Protein AF-0000000078998535 (afdb_homodimer)

Radius of gyration: 27.08 Å; Cα contacts (8 Å, |Δi|>4): 1374; chains: 2; bounding box: 62×83×64 Å

pLDDT: mean 93.27, std 13.2, range [17.64, 98.94]

Foldseek 3Di:
DFFFAEEEEDLLQDPDDPVVSLVLLLVLVVLLVVLQHQEYEYEADPDDNNRSHHNDQLVSVLVSLVVDQGHAYEYPANLQLLDQLLVVLQSQQVSCVSNVNRYAHEYELDDDQVRRVVSPDGSVCSVVSRVVSVVQNLCQQCQHDHPPDNDHHPPHHVLNQQRYEYEDQDLVSLLVCQLSLYAYEYDQDDDDDPPCLQDAPLNSCVSSPVNSVVNHDPPRDYAYEDEHAEQADPFQVVFLVLLLVLLQVVVVVCVVVPDDFDDRDSVSSCSNSVHAYYHLVRSLVSVVPRVVLLVHRYYYYYNPSSDDDSVSSSVRSNRCSPRRSVVSRHDRDPPPPPPVVVSPPPPPD/DFFFAEEEEDLLQDPDDLVVSLVLLLVLVVLLVVLQHQEYEYEADDPDNNRSHHNDQLVSVLVSLVVDQGHAYEYPANLQLLDQLLVVLQSQQVSCVSNVNRYAHEYELDDDQVRRVVSPDGSVCSVVSRVVSVVQNLCQQCQHDHPPDNDHHPPHHVLNLQRYEYEDQDLVSLLVCQLSLYAYEYDQDDDDDPPCLQDAPLNSCVSSPVNSVVNHDPPRDYAYEDEHAEQADPFQVVFLVLLLVLLQVVVVVCVVVPDDFDDRDSVSSCSNSVHAYYHLVRSLVSVVVRVVLLVHRYYYYYNPSSDDDSVSSSVRSNRCSPRRSVVSRHDRDPPPPPPVVVSPPPPPD

Secondary structure (DSSP, 8-state):
-PPBEEEEEE----SS-HHHHHHHHHHHHHHHHHTT-SEEEE----S-GGGT--S-HHHHHHHHHTT-SSSEEEEEEEEGGGS-HHHHHHHHHHHHHHHTS-EEEEEE----GGGSGGGT--GGGHHHHHHHHHHHHHHHHTTPPSTTSS---SS--GGGGGGEEEE-SSHHHHHHHHHTT-EEEE-S--PPPTT-TT--HHHHHHHHHHHHHHHSPTTPPP-EEEEEEEEE-S-HHHHHHHHHHHHHHHHHHHHHTT---S-SSHHHHHHHTTEEEESHHHHHHHHTT-HHHHH-SEEEEE-TTT---HHHHHHHHHHIIIIIGGGGTB-PPPTT--GGGG-------/-PPBEEEEEE----SS-HHHHHHHHHHHHHHHHHTT-SEEEE----S-GGGT--S-HHHHHHHHHTT-SSSEEEEEEEEGGGS-HHHHHHHHHHHHHHHTS-EEEEEE----GGGSGGGT--GGGHHHHHHHHHHHHHHHHTTPPSTTSS---SS--GGGGGGEEEE-SSHHHHHHHHHTT-EEEE-S--PPPTT-TT--HHHHHHHHHHHHHHHSPTTPPP-EEEEEEEEE-SSHHHHHHHHHHHHHHHHHHHHHTT---S-SSHHHHHHHTTEEEESHHHHHHHHTT-HHHHH-SEEEEE-TTT---HHHHHHHHHHIIIIIGGGGTB-PPPTT--GGGG-------

Organism: Cronobacter sakazakii (strain ATCC BAA-894) (NCBI:txid290339)

Sequence (698 aa):
MTQKRLGFFTRLLDRVSAAERYRLATEQILHAEHSGFDTAWVAQHHFHEAEGGLPSPLLFLAHVAAQTRRIRLGTGIITLPMESPLRVAEDAAVLDLLSGGRVELGLGSGGTPSSFPPFGLQSEERGEAYGRHLALLRAALNDEPLAGTDNHLYPAARGLRLRLWQATFSVDGGARAGRAGDGLMLSRTQPRPAGEPDMPLDALQNPIIDAYLDALPAGVAPRIMASRTAFVTDNSDDARRFAQTGLAAQAAQFRAQGHRLTGETLEDYIAAFDVHLGTPRETLATLSRDTALARATDLSFQVHSIDPPHPFILRSISLLAQQVAPALGWKQAAPGADVSTLNPIKETLMTQKRLGFFTRLLDRVSAAERYRLATEQILHAEHSGFDTAWVAQHHFHEAEGGLPSPLLFLAHVAAQTRRIRLGTGIITLPMESPLRVAEDAAVLDLLSGGRVELGLGSGGTPSSFPPFGLQSEERGEAYGRHLALLRAALNDEPLAGTDNHLYPAARGLRLRLWQATFSVDGGARAGRAGDGLMLSRTQPRPAGEPDMPLDALQNPIIDAYLDALPAGVAPRIMASRTAFVTDNSDDARRFAQTGLAAQAAQFRAQGHRLTGETLEDYIAAFDVHLGTPRETLATLSRDTALARATDLSFQVHSIDPPHPFILRSISLLAQQVAPALGWKQAAPGADVSTLNPIKETL

Nearest PDB structures (foldseek):
  8k74-assembly1_A  TM=9.837E-01  e=1.820E-45  Klebsiella sp. PCX
  8k74-assembly1_B  TM=9.834E-01  e=2.532E-45  Klebsiella sp. PCX
  6ket-assembly1_A  TM=8.035E-01  e=1.220E-18  Cylindrospermum alatosporum CCALA 988
  7bip-assembly1_B  TM=8.017E-01  e=6.361E-18  Streptomyces bottropensis
  6ket-assembly1_B  TM=7.915E-01  e=9.881E-18  Cylindrospermum alatosporum CCALA 988

Structure (mmCIF, N/CA/C/O backbone):
data_AF-0000000078998535-model_v1
#
loop_
_entity.id
_entity.type
_entity.pdbx_description
1 polymer 'Luciferase-like domain-containing protein'
#
loop_
_atom_site.group_PDB
_atom_site.id
_atom_site.type_symbol
_atom_site.label_atom_id
_atom_site.label_alt_id
_atom_site.label_comp_id
_atom_site.label_asym_id
_atom_site.label_entity_id
_atom_site.label_seq_id
_atom_site.pdbx_PDB_ins_code
_atom_site.Cartn_x
_atom_site.Cartn_y
_atom_site.Cartn_z
_atom_site.occupancy
_atom_site.B_iso_or_equiv
_atom_site.auth_seq_id
_atom_site.auth_comp_id
_atom_site.auth_asym_id
_atom_site.auth_atom_id
_atom_site.pdbx_PDB_model_num
ATOM 1 N N . MET A 1 1 ? -23.016 21.891 20.984 1 48.91 1 MET A N 1
ATOM 2 C CA . MET A 1 1 ? -21.953 21.906 19.969 1 48.91 1 MET A CA 1
ATOM 3 C C . MET A 1 1 ? -21.406 20.5 19.75 1 48.91 1 MET A C 1
ATOM 5 O O . MET A 1 1 ? -21.297 19.719 20.703 1 48.91 1 MET A O 1
ATOM 9 N N . THR A 1 2 ? -21.469 19.953 18.5 1 64.5 2 THR A N 1
ATOM 10 C CA . THR A 1 2 ? -21.094 18.578 18.219 1 64.5 2 THR A CA 1
ATOM 11 C C . THR A 1 2 ? -19.688 18.281 18.734 1 64.5 2 THR A C 1
ATOM 13 O O . THR A 1 2 ? -18.828 19.188 18.75 1 64.5 2 THR A O 1
ATOM 16 N N . GLN A 1 3 ? -19.453 17.297 19.484 1 89.62 3 GLN A N 1
ATOM 17 C CA . GLN A 1 3 ? -18.172 16.828 20.016 1 89.62 3 GLN A CA 1
ATOM 18 C C . GLN A 1 3 ? -17.109 16.766 18.922 1 89.62 3 GLN A C 1
ATOM 20 O O . GLN A 1 3 ? -17.375 16.25 17.828 1 89.62 3 GLN A O 1
ATOM 25 N N . LYS A 1 4 ? -16.031 17.469 19.219 1 97 4 LYS A N 1
ATOM 26 C CA . LYS A 1 4 ? -14.969 17.516 18.234 1 97 4 LYS A CA 1
ATOM 27 C C . LYS A 1 4 ? -14.164 16.219 18.234 1 97 4 LYS A C 1
ATOM 29 O O . LYS A 1 4 ? -14.156 15.484 19.219 1 97 4 LYS A O 1
ATOM 34 N N . ARG A 1 5 ? -13.562 15.977 17.141 1 98.06 5 ARG A N 1
ATOM 35 C CA . ARG A 1 5 ? -12.609 14.875 17 1 98.06 5 ARG A CA 1
ATOM 36 C C . ARG A 1 5 ? -11.172 15.383 17.109 1 98.06 5 ARG A C 1
ATOM 38 O O . ARG A 1 5 ? -10.891 16.531 16.781 1 98.06 5 ARG A O 1
ATOM 45 N N . LEU A 1 6 ? -10.281 14.531 17.578 1 98.69 6 LEU A N 1
ATOM 46 C CA . LEU A 1 6 ? -8.867 14.852 17.75 1 98.69 6 LEU A CA 1
ATOM 47 C C . LEU A 1 6 ? -8 14.008 16.812 1 98.69 6 LEU A C 1
ATOM 49 O O . LEU A 1 6 ? -8.133 12.781 16.766 1 98.69 6 LEU A O 1
ATOM 53 N N . GLY A 1 7 ? -7.188 14.703 16.062 1 98.81 7 GLY A N 1
ATOM 54 C CA . GLY A 1 7 ? -6.324 14.023 15.117 1 98.81 7 GLY A CA 1
ATOM 55 C C . GLY A 1 7 ? -4.848 14.305 15.344 1 98.81 7 GLY A C 1
ATOM 56 O O . GLY A 1 7 ? -4.473 15.406 15.742 1 98.81 7 GLY A O 1
ATOM 57 N N . PHE A 1 8 ? -4.035 13.32 15.094 1 98.81 8 PHE A N 1
ATOM 58 C CA . PHE A 1 8 ? -2.582 13.422 15.047 1 98.81 8 PHE A CA 1
ATOM 59 C C . PHE A 1 8 ? -2.092 13.484 13.602 1 98.81 8 PHE A C 1
ATOM 61 O O . PHE A 1 8 ? -2.555 12.719 12.758 1 98.81 8 PHE A O 1
ATOM 68 N N . PHE A 1 9 ? -1.214 14.406 13.32 1 98.62 9 PHE A N 1
ATOM 69 C CA . PHE A 1 9 ? -0.666 14.547 11.977 1 98.62 9 PHE A CA 1
ATOM 70 C C . PHE A 1 9 ? 0.854 14.453 12 1 98.62 9 PHE A C 1
ATOM 72 O O . PHE A 1 9 ? 1.508 15.062 12.852 1 98.62 9 PHE A O 1
ATOM 79 N N . THR A 1 10 ? 1.413 13.664 11.008 1 97.69 10 THR A N 1
ATOM 80 C CA . THR A 1 10 ? 2.869 13.625 10.914 1 97.69 10 THR A CA 1
ATOM 81 C C . THR A 1 10 ? 3.316 13.727 9.461 1 97.69 10 THR A C 1
ATOM 83 O O . THR A 1 10 ? 2.691 13.141 8.57 1 97.69 10 THR A O 1
ATOM 86 N N . ARG A 1 11 ? 4.441 14.406 9.211 1 94.88 11 ARG A N 1
ATOM 87 C CA . ARG A 1 11 ? 5.117 14.508 7.918 1 94.88 11 ARG A CA 1
ATOM 88 C C . ARG A 1 11 ? 6.359 13.625 7.879 1 94.88 11 ARG A C 1
ATOM 90 O O . ARG A 1 11 ? 7.086 13.609 6.883 1 94.88 11 ARG A O 1
ATOM 97 N N . LEU A 1 12 ? 6.617 12.977 8.953 1 95.25 12 LEU A N 1
ATOM 98 C CA . LEU A 1 12 ? 7.742 12.055 9.047 1 95.25 12 LEU A CA 1
ATOM 99 C C . LEU A 1 12 ? 9.062 12.773 8.805 1 95.25 12 LEU A C 1
ATOM 101 O O . LEU A 1 12 ? 9.875 12.336 7.992 1 95.25 12 LEU A O 1
ATOM 105 N N . LEU A 1 13 ? 9.414 13.773 9.625 1 93.19 13 LEU A N 1
ATOM 106 C CA . LEU A 1 13 ? 10.531 14.656 9.32 1 93.19 13 LEU A CA 1
ATOM 107 C C . LEU A 1 13 ? 11.711 14.383 10.25 1 93.19 13 LEU A C 1
ATOM 109 O O . LEU A 1 13 ? 12.68 15.141 10.273 1 93.19 13 LEU A O 1
ATOM 113 N N . ASP A 1 14 ? 11.656 13.344 11.078 1 92.62 14 ASP A N 1
ATOM 114 C CA . ASP A 1 14 ? 12.789 13.008 11.938 1 92.62 14 ASP A CA 1
ATOM 115 C C . ASP A 1 14 ? 14.086 12.922 11.141 1 92.62 14 ASP A C 1
ATOM 117 O O . ASP A 1 14 ? 14.086 12.445 10 1 92.62 14 ASP A O 1
ATOM 121 N N . ARG A 1 15 ? 15.148 13.406 11.719 1 91.5 15 ARG A N 1
ATOM 122 C CA . ARG A 1 15 ? 16.453 13.391 11.047 1 91.5 15 ARG A CA 1
ATOM 123 C C . ARG A 1 15 ? 17.141 12.047 11.242 1 91.5 15 ARG A C 1
ATOM 125 O O . ARG A 1 15 ? 18.172 11.969 11.914 1 91.5 15 ARG A O 1
ATOM 132 N N . VAL A 1 16 ? 16.672 11.055 10.695 1 94.94 16 VAL A N 1
ATOM 133 C CA . VAL A 1 16 ? 17.141 9.672 10.742 1 94.94 16 VAL A CA 1
ATOM 134 C C . VAL A 1 16 ? 16.938 9.023 9.375 1 94.94 16 VAL A C 1
ATOM 136 O O . VAL A 1 16 ? 16.562 9.688 8.406 1 94.94 16 VAL A O 1
ATOM 139 N N . SER A 1 17 ? 17.344 7.773 9.195 1 95.19 17 SER A N 1
ATOM 140 C CA . SER A 1 17 ? 17.156 7.051 7.941 1 95.19 17 SER A CA 1
ATOM 141 C C . SER A 1 17 ? 15.672 6.898 7.605 1 95.19 17 SER A C 1
ATOM 143 O O . SER A 1 17 ? 14.812 7.016 8.484 1 95.19 17 SER A O 1
ATOM 145 N N . ALA A 1 18 ? 15.359 6.68 6.375 1 96.12 18 ALA A N 1
ATOM 146 C CA . ALA A 1 18 ? 13.977 6.496 5.945 1 96.12 18 ALA A CA 1
ATOM 147 C C . ALA A 1 18 ? 13.305 5.371 6.73 1 96.12 18 ALA A C 1
ATOM 149 O O . ALA A 1 18 ? 12.164 5.52 7.176 1 96.12 18 ALA A O 1
ATOM 150 N N . ALA A 1 19 ? 13.984 4.281 6.879 1 96.12 19 ALA A N 1
ATOM 151 C CA . ALA A 1 19 ? 13.445 3.154 7.633 1 96.12 19 ALA A CA 1
ATOM 152 C C . ALA A 1 19 ? 13.094 3.564 9.062 1 96.12 19 ALA A C 1
ATOM 154 O O . ALA A 1 19 ? 12.031 3.213 9.57 1 96.12 19 ALA A O 1
ATOM 155 N N . GLU A 1 20 ? 14.008 4.254 9.68 1 97 20 GLU A N 1
ATOM 156 C CA . GLU A 1 20 ? 13.789 4.703 11.055 1 97 20 GLU A CA 1
ATOM 157 C C . GLU A 1 20 ? 12.641 5.711 11.125 1 97 20 GLU A C 1
ATOM 159 O O . GLU A 1 20 ? 11.883 5.727 12.094 1 97 20 GLU A O 1
ATOM 164 N N . ARG A 1 21 ? 12.492 6.57 10.125 1 97.19 21 ARG A N 1
ATOM 165 C CA . ARG A 1 21 ? 11.375 7.508 10.062 1 97.19 21 ARG A CA 1
ATOM 166 C C . ARG A 1 21 ? 10.039 6.766 10.086 1 97.19 21 ARG A C 1
ATOM 168 O O . ARG A 1 21 ? 9.109 7.172 10.789 1 97.19 21 ARG A O 1
ATOM 175 N N . TYR A 1 22 ? 9.969 5.719 9.258 1 98.06 22 TYR A N 1
ATOM 176 C CA . TYR A 1 22 ? 8.727 4.953 9.195 1 98.06 22 TYR A CA 1
ATOM 177 C C . TYR A 1 22 ? 8.43 4.289 10.539 1 98.06 22 TYR A C 1
ATOM 179 O O . TYR A 1 22 ? 7.277 4.242 10.969 1 98.06 22 TYR A O 1
ATOM 187 N N . ARG A 1 23 ? 9.469 3.779 11.188 1 98 23 ARG A N 1
ATOM 188 C CA . ARG A 1 23 ? 9.297 3.174 12.508 1 98 23 ARG A CA 1
ATOM 189 C C . ARG A 1 23 ? 8.797 4.199 13.523 1 98 23 ARG A C 1
ATOM 191 O O . ARG A 1 23 ? 7.844 3.934 14.258 1 98 23 ARG A O 1
ATOM 198 N N . LEU A 1 24 ? 9.43 5.367 13.562 1 98.19 24 LEU A N 1
ATOM 199 C CA . LEU A 1 24 ? 9.055 6.41 14.516 1 98.19 24 LEU A CA 1
ATOM 200 C C . LEU A 1 24 ? 7.633 6.898 14.258 1 98.19 24 LEU A C 1
ATOM 202 O O . LEU A 1 24 ? 6.855 7.082 15.195 1 98.19 24 LEU A O 1
ATOM 206 N N . ALA A 1 25 ? 7.285 7.098 12.992 1 98.44 25 ALA A N 1
ATOM 207 C CA . ALA A 1 25 ? 5.93 7.527 12.648 1 98.44 25 ALA A CA 1
ATOM 208 C C . ALA A 1 25 ? 4.898 6.496 13.094 1 98.44 25 ALA A C 1
ATOM 210 O O . ALA A 1 25 ? 3.838 6.855 13.609 1 98.44 25 ALA A O 1
ATOM 211 N N . THR A 1 26 ? 5.215 5.23 12.867 1 98.75 26 THR A N 1
ATOM 212 C CA . THR A 1 26 ? 4.332 4.16 13.305 1 98.75 26 THR A CA 1
ATOM 213 C C . THR A 1 26 ? 4.137 4.211 14.82 1 98.75 26 THR A C 1
ATOM 215 O O . THR A 1 26 ? 3.006 4.133 15.305 1 98.75 26 THR A O 1
ATOM 218 N N . GLU A 1 27 ? 5.203 4.367 15.547 1 98.75 27 GLU A N 1
ATOM 219 C CA . GLU A 1 27 ? 5.145 4.449 17 1 98.75 27 GLU A CA 1
ATOM 220 C C . GLU A 1 27 ? 4.305 5.641 17.453 1 98.75 27 GLU A C 1
ATOM 222 O O . GLU A 1 27 ? 3.547 5.543 18.422 1 98.75 27 GLU A O 1
ATOM 227 N N . GLN A 1 28 ? 4.441 6.746 16.781 1 98.81 28 GLN A N 1
ATOM 228 C CA . GLN A 1 28 ? 3.65 7.93 17.109 1 98.81 28 GLN A CA 1
ATOM 229 C C . GLN A 1 28 ? 2.16 7.664 16.906 1 98.81 28 GLN A C 1
ATOM 231 O O . GLN A 1 28 ? 1.345 8.047 17.75 1 98.81 28 GLN A O 1
ATOM 236 N N . ILE A 1 29 ? 1.794 7 15.859 1 98.94 29 ILE A N 1
ATOM 237 C CA . ILE A 1 29 ? 0.39 6.723 15.586 1 98.94 29 ILE A CA 1
ATOM 238 C C . ILE A 1 29 ? -0.154 5.734 16.609 1 98.94 29 ILE A C 1
ATOM 240 O O . ILE A 1 29 ? -1.27 5.902 17.109 1 98.94 29 ILE A O 1
ATOM 244 N N . LEU A 1 30 ? 0.647 4.699 16.922 1 98.88 30 LEU A N 1
ATOM 245 C CA . LEU A 1 30 ? 0.241 3.76 17.969 1 98.88 30 LEU A CA 1
ATOM 246 C C . LEU A 1 30 ? 0.033 4.477 19.297 1 98.88 30 LEU A C 1
ATOM 248 O O . LEU A 1 30 ? -0.944 4.215 20 1 98.88 30 LEU A O 1
ATOM 252 N N . HIS A 1 31 ? 0.96 5.383 19.625 1 98.81 31 HIS A N 1
ATOM 253 C CA . HIS A 1 31 ? 0.867 6.164 20.844 1 98.81 31 HIS A CA 1
ATOM 254 C C . HIS A 1 31 ? -0.362 7.066 20.844 1 98.81 31 HIS A C 1
ATOM 256 O O . HIS A 1 31 ? -1.033 7.223 21.859 1 98.81 31 HIS A O 1
ATOM 262 N N . ALA A 1 32 ? -0.662 7.645 19.688 1 98.88 32 ALA A N 1
ATOM 263 C CA . ALA A 1 32 ? -1.862 8.461 19.547 1 98.88 32 ALA A CA 1
ATOM 264 C C . ALA A 1 32 ? -3.123 7.637 19.781 1 98.88 32 ALA A C 1
ATOM 266 O O . ALA A 1 32 ? -4.035 8.078 20.484 1 98.88 32 ALA A O 1
ATOM 267 N N . GLU A 1 33 ? -3.146 6.445 19.203 1 98.62 33 GLU A N 1
ATOM 268 C CA . GLU A 1 33 ? -4.293 5.582 19.453 1 98.62 33 GLU A CA 1
ATOM 269 C C . GLU A 1 33 ? -4.449 5.293 20.953 1 98.62 33 GLU A C 1
ATOM 271 O O . GLU A 1 33 ? -5.555 5.379 21.5 1 98.62 33 GLU A O 1
ATOM 276 N N . HIS A 1 34 ? -3.35 4.973 21.578 1 98.06 34 HIS A N 1
ATOM 277 C CA . HIS A 1 34 ? -3.371 4.668 23 1 98.06 34 HIS A CA 1
ATOM 278 C C . HIS A 1 34 ? -3.834 5.867 23.812 1 98.06 34 HIS A C 1
ATOM 280 O O . HIS A 1 34 ? -4.496 5.707 24.844 1 98.06 34 HIS A O 1
ATOM 286 N N . SER A 1 35 ? -3.531 7.062 23.328 1 98.31 35 SER A N 1
ATOM 287 C CA . SER A 1 35 ? -3.879 8.297 24.016 1 98.31 35 SER A CA 1
ATOM 288 C C . SER A 1 35 ? -5.32 8.703 23.734 1 98.31 35 SER A C 1
ATOM 290 O O . SER A 1 35 ? -5.801 9.711 24.25 1 98.31 35 SER A O 1
ATOM 292 N N . GLY A 1 36 ? -5.992 7.984 22.812 1 97.88 36 GLY A N 1
ATOM 293 C CA . GLY A 1 36 ? -7.418 8.188 22.609 1 97.88 36 GLY A CA 1
ATOM 294 C C . GLY A 1 36 ? -7.734 9.016 21.391 1 97.88 36 GLY A C 1
ATOM 295 O O . GLY A 1 36 ? -8.898 9.344 21.125 1 97.88 36 GLY A O 1
ATOM 296 N N . PHE A 1 37 ? -6.727 9.336 20.609 1 98.75 37 PHE A N 1
ATOM 297 C CA . PHE A 1 37 ? -6.961 10.117 19.391 1 98.75 37 PHE A CA 1
ATOM 298 C C . PHE A 1 37 ? -7.953 9.406 18.484 1 98.75 37 PHE A C 1
ATOM 300 O O . PHE A 1 37 ? -7.973 8.18 18.406 1 98.75 37 PHE A O 1
ATOM 307 N N . ASP A 1 38 ? -8.742 10.172 17.719 1 98.56 38 ASP A N 1
ATOM 308 C CA . ASP A 1 38 ? -9.758 9.641 16.812 1 98.56 38 ASP A CA 1
ATOM 309 C C . ASP A 1 38 ? -9.164 9.32 15.445 1 98.56 38 ASP A C 1
ATOM 311 O O . ASP A 1 38 ? -9.594 8.383 14.781 1 98.56 38 ASP A O 1
ATOM 315 N N . THR A 1 39 ? -8.188 10.125 15.023 1 98.75 39 THR A N 1
ATOM 316 C CA . THR A 1 39 ? -7.652 9.992 13.672 1 98.75 39 THR A CA 1
ATOM 317 C C . THR A 1 39 ? -6.141 10.203 13.664 1 98.75 39 THR A C 1
ATOM 319 O O . THR A 1 39 ? -5.598 10.859 14.555 1 98.75 39 THR A O 1
ATOM 322 N N . ALA A 1 40 ? -5.457 9.617 12.758 1 98.88 40 ALA A N 1
ATOM 323 C CA . ALA A 1 40 ? -4.062 9.859 12.406 1 98.88 40 ALA A CA 1
ATOM 324 C C . ALA A 1 40 ? -3.912 10.148 10.922 1 98.88 40 ALA A C 1
ATOM 326 O O . ALA A 1 40 ? -4.512 9.469 10.086 1 98.88 40 ALA A O 1
ATOM 327 N N . TRP A 1 41 ? -3.16 11.172 10.609 1 98.88 41 TRP A N 1
ATOM 328 C CA . TRP A 1 41 ? -3.008 11.648 9.234 1 98.88 41 TRP A CA 1
ATOM 329 C C . TRP A 1 41 ? -1.538 11.672 8.828 1 98.88 41 TRP A C 1
ATOM 331 O O . TRP A 1 41 ? -0.673 12.055 9.625 1 98.88 41 TRP A O 1
ATOM 341 N N . VAL A 1 42 ? -1.258 11.242 7.551 1 98.56 42 VAL A N 1
ATOM 342 C CA . VAL A 1 42 ? 0.107 11.297 7.035 1 98.56 42 VAL A CA 1
ATOM 343 C C . VAL A 1 42 ? 0.135 12.07 5.723 1 98.56 42 VAL A C 1
ATOM 345 O O . VAL A 1 42 ? -0.814 12.016 4.938 1 98.56 42 VAL A O 1
ATOM 348 N N . ALA A 1 43 ? 1.194 12.742 5.496 1 97.06 43 ALA A N 1
ATOM 349 C CA . ALA A 1 43 ? 1.392 13.523 4.273 1 97.06 43 ALA A CA 1
ATOM 350 C C . ALA A 1 43 ? 2.105 12.695 3.209 1 97.06 43 ALA A C 1
ATOM 352 O O . ALA A 1 43 ? 2.787 11.719 3.527 1 97.06 43 ALA A O 1
ATOM 353 N N . GLN A 1 44 ? 1.929 13.07 2.014 1 97.75 44 GLN A N 1
ATOM 354 C CA . GLN A 1 44 ? 2.639 12.492 0.879 1 97.75 44 GLN A CA 1
ATOM 355 C C . GLN A 1 44 ? 3.676 13.461 0.322 1 97.75 44 GLN A C 1
ATOM 357 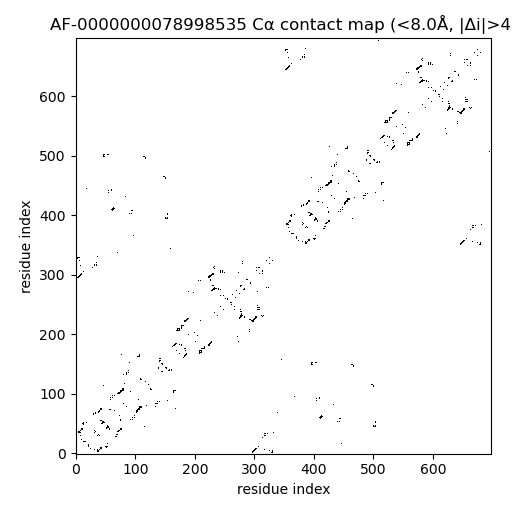O O . GLN A 1 44 ? 3.357 14.609 0.024 1 97.75 44 GLN A O 1
ATOM 362 N N . HIS A 1 45 ? 4.871 13.031 0.201 1 96.62 45 HIS A N 1
ATOM 363 C CA . HIS A 1 45 ? 5.93 13.781 -0.468 1 96.62 45 HIS A CA 1
ATOM 364 C C . HIS A 1 45 ? 6.805 12.859 -1.312 1 96.62 45 HIS A C 1
ATOM 366 O O . HIS A 1 45 ? 7.297 11.844 -0.821 1 96.62 45 HIS A O 1
ATOM 372 N N . HIS A 1 46 ? 6.945 13.242 -2.553 1 96.69 46 HIS A N 1
ATOM 373 C CA . HIS A 1 46 ? 7.781 12.5 -3.49 1 96.69 46 HIS A CA 1
ATOM 374 C C . HIS A 1 46 ? 9.203 13.047 -3.52 1 96.69 46 HIS A C 1
ATOM 376 O O . HIS A 1 46 ? 9.406 14.266 -3.436 1 96.69 46 HIS A O 1
ATOM 382 N N . PHE A 1 47 ? 10.242 12.195 -3.588 1 95.62 47 PHE A N 1
ATOM 383 C CA . PHE A 1 47 ? 11.609 12.414 -4.031 1 95.62 47 PHE A CA 1
ATOM 384 C C . PHE A 1 47 ? 12.438 13.07 -2.93 1 95.62 47 PHE A C 1
ATOM 386 O O . PHE A 1 47 ? 13.57 12.664 -2.67 1 95.62 47 PHE A O 1
ATOM 393 N N . HIS A 1 48 ? 11.773 13.992 -2.129 1 90.31 48 HIS A N 1
ATOM 394 C CA . HIS A 1 48 ? 12.578 14.891 -1.309 1 90.31 48 HIS A CA 1
ATOM 395 C C . HIS A 1 48 ? 12.586 14.445 0.15 1 90.31 48 HIS A C 1
ATOM 397 O O . HIS A 1 48 ? 11.609 14.656 0.874 1 90.31 48 HIS A O 1
ATOM 403 N N . GLU A 1 49 ? 13.695 14.062 0.56 1 90.75 49 GLU A N 1
ATOM 404 C CA . GLU A 1 49 ? 13.906 13.586 1.923 1 90.75 49 GLU A CA 1
ATOM 405 C C . GLU A 1 49 ? 13.547 14.656 2.947 1 90.75 49 GLU A C 1
ATOM 407 O O . GLU A 1 49 ? 12.906 14.367 3.957 1 90.75 49 GLU A O 1
ATOM 412 N N . ALA A 1 50 ? 13.852 15.875 2.684 1 87.81 50 ALA A N 1
ATOM 413 C CA . ALA A 1 50 ? 13.695 16.969 3.641 1 87.81 50 ALA A CA 1
ATOM 414 C C . ALA A 1 50 ? 12.234 17.375 3.766 1 87.81 50 ALA A C 1
ATOM 416 O O . ALA A 1 50 ? 11.859 18.094 4.703 1 87.81 50 ALA A O 1
ATOM 417 N N . GLU A 1 51 ? 11.398 16.875 2.932 1 84.88 51 GLU A N 1
ATOM 418 C CA . GLU A 1 51 ? 9.977 17.188 3.002 1 84.88 51 GLU A CA 1
ATOM 419 C C . GLU A 1 51 ? 9.195 16.047 3.641 1 84.88 51 GLU A C 1
ATOM 421 O O . GLU A 1 51 ? 7.973 16.125 3.781 1 84.88 51 GLU A O 1
ATOM 426 N N . GLY A 1 52 ? 9.82 15.07 4.234 1 76.44 52 GLY A N 1
ATOM 427 C CA . GLY A 1 52 ? 9.164 13.961 4.914 1 76.44 52 GLY A CA 1
ATOM 428 C C . GLY A 1 52 ? 9.461 12.617 4.281 1 76.44 52 GLY A C 1
ATOM 429 O O . GLY A 1 52 ? 9.75 11.648 4.98 1 76.44 52 GLY A O 1
ATOM 430 N N . GLY A 1 53 ? 9.352 12.586 2.932 1 83.12 53 GLY A N 1
ATOM 431 C CA . GLY A 1 53 ? 9.883 11.438 2.207 1 83.12 53 GLY A CA 1
ATOM 432 C C . GLY A 1 53 ? 8.961 10.234 2.246 1 83.12 53 GLY A C 1
ATOM 433 O O . GLY A 1 53 ? 9.422 9.094 2.318 1 83.12 53 GLY A O 1
ATOM 434 N N . LEU A 1 54 ? 7.703 10.375 2.412 1 96.69 54 LEU A N 1
ATOM 435 C CA . LEU A 1 54 ? 6.762 9.273 2.246 1 96.69 54 LEU A CA 1
ATOM 436 C C . LEU A 1 54 ? 5.961 9.43 0.958 1 96.69 54 LEU A C 1
ATOM 438 O O . LEU A 1 54 ? 4.949 10.141 0.934 1 96.69 54 LEU A O 1
ATOM 442 N N . PRO A 1 55 ? 6.414 8.734 -0.07 1 97.88 55 PRO A N 1
ATOM 443 C CA . PRO A 1 55 ? 5.695 8.867 -1.338 1 97.88 55 PRO A CA 1
ATOM 444 C C . PRO A 1 55 ? 4.434 8.008 -1.393 1 97.88 55 PRO A C 1
ATOM 446 O O . PRO A 1 55 ? 3.564 8.234 -2.24 1 97.88 55 PRO A O 1
ATOM 449 N N . SER A 1 56 ? 4.301 7.004 -0.47 1 98.56 56 SER A N 1
ATOM 450 C CA . SER A 1 56 ? 3.238 6.012 -0.547 1 98.56 56 SER A CA 1
ATOM 451 C C . SER A 1 56 ? 2.438 5.957 0.749 1 98.56 56 SER A C 1
ATOM 453 O O . SER A 1 56 ? 2.43 4.934 1.438 1 98.56 56 SER A O 1
ATOM 455 N N . PRO A 1 57 ? 1.653 6.938 0.982 1 98.75 57 PRO A N 1
ATOM 456 C CA . PRO A 1 57 ? 0.968 7.031 2.273 1 98.75 57 PRO A CA 1
ATOM 457 C C . PRO A 1 57 ? -0.036 5.902 2.492 1 98.75 57 PRO A C 1
ATOM 459 O O . PRO A 1 57 ? -0.152 5.383 3.604 1 98.75 57 PRO A O 1
ATOM 462 N N . LEU A 1 58 ? -0.812 5.484 1.438 1 98.94 58 LEU A N 1
ATOM 463 C CA . LEU A 1 58 ? -1.802 4.43 1.619 1 98.94 58 LEU A CA 1
ATOM 464 C C . LEU A 1 58 ? -1.127 3.102 1.944 1 98.94 58 LEU A C 1
ATOM 466 O O . LEU A 1 58 ? -1.619 2.338 2.777 1 98.94 58 LEU A O 1
ATOM 470 N N . LEU A 1 59 ? -0.031 2.842 1.283 1 98.94 59 LEU A N 1
ATOM 471 C CA . LEU A 1 59 ? 0.727 1.629 1.567 1 98.94 59 LEU A CA 1
ATOM 472 C C . LEU A 1 59 ? 1.263 1.644 2.996 1 98.94 59 LEU A C 1
ATOM 474 O O . LEU A 1 59 ? 1.146 0.651 3.717 1 98.94 59 LEU A O 1
ATOM 478 N N . PHE A 1 60 ? 1.859 2.785 3.457 1 98.88 60 PHE A N 1
ATOM 479 C CA . PHE A 1 60 ? 2.34 2.941 4.824 1 98.88 60 PHE A CA 1
ATOM 480 C C . PHE A 1 60 ? 1.211 2.721 5.824 1 98.88 60 PHE A C 1
ATOM 482 O O . PHE A 1 60 ? 1.385 2.014 6.82 1 98.88 60 PHE A O 1
ATOM 489 N N . LEU A 1 61 ? 0.052 3.295 5.508 1 98.94 61 LEU A N 1
ATOM 490 C CA . LEU A 1 61 ? -1.088 3.191 6.41 1 98.94 61 LEU A CA 1
ATOM 491 C C . LEU A 1 61 ? -1.613 1.761 6.461 1 98.94 61 LEU A C 1
ATOM 493 O O . LEU A 1 61 ? -2.195 1.343 7.465 1 98.94 61 LEU A O 1
ATOM 497 N N . ALA A 1 62 ? -1.434 0.977 5.359 1 98.94 62 ALA A N 1
ATOM 498 C CA . ALA A 1 62 ? -1.799 -0.437 5.41 1 98.94 62 ALA A CA 1
ATOM 499 C C . ALA A 1 62 ? -0.956 -1.184 6.441 1 98.94 62 ALA A C 1
ATOM 501 O O . ALA A 1 62 ? -1.469 -2.035 7.172 1 98.94 62 ALA A O 1
ATOM 502 N N . HIS A 1 63 ? 0.334 -0.867 6.496 1 98.88 63 HIS A N 1
ATOM 503 C CA . HIS A 1 63 ? 1.231 -1.429 7.5 1 98.88 63 HIS A CA 1
ATOM 504 C C . HIS A 1 63 ? 0.787 -1.053 8.906 1 98.88 63 HIS A C 1
ATOM 506 O O . HIS A 1 63 ? 0.741 -1.905 9.797 1 98.88 63 HIS A O 1
ATOM 512 N N . VAL A 1 64 ? 0.399 0.186 9.086 1 98.88 64 VAL A N 1
ATOM 513 C CA . VAL A 1 64 ? -0.024 0.711 10.383 1 98.88 64 VAL A CA 1
ATOM 514 C C . VAL A 1 64 ? -1.37 0.104 10.773 1 98.88 64 VAL A C 1
ATOM 516 O O . VAL A 1 64 ? -1.612 -0.184 11.945 1 98.88 64 VAL A O 1
ATOM 519 N N . ALA A 1 65 ? -2.248 -0.069 9.781 1 98.88 65 ALA A N 1
ATOM 520 C CA . ALA A 1 65 ? -3.582 -0.617 10.016 1 98.88 65 ALA A CA 1
ATOM 521 C C . ALA A 1 65 ? -3.5 -1.988 10.68 1 98.88 65 ALA A C 1
ATOM 523 O O . ALA A 1 65 ? -4.336 -2.33 11.523 1 98.88 65 ALA A O 1
ATOM 524 N N . ALA A 1 66 ? -2.48 -2.758 10.344 1 98.69 66 ALA A N 1
ATOM 525 C CA . ALA A 1 66 ? -2.299 -4.098 10.898 1 98.69 66 ALA A CA 1
ATOM 526 C C . ALA A 1 66 ? -1.93 -4.031 12.375 1 98.69 66 ALA A C 1
ATOM 528 O O . ALA A 1 66 ? -2.01 -5.035 13.086 1 98.69 66 ALA A O 1
ATOM 529 N N . GLN A 1 67 ? -1.552 -2.83 12.852 1 98.56 67 GLN A N 1
ATOM 530 C CA . GLN A 1 67 ? -1.042 -2.686 14.211 1 98.56 67 GLN A CA 1
ATOM 531 C C . GLN A 1 67 ? -1.979 -1.831 15.062 1 98.56 67 GLN A C 1
ATOM 533 O O . GLN A 1 67 ? -1.695 -1.567 16.234 1 98.56 67 GLN A O 1
ATOM 538 N N . THR A 1 68 ? -3.037 -1.308 14.477 1 98.56 68 THR A N 1
ATOM 539 C CA . THR A 1 68 ? -4.008 -0.476 15.18 1 98.56 68 THR A CA 1
ATOM 540 C C . THR A 1 68 ? -5.406 -1.076 15.078 1 98.56 68 THR A C 1
ATOM 542 O O . THR A 1 68 ? -5.641 -1.986 14.281 1 98.56 68 THR A O 1
ATOM 545 N N . ARG A 1 69 ? -6.352 -0.584 15.859 1 97.25 69 ARG A N 1
ATOM 546 C CA . ARG A 1 69 ? -7.664 -1.218 15.922 1 97.25 69 ARG A CA 1
ATOM 547 C C . ARG A 1 69 ? -8.773 -0.179 15.836 1 97.25 69 ARG A C 1
ATOM 549 O O . ARG A 1 69 ? -9.875 -0.476 15.359 1 97.25 69 ARG A O 1
ATOM 556 N N . ARG A 1 70 ? -8.516 1.045 16.297 1 97.25 70 ARG A N 1
ATOM 557 C CA . ARG A 1 70 ? -9.625 1.975 16.5 1 97.25 70 ARG A CA 1
ATOM 558 C C . ARG A 1 70 ? -9.391 3.277 15.742 1 97.25 70 ARG A C 1
ATOM 560 O O . ARG A 1 70 ? -10.312 3.83 15.141 1 97.25 70 ARG A O 1
ATOM 567 N N . ILE A 1 71 ? -8.164 3.773 15.828 1 98.69 71 ILE A N 1
ATOM 568 C CA . ILE A 1 71 ? -7.848 5.09 15.281 1 98.69 71 ILE A CA 1
ATOM 569 C C . ILE A 1 71 ? -8.094 5.09 13.773 1 98.69 71 ILE A C 1
ATOM 571 O O . ILE A 1 71 ? -7.754 4.125 13.078 1 98.69 71 ILE A O 1
ATOM 575 N N . ARG A 1 72 ? -8.82 6.035 13.266 1 98.75 72 ARG A N 1
ATOM 576 C CA . ARG A 1 72 ? -9.023 6.164 11.828 1 98.75 72 ARG A CA 1
ATOM 577 C C . ARG A 1 72 ? -7.75 6.66 11.141 1 98.75 72 ARG A C 1
ATOM 579 O O . ARG A 1 72 ? -6.965 7.398 11.742 1 98.75 72 ARG A O 1
ATOM 586 N N . LEU A 1 73 ? -7.504 6.188 9.938 1 98.88 73 LEU A N 1
ATOM 587 C CA . LEU A 1 73 ? -6.254 6.395 9.219 1 98.88 73 LEU A CA 1
ATOM 588 C C . LEU A 1 73 ? -6.484 7.23 7.965 1 98.88 73 LEU A C 1
ATOM 590 O O . LEU A 1 73 ? -7.227 6.828 7.066 1 98.88 73 LEU A O 1
ATOM 594 N N . GLY A 1 74 ? -5.828 8.391 7.926 1 98.81 74 GLY A N 1
ATOM 595 C CA . GLY A 1 74 ? -6.152 9.312 6.852 1 98.81 74 GLY A CA 1
ATOM 596 C C . GLY A 1 74 ? -4.926 9.828 6.117 1 98.81 74 GLY A C 1
ATOM 597 O O . GLY A 1 74 ? -3.805 9.711 6.609 1 98.81 74 GLY A O 1
ATOM 598 N N . THR A 1 75 ? -5.16 10.289 4.906 1 98.88 75 THR A N 1
ATOM 599 C CA . THR A 1 75 ? -4.145 10.984 4.121 1 98.88 75 THR A CA 1
ATOM 600 C C . THR A 1 75 ? -4.359 12.492 4.168 1 98.88 75 THR A C 1
ATOM 602 O O . THR A 1 75 ? -5.477 12.969 3.963 1 98.88 75 THR A O 1
ATOM 605 N N . GLY A 1 76 ? -3.412 13.273 4.523 1 98.12 76 GLY A N 1
ATOM 606 C CA . GLY A 1 76 ? -3.439 14.727 4.531 1 98.12 76 GLY A CA 1
ATOM 607 C C . GLY A 1 76 ? -2.299 15.352 3.746 1 98.12 76 GLY A C 1
ATOM 608 O O . GLY A 1 76 ? -1.445 16.031 4.316 1 98.12 76 GLY A O 1
ATOM 609 N N . ILE A 1 77 ? -2.236 15 2.502 1 97.94 77 ILE A N 1
ATOM 610 C CA . ILE A 1 77 ? -3.193 14.57 1.489 1 97.94 77 ILE A CA 1
ATOM 611 C C . ILE A 1 77 ? -2.502 13.656 0.482 1 97.94 77 ILE A C 1
ATOM 613 O O . ILE A 1 77 ? -1.273 13.547 0.473 1 97.94 77 ILE A O 1
ATOM 617 N N . ILE A 1 78 ? -3.256 12.93 -0.296 1 98.56 78 ILE A N 1
ATOM 618 C CA . ILE A 1 78 ? -2.795 12.414 -1.581 1 98.56 78 ILE A CA 1
ATOM 619 C C . ILE A 1 78 ? -2.73 13.555 -2.598 1 98.56 78 ILE A C 1
ATOM 621 O O . ILE A 1 78 ? -3.709 14.273 -2.795 1 98.56 78 ILE A O 1
ATOM 625 N N . THR A 1 79 ? -1.557 13.75 -3.186 1 98 79 THR A N 1
ATOM 626 C CA . THR A 1 79 ? -1.442 14.703 -4.285 1 98 79 THR A CA 1
ATOM 627 C C . THR A 1 79 ? -2.018 14.117 -5.57 1 98 79 THR A C 1
ATOM 629 O O . THR A 1 79 ? -1.275 13.617 -6.414 1 98 79 THR A O 1
ATOM 632 N N . LEU A 1 80 ? -3.26 14.32 -5.773 1 98.56 80 LEU A N 1
ATOM 633 C CA . LEU A 1 80 ? -4.062 13.547 -6.715 1 98.56 80 LEU A CA 1
ATOM 634 C C . LEU A 1 80 ? -3.588 13.766 -8.148 1 98.56 80 LEU A C 1
ATOM 636 O O . LEU A 1 80 ? -3.584 12.828 -8.953 1 98.56 80 LEU A O 1
ATOM 640 N N . PRO A 1 81 ? -3.098 14.969 -8.531 1 98.19 81 PRO A N 1
ATOM 641 C CA . PRO A 1 81 ? -2.648 15.18 -9.914 1 98.19 81 PRO A CA 1
ATOM 642 C C . PRO A 1 81 ? -1.489 14.266 -10.305 1 98.19 81 PRO A C 1
ATOM 644 O O . PRO A 1 81 ? -1.322 13.945 -11.484 1 98.19 81 PRO A O 1
ATOM 647 N N . MET A 1 82 ? -0.732 13.797 -9.352 1 97.44 82 MET A N 1
ATOM 648 C CA . MET A 1 82 ? 0.449 12.984 -9.625 1 97.44 82 MET A CA 1
ATOM 649 C C . MET A 1 82 ? 0.112 11.5 -9.562 1 97.44 82 MET A C 1
ATOM 651 O O . MET A 1 82 ? 0.998 10.648 -9.68 1 97.44 82 MET A O 1
ATOM 655 N N . GLU A 1 83 ? -1.181 11.219 -9.391 1 97.94 83 GLU A N 1
ATOM 656 C CA . GLU A 1 83 ? -1.625 9.844 -9.203 1 97.94 83 GLU A CA 1
ATOM 657 C C . GLU A 1 83 ? -2.588 9.422 -10.305 1 97.94 83 GLU A C 1
ATOM 659 O O . GLU A 1 83 ? -3.15 10.266 -11.008 1 97.94 83 GLU A O 1
ATOM 664 N N . SER A 1 84 ? -2.66 8.062 -10.539 1 97.25 84 SER A N 1
ATOM 665 C CA . SER A 1 84 ? -3.818 7.496 -11.219 1 97.25 84 SER A CA 1
ATOM 666 C C . SER A 1 84 ? -5.035 7.449 -10.305 1 97.25 84 SER A C 1
ATOM 668 O O . SER A 1 84 ? -5.035 6.742 -9.297 1 97.25 84 SER A O 1
ATOM 670 N N . PRO A 1 85 ? -6.082 8.25 -10.68 1 97.88 85 PRO A N 1
ATOM 671 C CA . PRO A 1 85 ? -7.254 8.25 -9.797 1 97.88 85 PRO A CA 1
ATOM 672 C C . PRO A 1 85 ? -7.84 6.855 -9.586 1 97.88 85 PRO A C 1
ATOM 674 O O . PRO A 1 85 ? -8.305 6.535 -8.492 1 97.88 85 PRO A O 1
ATOM 677 N N . LEU A 1 86 ? -7.801 6.062 -10.625 1 97.88 86 LEU A N 1
ATOM 678 C CA . LEU A 1 86 ? -8.312 4.699 -10.516 1 97.88 86 LEU A CA 1
ATOM 679 C C . LEU A 1 86 ? -7.465 3.881 -9.547 1 97.88 86 LEU A C 1
ATOM 681 O O . LEU A 1 86 ? -7.996 3.141 -8.719 1 97.88 86 LEU A O 1
ATOM 685 N N . ARG A 1 87 ? -6.176 4.004 -9.594 1 98.38 87 ARG A N 1
ATOM 686 C CA . ARG A 1 87 ? -5.289 3.268 -8.695 1 98.38 87 ARG A CA 1
ATOM 687 C C . ARG A 1 87 ? -5.434 3.764 -7.262 1 98.38 87 ARG A C 1
ATOM 689 O O . ARG A 1 87 ? -5.363 2.975 -6.316 1 98.38 87 ARG A O 1
ATOM 696 N N . VAL A 1 88 ? -5.637 5.066 -7.125 1 98.69 88 VAL A N 1
ATOM 697 C CA . VAL A 1 88 ? -5.914 5.594 -5.793 1 98.69 88 VAL A CA 1
ATOM 698 C C . VAL A 1 88 ? -7.184 4.949 -5.238 1 98.69 88 VAL A C 1
ATOM 700 O O . VAL A 1 88 ? -7.211 4.523 -4.078 1 98.69 88 VAL A O 1
ATOM 703 N N . ALA A 1 89 ? -8.203 4.859 -6.066 1 98.56 89 ALA A N 1
ATOM 704 C CA . ALA A 1 89 ? -9.461 4.238 -5.645 1 98.56 89 ALA A CA 1
ATOM 705 C C . ALA A 1 89 ? -9.242 2.781 -5.246 1 98.56 89 ALA A C 1
ATOM 707 O O . ALA A 1 89 ? -9.75 2.328 -4.219 1 98.56 89 ALA A O 1
ATOM 708 N N . GLU A 1 90 ? -8.484 2.057 -6.023 1 98.44 90 GLU A N 1
ATOM 709 C CA . GLU A 1 90 ? -8.211 0.649 -5.746 1 98.44 90 GLU A CA 1
ATOM 710 C C . GLU A 1 90 ? -7.434 0.483 -4.441 1 98.44 90 GLU A C 1
ATOM 712 O O . GLU A 1 90 ? -7.801 -0.338 -3.598 1 98.44 90 GLU A O 1
ATOM 717 N N . ASP A 1 91 ? -6.387 1.27 -4.285 1 98.75 91 ASP A N 1
ATOM 718 C CA . ASP A 1 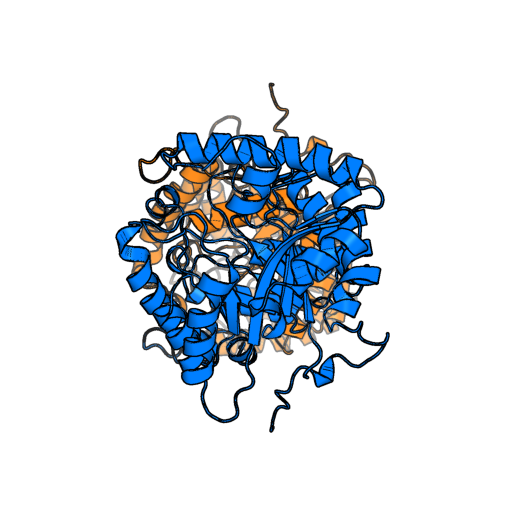91 ? -5.586 1.202 -3.068 1 98.75 91 ASP A CA 1
ATOM 719 C C . ASP A 1 91 ? -6.422 1.549 -1.84 1 98.75 91 ASP A C 1
ATOM 721 O O . ASP A 1 91 ? -6.348 0.864 -0.818 1 98.75 91 ASP A O 1
ATOM 725 N N . ALA A 1 92 ? -7.188 2.576 -1.98 1 98.81 92 ALA A N 1
ATOM 726 C CA . ALA A 1 92 ? -8.016 3.012 -0.857 1 98.81 92 ALA A CA 1
ATOM 727 C C . ALA A 1 92 ? -9.055 1.958 -0.503 1 98.81 92 ALA A C 1
ATOM 729 O O . ALA A 1 92 ? -9.328 1.717 0.675 1 98.81 92 ALA A O 1
ATOM 730 N N . ALA A 1 93 ? -9.672 1.363 -1.497 1 98.38 93 ALA A N 1
ATOM 731 C CA . ALA A 1 93 ? -10.68 0.332 -1.269 1 98.38 93 ALA A CA 1
ATOM 732 C C . ALA A 1 93 ? -10.086 -0.86 -0.524 1 98.38 93 ALA A C 1
ATOM 734 O O . ALA A 1 93 ? -10.672 -1.344 0.45 1 98.38 93 ALA A O 1
ATOM 735 N N . VAL A 1 94 ? -8.93 -1.324 -0.981 1 98.62 94 VAL A N 1
ATOM 736 C CA . VAL A 1 94 ? -8.273 -2.455 -0.34 1 98.62 94 VAL A CA 1
ATOM 737 C C . VAL A 1 94 ? -7.887 -2.086 1.092 1 98.62 94 VAL A C 1
ATOM 739 O O . VAL A 1 94 ? -8.148 -2.848 2.025 1 98.62 94 VAL A O 1
ATOM 742 N N . LEU A 1 95 ? -7.312 -0.917 1.287 1 98.81 95 LEU A N 1
ATOM 743 C CA . LEU A 1 95 ? -6.922 -0.479 2.623 1 98.81 95 LEU A CA 1
ATOM 744 C C . LEU A 1 95 ? -8.141 -0.38 3.541 1 98.81 95 LEU A C 1
ATOM 746 O O . LEU A 1 95 ? -8.055 -0.725 4.723 1 98.81 95 LEU A O 1
ATOM 750 N N . ASP A 1 96 ? -9.203 0.139 3 1 98.56 96 ASP A N 1
ATOM 751 C CA . ASP A 1 96 ? -10.406 0.299 3.812 1 98.56 96 ASP A CA 1
ATOM 752 C C . ASP A 1 96 ? -10.898 -1.049 4.336 1 98.56 96 ASP A C 1
ATOM 754 O O . ASP A 1 96 ? -11.281 -1.164 5.504 1 98.56 96 ASP A O 1
ATOM 758 N N . LEU A 1 97 ? -10.891 -2.045 3.553 1 97.88 97 LEU A N 1
ATOM 759 C CA . LEU A 1 97 ? -11.281 -3.381 3.992 1 97.88 97 LEU A CA 1
ATOM 760 C C . LEU A 1 97 ? -10.297 -3.92 5.023 1 97.88 97 LEU A C 1
ATOM 762 O O . LEU A 1 97 ? -10.703 -4.453 6.059 1 97.88 97 LEU A O 1
ATOM 766 N N . LEU A 1 98 ? -8.977 -3.746 4.754 1 98.25 98 LEU A N 1
ATOM 767 C CA . LEU A 1 98 ? -7.949 -4.266 5.648 1 98.25 98 LEU A CA 1
ATOM 768 C C . LEU A 1 98 ? -8.023 -3.59 7.012 1 98.25 98 LEU A C 1
ATOM 770 O O . LEU A 1 98 ? -7.684 -4.199 8.031 1 98.25 98 LEU A O 1
ATOM 774 N N . SER A 1 99 ? -8.484 -2.332 7.059 1 98.12 99 SER A N 1
ATOM 775 C CA . SER A 1 99 ? -8.5 -1.552 8.297 1 98.12 99 SER A CA 1
ATOM 776 C C . SER A 1 99 ? -9.852 -1.665 9 1 98.12 99 SER A C 1
ATOM 778 O O . SER A 1 99 ? -10.023 -1.143 10.102 1 98.12 99 SER A O 1
ATOM 780 N N . GLY A 1 100 ? -10.82 -2.346 8.383 1 96.88 100 GLY A N 1
ATOM 781 C CA . GLY A 1 100 ? -12.148 -2.449 8.961 1 96.88 100 GLY A CA 1
ATOM 782 C C . GLY A 1 100 ? -12.969 -1.182 8.805 1 96.88 100 GLY A C 1
ATOM 783 O O . GLY A 1 100 ? -13.727 -0.814 9.703 1 96.88 100 GLY A O 1
ATOM 784 N N . GLY A 1 101 ? -12.688 -0.452 7.719 1 97.31 101 GLY A N 1
ATOM 785 C CA . GLY A 1 101 ? -13.508 0.711 7.406 1 97.31 101 GLY A CA 1
ATOM 786 C C . GLY A 1 101 ? -12.992 1.986 8.047 1 97.31 101 GLY A C 1
ATOM 787 O O . GLY A 1 101 ? -13.766 2.924 8.273 1 97.31 101 GLY A O 1
ATOM 788 N N . ARG A 1 102 ? -11.711 2.129 8.297 1 98.06 102 ARG A N 1
ATOM 789 C CA . ARG A 1 102 ? -11.203 3.227 9.117 1 98.06 102 ARG A CA 1
ATOM 790 C C . ARG A 1 102 ? -10.523 4.285 8.25 1 98.06 102 ARG A C 1
ATOM 792 O O . ARG A 1 102 ? -9.93 5.23 8.773 1 98.06 102 ARG A O 1
ATOM 799 N N . VAL A 1 103 ? -10.648 4.215 6.93 1 98.69 103 VAL A N 1
ATOM 800 C CA . VAL A 1 103 ? -9.852 5.07 6.051 1 98.69 103 VAL A CA 1
ATOM 801 C C . VAL A 1 103 ? -10.562 6.406 5.848 1 98.69 103 VAL A C 1
ATOM 803 O O . VAL A 1 103 ? -11.781 6.441 5.648 1 98.69 103 VAL A O 1
ATOM 806 N N . GLU A 1 104 ? -9.883 7.52 5.996 1 98.75 104 GLU A N 1
ATOM 807 C CA . GLU A 1 104 ? -10.25 8.875 5.582 1 98.75 104 GLU A CA 1
ATOM 808 C C . GLU A 1 104 ? -9.367 9.352 4.43 1 98.75 104 GLU A C 1
ATOM 810 O O . GLU A 1 104 ? -8.141 9.359 4.547 1 98.75 104 GLU A O 1
ATOM 815 N N . LEU A 1 105 ? -9.977 9.766 3.369 1 98.69 105 LEU A N 1
ATOM 816 C CA . LEU A 1 105 ? -9.195 10.078 2.18 1 98.69 105 LEU A CA 1
ATOM 817 C C . LEU A 1 105 ? -9.109 11.578 1.959 1 98.69 105 LEU A C 1
ATOM 819 O O . LEU A 1 105 ? -10.039 12.188 1.426 1 98.69 105 LEU A O 1
ATOM 823 N N . GLY A 1 106 ? -8.023 12.172 2.385 1 98.88 106 GLY A N 1
ATOM 824 C CA . GLY A 1 106 ? -7.75 13.57 2.094 1 98.88 106 GLY A CA 1
ATOM 825 C C . GLY A 1 106 ? -7 13.766 0.789 1 98.88 106 GLY A C 1
ATOM 826 O O . GLY A 1 106 ? -5.988 13.109 0.542 1 98.88 106 GLY A O 1
ATOM 827 N N . LEU A 1 107 ? -7.461 14.688 -0.029 1 98.81 107 LEU A N 1
ATOM 828 C CA . LEU A 1 107 ? -6.953 14.93 -1.375 1 98.81 107 LEU A CA 1
ATOM 829 C C . LEU A 1 107 ? -6.59 16.391 -1.562 1 98.81 107 LEU A C 1
ATOM 831 O O . LEU A 1 107 ? -7.18 17.266 -0.925 1 98.81 107 LEU A O 1
ATOM 835 N N . GLY A 1 108 ? -5.672 16.625 -2.41 1 98.31 108 GLY A N 1
ATOM 836 C CA . GLY A 1 108 ? -5.301 17.984 -2.76 1 98.31 108 GLY A CA 1
ATOM 837 C C . GLY A 1 108 ? -4.457 18.062 -4.016 1 98.31 108 GLY A C 1
ATOM 838 O O . GLY A 1 108 ? -4.07 17.047 -4.582 1 98.31 108 GLY A O 1
ATOM 839 N N . SER A 1 109 ? -4.16 19.25 -4.473 1 96.81 109 SER A N 1
ATOM 840 C CA . SER A 1 109 ? -3.463 19.484 -5.738 1 96.81 109 SER A CA 1
ATOM 841 C C . SER A 1 109 ? -1.95 19.422 -5.555 1 96.81 109 SER A C 1
ATOM 843 O O . SER A 1 109 ? -1.214 19.188 -6.516 1 96.81 109 SER A O 1
ATOM 845 N N . GLY A 1 110 ? -1.532 19.578 -4.332 1 92.38 110 GLY A N 1
ATOM 846 C CA . GLY A 1 110 ? -0.1 19.594 -4.082 1 92.38 110 GLY A CA 1
ATOM 847 C C . GLY A 1 110 ? 0.521 20.969 -4.242 1 92.38 110 GLY A C 1
ATOM 848 O O . GLY A 1 110 ? -0.16 21.922 -4.629 1 92.38 110 GLY A O 1
ATOM 849 N N . GLY A 1 111 ? 1.927 21.109 -3.877 1 86.75 111 GLY A N 1
ATOM 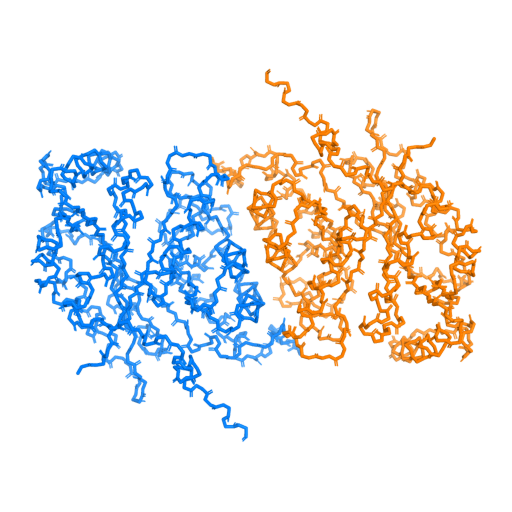850 C CA . GLY A 1 111 ? 2.471 22.453 -3.85 1 86.75 111 GLY A CA 1
ATOM 851 C C . GLY A 1 111 ? 3.949 22.5 -4.184 1 86.75 111 GLY A C 1
ATOM 852 O O . GLY A 1 111 ? 4.547 23.578 -4.207 1 86.75 111 GLY A O 1
ATOM 853 N N . THR A 1 112 ? 4.605 21.375 -4.41 1 90.19 112 THR A N 1
ATOM 854 C CA . THR A 1 112 ? 6.023 21.375 -4.746 1 90.19 112 THR A CA 1
ATOM 855 C C . THR A 1 112 ? 6.223 21.266 -6.254 1 90.19 112 THR A C 1
ATOM 857 O O . THR A 1 112 ? 6.16 20.172 -6.82 1 90.19 112 THR A O 1
ATOM 860 N N . PRO A 1 113 ? 6.566 22.344 -6.914 1 92.75 113 PRO A N 1
ATOM 861 C CA . PRO A 1 113 ? 6.59 22.375 -8.375 1 92.75 113 PRO A CA 1
ATOM 862 C C . PRO A 1 113 ? 7.543 21.344 -8.977 1 92.75 113 PRO A C 1
ATOM 864 O O . PRO A 1 113 ? 7.215 20.703 -9.977 1 92.75 113 PRO A O 1
ATOM 867 N N . SER A 1 114 ? 8.672 21.109 -8.359 1 93.31 114 SER A N 1
ATOM 868 C CA . SER A 1 114 ? 9.703 20.25 -8.93 1 93.31 114 SER A CA 1
ATOM 869 C C . SER A 1 114 ? 9.281 18.781 -8.898 1 93.31 114 SER A C 1
ATOM 871 O O . SER A 1 114 ? 9.906 17.938 -9.539 1 93.31 114 SER A O 1
ATOM 873 N N . SER A 1 115 ? 8.188 18.469 -8.219 1 95.31 115 SER A N 1
ATOM 874 C CA . SER A 1 115 ? 7.777 17.078 -8.062 1 95.31 115 SER A CA 1
ATOM 875 C C . SER A 1 115 ? 6.871 16.641 -9.211 1 95.31 115 SER A C 1
ATOM 877 O O . SER A 1 115 ? 6.629 15.438 -9.398 1 95.31 115 SER A O 1
ATOM 879 N N . PHE A 1 116 ? 6.406 17.562 -10.039 1 96.94 116 PHE A N 1
ATOM 880 C CA . PHE A 1 116 ? 5.344 17.25 -10.992 1 96.94 116 PHE A CA 1
ATOM 881 C C . PHE A 1 116 ? 5.922 16.672 -12.281 1 96.94 116 PHE A C 1
ATOM 883 O O . PHE A 1 116 ? 5.395 15.703 -12.828 1 96.94 116 PHE A O 1
ATOM 890 N N . PRO A 1 117 ? 7.113 17.125 -12.734 1 96.62 117 PRO A N 1
ATOM 891 C CA . PRO A 1 117 ? 7.586 16.734 -14.062 1 96.62 117 PRO A CA 1
ATOM 892 C C . PRO A 1 117 ? 7.805 15.227 -14.188 1 96.62 117 PRO A C 1
ATOM 894 O O . PRO A 1 117 ? 7.441 14.625 -15.203 1 96.62 117 PRO A O 1
ATOM 897 N N . PRO A 1 118 ? 8.312 14.523 -13.156 1 96.69 118 PRO A N 1
ATOM 898 C CA . PRO A 1 118 ? 8.5 13.078 -13.312 1 96.69 118 PRO A CA 1
ATOM 899 C C . PRO A 1 118 ? 7.188 12.336 -13.555 1 96.69 118 PRO A C 1
ATOM 901 O O . PRO A 1 118 ? 7.195 11.188 -14 1 96.69 118 PRO A O 1
ATOM 904 N N . PHE A 1 119 ? 6.113 12.953 -13.25 1 96.44 119 PHE A N 1
ATOM 905 C CA . PHE A 1 119 ? 4.805 12.344 -13.453 1 96.44 119 PHE A CA 1
ATOM 906 C C . PHE A 1 119 ? 4.145 12.883 -14.719 1 96.44 119 PHE A C 1
ATOM 908 O O . PHE A 1 119 ? 2.949 12.672 -14.938 1 96.44 119 PHE A O 1
ATOM 915 N N . GLY A 1 120 ? 4.875 13.617 -15.492 1 94.81 120 GLY A N 1
ATOM 916 C CA . GLY A 1 120 ? 4.414 14.086 -16.781 1 94.81 120 GLY A CA 1
ATOM 917 C C . GLY A 1 120 ? 3.512 15.305 -16.703 1 94.81 120 GLY A C 1
ATOM 918 O O . GLY A 1 120 ? 2.666 15.523 -17.562 1 94.81 120 GLY A O 1
ATOM 919 N N . LEU A 1 121 ? 3.611 16.016 -15.641 1 95.88 121 LEU A N 1
ATOM 920 C CA . LEU A 1 121 ? 2.744 17.156 -15.383 1 95.88 121 LEU A CA 1
ATOM 921 C C . LEU A 1 121 ? 3.561 18.375 -14.977 1 95.88 121 LEU A C 1
ATOM 923 O O . LEU A 1 121 ? 4.566 18.25 -14.273 1 95.88 121 LEU A O 1
ATOM 927 N N . GLN A 1 122 ? 3.111 19.531 -15.445 1 95.81 122 GLN A N 1
ATOM 928 C CA . GLN A 1 122 ? 3.682 20.781 -14.953 1 95.81 122 GLN A CA 1
ATOM 929 C C . GLN A 1 122 ? 2.859 21.344 -13.797 1 95.81 122 GLN A C 1
ATOM 931 O O . GLN A 1 122 ? 1.634 21.219 -13.781 1 95.81 122 GLN A O 1
ATOM 936 N N . SER A 1 123 ? 3.553 21.984 -12.898 1 95.56 123 SER A N 1
ATOM 937 C CA . SER A 1 123 ? 2.902 22.469 -11.688 1 95.56 123 SER A CA 1
ATOM 938 C C . SER A 1 123 ? 1.772 23.438 -12.008 1 95.56 123 SER A C 1
ATOM 940 O O . SER A 1 123 ? 0.774 23.5 -11.289 1 95.56 123 SER A O 1
ATOM 942 N N . GLU A 1 124 ? 1.832 24.125 -13.109 1 96.06 124 GLU A N 1
ATOM 943 C CA . GLU A 1 124 ? 0.827 25.109 -13.484 1 96.06 124 GLU A CA 1
ATOM 944 C C . GLU A 1 124 ? -0.491 24.438 -13.859 1 96.06 124 GLU A C 1
ATOM 946 O O . GLU A 1 124 ? -1.546 25.078 -13.844 1 96.06 124 GLU A O 1
ATOM 951 N N . GLU A 1 125 ? -0.404 23.156 -14.18 1 96.38 125 GLU A N 1
ATOM 952 C CA . GLU A 1 125 ? -1.58 22.422 -14.633 1 96.38 125 GLU A CA 1
ATOM 953 C C . GLU A 1 125 ? -2.252 21.688 -13.477 1 96.38 125 GLU A C 1
ATOM 955 O O . GLU A 1 125 ? -3.258 21 -13.672 1 96.38 125 GLU A O 1
ATOM 960 N N . ARG A 1 126 ? -1.737 21.875 -12.305 1 96.38 126 ARG A N 1
ATOM 961 C CA . ARG A 1 126 ? -2.113 20.984 -11.203 1 96.38 126 ARG A CA 1
ATOM 962 C C . ARG A 1 126 ? -3.578 21.172 -10.828 1 96.38 126 ARG A C 1
ATOM 964 O O . ARG A 1 126 ? -4.262 20.219 -10.469 1 96.38 126 ARG A O 1
ATOM 971 N N . GLY A 1 127 ? -4.094 22.438 -10.898 1 96.38 127 GLY A N 1
ATOM 972 C CA . GLY A 1 127 ? -5.492 22.656 -10.578 1 96.38 127 GLY A CA 1
ATOM 973 C C . GLY A 1 127 ? -6.449 21.922 -11.5 1 96.38 127 GLY A C 1
ATOM 974 O O . GLY A 1 127 ? -7.367 21.25 -11.047 1 96.38 127 GLY A O 1
ATOM 975 N N . GLU A 1 128 ? -6.227 22.078 -12.789 1 97.12 128 GLU A N 1
ATOM 976 C CA . GLU A 1 128 ? -7.059 21.422 -13.789 1 97.12 128 GLU A CA 1
ATOM 977 C C . GLU A 1 128 ? -6.938 19.906 -13.688 1 97.12 128 GLU A C 1
ATOM 979 O O . GLU A 1 128 ? -7.941 19.188 -13.758 1 97.12 128 GLU A O 1
ATOM 984 N N . ALA A 1 129 ? -5.691 19.438 -13.547 1 97.88 129 ALA A N 1
ATOM 985 C CA . ALA A 1 129 ? -5.457 18.016 -13.391 1 97.88 129 ALA A CA 1
ATOM 986 C C . ALA A 1 129 ? -6.172 17.469 -12.156 1 97.88 129 ALA A C 1
ATOM 988 O O . ALA A 1 129 ? -6.758 16.391 -12.195 1 97.88 129 ALA A O 1
ATOM 989 N N . TYR A 1 130 ? -6.145 18.297 -11.109 1 98.25 130 TYR A N 1
ATOM 990 C CA . TYR A 1 130 ? -6.828 17.891 -9.883 1 98.25 130 TYR A CA 1
ATOM 991 C C . TYR A 1 130 ? -8.32 17.688 -10.125 1 98.25 130 TYR A C 1
ATOM 993 O O . TYR A 1 130 ? -8.891 16.672 -9.727 1 98.25 130 TYR A O 1
ATOM 1001 N N . GLY A 1 131 ? -8.93 18.656 -10.75 1 97.81 131 GLY A N 1
ATOM 1002 C CA . GLY A 1 131 ? -10.352 18.547 -11.031 1 97.81 131 GLY A CA 1
ATOM 1003 C C . GLY A 1 131 ? -10.711 17.328 -11.844 1 97.81 131 GLY A C 1
ATOM 1004 O O . GLY A 1 131 ? -11.664 16.609 -11.516 1 97.81 131 GLY A O 1
ATOM 1005 N N . ARG A 1 132 ? -9.953 17.031 -12.883 1 97.75 132 ARG A N 1
ATOM 1006 C CA . ARG A 1 132 ? -10.188 15.883 -13.742 1 97.75 132 ARG A CA 1
ATOM 1007 C C . ARG A 1 132 ? -10.016 14.578 -12.969 1 97.75 132 ARG A C 1
ATOM 1009 O O . ARG A 1 132 ? -10.859 13.68 -13.062 1 97.75 132 ARG A O 1
ATOM 1016 N N . HIS A 1 133 ? -8.961 14.477 -12.227 1 98.31 133 HIS A N 1
ATOM 1017 C CA . HIS A 1 133 ? -8.664 13.258 -11.484 1 98.31 133 HIS A CA 1
ATOM 1018 C C . HIS A 1 133 ? -9.688 13.031 -10.375 1 98.31 133 HIS A C 1
ATOM 1020 O O . HIS A 1 133 ? -10.078 11.891 -10.109 1 98.31 133 HIS A O 1
ATOM 1026 N N . LEU A 1 134 ? -10.094 14.133 -9.727 1 98.31 134 LEU A N 1
ATOM 1027 C CA . LEU A 1 134 ? -11.102 14.016 -8.68 1 98.31 134 LEU A CA 1
ATOM 1028 C C . LEU A 1 134 ? -12.406 13.461 -9.234 1 98.31 134 LEU A C 1
ATOM 1030 O O . LEU A 1 134 ? -13.039 12.609 -8.609 1 98.31 134 LEU A O 1
ATOM 1034 N N . ALA A 1 135 ? -12.812 13.938 -10.391 1 97.44 135 ALA A N 1
ATOM 1035 C CA . ALA A 1 135 ? -14.031 13.445 -11.031 1 97.44 135 ALA A CA 1
ATOM 1036 C C . ALA A 1 135 ? -13.93 11.953 -11.328 1 97.44 135 ALA A C 1
ATOM 1038 O O . ALA A 1 135 ? -14.883 11.203 -11.086 1 97.44 135 ALA A O 1
ATOM 1039 N N . LEU A 1 136 ? -12.797 11.523 -11.797 1 97.38 136 LEU A N 1
ATOM 1040 C CA . LEU A 1 136 ? -12.586 10.117 -12.117 1 97.38 136 LEU A CA 1
ATOM 1041 C C . LEU A 1 136 ? -12.578 9.258 -10.859 1 97.38 136 LEU A C 1
ATOM 1043 O O . LEU A 1 136 ? -13.133 8.164 -10.844 1 97.38 136 LEU A O 1
ATOM 1047 N N . LEU A 1 137 ? -11.93 9.742 -9.836 1 98.12 137 LEU A N 1
ATOM 1048 C CA . LEU A 1 137 ? -11.906 9.039 -8.555 1 98.12 137 LEU A CA 1
ATOM 1049 C C . LEU A 1 137 ? -13.32 8.867 -8.008 1 98.12 137 LEU A C 1
ATOM 1051 O O . LEU A 1 137 ? -13.695 7.77 -7.578 1 98.12 137 LEU A O 1
ATOM 1055 N N . ARG A 1 138 ? -14.117 9.914 -8.023 1 97.19 138 ARG A N 1
ATOM 1056 C CA . ARG A 1 138 ? -15.484 9.867 -7.523 1 97.19 138 ARG A CA 1
ATOM 1057 C C . ARG A 1 138 ? -16.328 8.883 -8.328 1 97.19 138 ARG A C 1
ATOM 1059 O O . ARG A 1 138 ? -17.125 8.125 -7.758 1 97.19 138 ARG A O 1
ATOM 1066 N N . ALA A 1 139 ? -16.141 8.914 -9.641 1 96.5 139 ALA A N 1
ATOM 1067 C CA . ALA A 1 139 ? -16.875 7.98 -10.492 1 96.5 139 ALA A CA 1
ATOM 1068 C C . ALA A 1 139 ? -16.547 6.535 -10.117 1 96.5 139 ALA A C 1
ATOM 1070 O O . ALA A 1 139 ? -17.453 5.695 -10.023 1 96.5 139 ALA A O 1
ATOM 1071 N N . ALA A 1 140 ? -15.297 6.258 -9.906 1 97.5 140 ALA A N 1
ATOM 1072 C CA . ALA A 1 140 ? -14.875 4.918 -9.508 1 97.5 140 ALA A CA 1
ATOM 1073 C C . ALA A 1 140 ? -15.492 4.527 -8.164 1 97.5 140 ALA A C 1
ATOM 1075 O O . ALA A 1 140 ? -16.031 3.43 -8.016 1 97.5 140 ALA A O 1
ATOM 1076 N N . LEU A 1 141 ? -15.469 5.43 -7.211 1 97.44 141 LEU A N 1
ATOM 1077 C CA . LEU A 1 141 ? -15.977 5.152 -5.871 1 97.44 141 LEU A CA 1
ATOM 1078 C C . LEU A 1 141 ? -17.484 5.004 -5.887 1 97.44 141 LEU A C 1
ATOM 1080 O O . LEU A 1 141 ? -18.062 4.301 -5.047 1 97.44 141 LEU A O 1
ATOM 1084 N N . ASN A 1 142 ? -18.125 5.605 -6.824 1 95.75 142 ASN A N 1
ATOM 1085 C CA . ASN A 1 142 ? -19.578 5.508 -6.973 1 95.75 142 ASN A CA 1
ATOM 1086 C C . ASN A 1 142 ? -19.969 4.27 -7.77 1 95.75 142 ASN A C 1
ATOM 1088 O O . ASN A 1 142 ? -21.141 4.117 -8.141 1 95.75 142 ASN A O 1
ATOM 1092 N N . ASP A 1 143 ? -19.016 3.457 -8.141 1 95.5 143 ASP A N 1
ATOM 1093 C CA . ASP A 1 143 ? -19.25 2.203 -8.852 1 95.5 143 ASP A CA 1
ATOM 1094 C C . ASP A 1 143 ? -19.75 2.457 -10.273 1 95.5 143 ASP A C 1
ATOM 1096 O O . ASP A 1 143 ? -20.562 1.686 -10.789 1 95.5 143 ASP A O 1
ATOM 1100 N N . GLU A 1 144 ? -19.406 3.568 -10.812 1 96.31 144 GLU A N 1
ATOM 1101 C CA . GLU A 1 144 ? -19.734 3.836 -12.211 1 96.31 144 GLU A CA 1
ATOM 1102 C C . GLU A 1 144 ? -18.859 3.012 -13.148 1 96.31 144 GLU A C 1
ATOM 1104 O O . GLU A 1 144 ? -17.75 2.615 -12.789 1 96.31 144 GLU A O 1
ATOM 1109 N N . PRO A 1 145 ? -19.406 2.703 -14.391 1 96.75 145 PRO A N 1
ATOM 1110 C CA . PRO A 1 145 ? -18.562 2.012 -15.375 1 96.75 145 PRO A CA 1
ATOM 1111 C C . PRO A 1 145 ? -17.297 2.791 -15.711 1 96.75 145 PRO A C 1
ATOM 1113 O O . PRO A 1 145 ? -17.328 4.02 -15.82 1 96.75 145 PRO A O 1
ATOM 1116 N N . LEU A 1 146 ? -16.234 2.045 -15.836 1 95.69 146 LEU A N 1
ATOM 1117 C CA . LEU A 1 146 ? -14.938 2.688 -16.016 1 95.69 146 LEU A CA 1
ATOM 1118 C C . LEU A 1 146 ? -14.586 2.787 -17.5 1 95.69 146 LEU A C 1
ATOM 1120 O O . LEU A 1 146 ? -14.578 1.777 -18.203 1 95.69 146 LEU A O 1
ATOM 1124 N N . ALA A 1 147 ? -14.328 3.975 -17.922 1 91.81 147 ALA A N 1
ATOM 1125 C CA . ALA A 1 147 ? -13.82 4.266 -19.266 1 91.81 147 ALA A CA 1
ATOM 1126 C C . ALA A 1 147 ? -14.734 3.689 -20.344 1 91.81 147 ALA A C 1
ATOM 1128 O O . ALA A 1 147 ? -14.258 3.17 -21.359 1 91.81 147 ALA A O 1
ATOM 1129 N N . GLY A 1 148 ? -15.977 3.664 -20.109 1 91.12 148 GLY A N 1
ATOM 1130 C CA . GLY A 1 148 ? -16.922 3.211 -21.109 1 91.12 148 GLY A CA 1
ATOM 1131 C C . GLY A 1 148 ? -16.984 1.7 -21.234 1 91.12 148 GLY A C 1
ATOM 1132 O O . GLY A 1 148 ? -17.562 1.173 -22.172 1 91.12 148 GLY A O 1
ATOM 1133 N N . THR A 1 149 ? -16.344 1.022 -20.344 1 94.75 149 THR A N 1
ATOM 1134 C CA . THR A 1 149 ? -16.406 -0.435 -20.312 1 94.75 149 THR A CA 1
ATOM 1135 C C . THR A 1 149 ? -17.422 -0.911 -19.281 1 94.75 149 THR A C 1
ATOM 1137 O O . THR A 1 149 ? -18.094 -0.097 -18.641 1 94.75 149 THR A O 1
ATOM 1140 N N . ASP A 1 150 ? -17.484 -2.264 -19.141 1 94.94 150 ASP A N 1
ATOM 1141 C CA . ASP A 1 150 ? -18.359 -2.844 -18.141 1 94.94 150 ASP A CA 1
ATOM 1142 C C . ASP A 1 150 ? -17.625 -3.092 -16.828 1 94.94 150 ASP A C 1
ATOM 1144 O O . ASP A 1 150 ? -18.172 -3.691 -15.906 1 94.94 150 ASP A O 1
ATOM 1148 N N . ASN A 1 151 ? -16.422 -2.607 -16.75 1 95.88 151 ASN A N 1
ATOM 1149 C CA . ASN A 1 151 ? -15.625 -2.787 -15.547 1 95.88 151 ASN A CA 1
ATOM 1150 C C . ASN A 1 151 ? -16.047 -1.811 -14.453 1 95.88 151 ASN A C 1
ATOM 1152 O O . ASN A 1 151 ? -16.422 -0.672 -14.734 1 95.88 151 ASN A O 1
ATOM 1156 N N . HIS A 1 152 ? -15.992 -2.283 -13.242 1 96.75 152 HIS A N 1
ATOM 1157 C CA . HIS A 1 152 ? -16.219 -1.487 -12.039 1 96.75 152 HIS A CA 1
ATOM 1158 C C . HIS A 1 152 ? -15.109 -1.692 -11.023 1 96.75 152 HIS A C 1
ATOM 1160 O O . HIS A 1 152 ? -14.391 -2.695 -11.07 1 96.75 152 HIS A O 1
ATOM 1166 N N . LEU A 1 153 ? -15.055 -0.708 -10.188 1 97.25 153 LEU A N 1
ATOM 1167 C CA . LEU A 1 153 ? -14.102 -0.837 -9.094 1 97.25 153 LEU A CA 1
ATOM 1168 C C . LEU A 1 153 ? -14.375 -2.096 -8.281 1 97.25 153 LEU A C 1
ATOM 1170 O O . LEU A 1 153 ? -15.516 -2.363 -7.91 1 97.25 153 LEU A O 1
ATOM 1174 N N . TYR A 1 154 ? -13.312 -2.855 -8.016 1 96.44 154 TYR A N 1
ATOM 1175 C CA . TYR A 1 154 ? -13.352 -4 -7.113 1 96.44 154 TYR A CA 1
ATOM 1176 C C . TYR A 1 154 ? -12.086 -4.074 -6.27 1 96.44 154 TYR A C 1
ATOM 1178 O O . TYR A 1 154 ? -10.977 -3.977 -6.793 1 96.44 154 TYR A O 1
ATOM 1186 N N . PRO A 1 155 ? -12.32 -4.352 -5.008 1 96.5 155 PRO A N 1
ATOM 1187 C CA . PRO A 1 155 ? -13.578 -4.406 -4.258 1 96.5 155 PRO A CA 1
ATOM 1188 C C . PRO A 1 155 ? -14.336 -3.084 -4.293 1 96.5 155 PRO A C 1
ATOM 1190 O O . PRO A 1 155 ? -13.734 -2.018 -4.434 1 96.5 155 PRO A O 1
ATOM 1193 N N . ALA A 1 156 ? -15.609 -3.148 -4.137 1 93.62 156 ALA A N 1
ATOM 1194 C CA . ALA A 1 156 ? -16.438 -1.945 -4.066 1 93.62 156 ALA A CA 1
ATOM 1195 C C . ALA A 1 156 ? -16.156 -1.161 -2.789 1 93.62 156 ALA A C 1
ATOM 1197 O O . ALA A 1 156 ? -15.891 -1.749 -1.738 1 93.62 156 ALA A O 1
ATOM 1198 N N . ALA A 1 157 ? -16.188 0.107 -2.881 1 92.56 157 ALA A N 1
ATOM 1199 C CA . ALA A 1 157 ? -15.875 0.961 -1.736 1 92.56 157 ALA A CA 1
ATOM 1200 C C . ALA A 1 157 ? -16.812 2.164 -1.685 1 92.56 157 ALA A C 1
ATOM 1202 O O . ALA A 1 157 ? -16.359 3.303 -1.534 1 92.56 157 ALA A O 1
ATOM 1203 N N . ARG A 1 158 ? -18.031 1.969 -1.695 1 84.62 158 ARG A N 1
ATOM 1204 C CA . ARG A 1 158 ? -19 3.055 -1.813 1 84.62 158 ARG A CA 1
ATOM 1205 C C . ARG A 1 158 ? -18.984 3.945 -0.576 1 84.62 158 ARG A C 1
ATOM 1207 O O . ARG A 1 158 ? -19.172 5.16 -0.674 1 84.62 158 ARG A O 1
ATOM 1214 N N . GLY A 1 159 ? -18.672 3.377 0.528 1 92.5 159 GLY A N 1
ATOM 1215 C CA . GLY A 1 159 ? -18.625 4.164 1.752 1 92.5 159 GLY A CA 1
ATOM 1216 C C . GLY A 1 159 ? -17.5 5.18 1.769 1 92.5 159 GLY A C 1
ATOM 1217 O O . GLY A 1 159 ? -17.562 6.176 2.488 1 92.5 159 GLY A O 1
ATOM 1218 N N . LEU A 1 160 ? -16.469 4.941 0.976 1 95.31 160 LEU A N 1
ATOM 1219 C CA . LEU A 1 160 ? -15.312 5.832 0.949 1 95.31 160 LEU A CA 1
ATOM 1220 C C . LEU A 1 160 ? -15.688 7.195 0.38 1 95.31 160 LEU A C 1
ATOM 1222 O O . LEU A 1 160 ? -15.086 8.211 0.733 1 95.31 160 LEU A O 1
ATOM 1226 N N . ARG A 1 161 ? -16.703 7.23 -0.453 1 93.19 161 ARG A N 1
ATOM 1227 C CA . ARG A 1 161 ? -17.156 8.477 -1.059 1 93.19 161 ARG A CA 1
ATOM 1228 C C . ARG A 1 161 ? -17.609 9.469 0.007 1 93.19 161 ARG A C 1
ATOM 1230 O O . ARG A 1 161 ? -17.438 10.68 -0.15 1 93.19 161 ARG A O 1
ATOM 1237 N N . LEU A 1 162 ? -18.062 8.961 1.111 1 94.88 162 LEU A N 1
ATOM 1238 C CA . LEU A 1 162 ? -18.594 9.797 2.182 1 94.88 162 LEU A CA 1
ATOM 1239 C C . LEU A 1 162 ? -17.484 10.242 3.125 1 94.88 162 LEU A C 1
ATOM 1241 O O . LEU A 1 162 ? -17.719 11.031 4.043 1 94.88 162 LEU A O 1
ATOM 1245 N N . ARG A 1 163 ? -16.281 9.789 2.883 1 98.06 163 ARG A N 1
ATOM 1246 C CA . ARG A 1 163 ? -15.18 10.078 3.783 1 98.06 163 ARG A CA 1
ATOM 1247 C C . ARG A 1 163 ? -14.039 10.766 3.043 1 98.06 163 ARG A C 1
ATOM 1249 O O . ARG A 1 163 ? -12.867 10.625 3.418 1 98.06 163 ARG A O 1
ATOM 1256 N N . LEU A 1 164 ? -14.414 11.5 1.997 1 98.44 164 LEU A N 1
ATOM 1257 C CA . LEU A 1 164 ? -13.453 12.312 1.255 1 98.44 164 LEU A CA 1
ATOM 1258 C C . LEU A 1 164 ? -13.266 13.672 1.927 1 98.44 164 LEU A C 1
ATOM 1260 O O . LEU A 1 164 ? -14.219 14.25 2.447 1 98.44 164 LEU A O 1
ATOM 1264 N N . TRP A 1 165 ? -12.078 14.117 1.965 1 98.88 165 TRP A N 1
ATOM 1265 C CA . TRP A 1 165 ? -11.68 15.445 2.408 1 98.88 165 TRP A CA 1
ATOM 1266 C C . TRP A 1 165 ? -10.914 16.188 1.311 1 98.88 165 TRP A C 1
ATOM 1268 O O . TRP A 1 165 ? -10.164 15.562 0.554 1 98.88 165 TRP A O 1
ATOM 1278 N N . GLN A 1 166 ? -11.102 17.469 1.183 1 98.81 166 GLN A N 1
ATOM 1279 C CA . GLN A 1 166 ? -10.359 18.266 0.218 1 98.81 166 GLN A CA 1
ATOM 1280 C C . GLN A 1 166 ? -9.57 19.375 0.915 1 98.81 166 GLN A C 1
ATOM 1282 O O . GLN A 1 166 ? -10.141 20.156 1.682 1 98.81 166 GLN A O 1
ATOM 1287 N N . ALA A 1 167 ? -8.336 19.422 0.674 1 98.56 167 ALA A N 1
ATOM 1288 C CA . ALA A 1 167 ? -7.484 20.484 1.184 1 98.56 167 ALA A CA 1
ATOM 1289 C C . ALA A 1 167 ? -7.461 21.672 0.223 1 98.56 167 ALA A C 1
ATOM 1291 O O . ALA A 1 167 ? -7.43 21.5 -0.997 1 98.56 167 ALA A O 1
ATOM 1292 N N . THR A 1 168 ? -7.465 22.875 0.725 1 97.56 168 THR A N 1
ATOM 1293 C CA . THR A 1 168 ? -7.418 24.078 -0.116 1 97.56 168 THR A CA 1
ATOM 1294 C C . THR A 1 168 ? -6.957 25.281 0.687 1 97.56 168 THR A C 1
ATOM 1296 O O . THR A 1 168 ? -7.105 25.312 1.91 1 97.56 168 THR A O 1
ATOM 1299 N N . PHE A 1 169 ? -6.445 26.234 -0.011 1 96 169 PHE A N 1
ATOM 1300 C CA . PHE A 1 169 ? -6.086 27.531 0.565 1 96 169 PHE A CA 1
ATOM 1301 C C . PHE A 1 169 ? -7.062 28.609 0.119 1 96 169 PHE A C 1
ATOM 1303 O O . PHE A 1 169 ? -6.922 29.766 0.502 1 96 169 PHE A O 1
ATOM 1310 N N . SER A 1 170 ? -8.086 28.234 -0.63 1 96.25 170 SER A N 1
ATOM 1311 C CA . SER A 1 170 ? -8.844 29.297 -1.288 1 96.25 170 SER A CA 1
ATOM 1312 C C . SER A 1 170 ? -10.328 29.203 -0.939 1 96.25 170 SER A C 1
ATOM 1314 O O . SER A 1 170 ? -10.836 28.141 -0.615 1 96.25 170 SER A O 1
ATOM 1316 N N . VAL A 1 171 ? -10.93 30.344 -1.042 1 98 171 VAL A N 1
ATOM 1317 C CA . VAL A 1 171 ? -12.367 30.453 -0.832 1 98 171 VAL A CA 1
ATOM 1318 C C . VAL A 1 171 ? -13.109 29.609 -1.867 1 98 171 VAL A C 1
ATOM 1320 O O . VAL A 1 171 ? -14.039 28.859 -1.527 1 98 171 VAL A O 1
ATOM 1323 N N . ASP A 1 172 ? -12.648 29.656 -3.08 1 97.62 172 ASP A N 1
ATOM 1324 C CA . ASP A 1 172 ? -13.266 28.844 -4.133 1 97.62 172 ASP A CA 1
ATOM 1325 C C . ASP A 1 172 ? -13.133 27.359 -3.838 1 97.62 172 ASP A C 1
ATOM 1327 O O . ASP A 1 172 ? -14.062 26.578 -4.09 1 97.62 172 ASP A O 1
ATOM 1331 N N . GLY A 1 173 ? -11.961 27 -3.367 1 97.56 173 GLY A N 1
ATOM 1332 C CA . GLY A 1 173 ? -11.766 25.609 -2.977 1 97.56 173 GLY A CA 1
ATOM 1333 C C . GLY A 1 173 ? -12.68 25.172 -1.846 1 97.56 173 GLY A C 1
ATOM 1334 O O . GLY A 1 173 ? -13.164 24.031 -1.837 1 97.56 173 GLY A O 1
ATOM 1335 N N . GLY A 1 174 ? -12.883 26.047 -0.867 1 98.62 174 GLY A N 1
ATOM 1336 C CA . GLY A 1 174 ? -13.844 25.766 0.193 1 98.62 174 GLY A CA 1
ATOM 1337 C C . GLY A 1 174 ? -15.25 25.531 -0.32 1 98.62 174 GLY A C 1
ATOM 1338 O O . GLY A 1 174 ? -15.898 24.562 0.077 1 98.62 174 GLY A O 1
ATOM 1339 N N . ALA A 1 175 ? -15.633 26.375 -1.228 1 98.69 175 ALA A N 1
ATOM 1340 C CA . ALA A 1 175 ? -16.969 26.234 -1.812 1 98.69 175 ALA A CA 1
ATOM 1341 C C . ALA A 1 175 ? -17.094 24.922 -2.59 1 98.69 175 ALA A C 1
ATOM 1343 O O . ALA A 1 175 ? -18.125 24.25 -2.521 1 98.69 175 ALA A O 1
ATOM 1344 N N . ARG A 1 176 ? -16.062 24.609 -3.318 1 97.5 176 ARG A N 1
ATOM 1345 C CA . ARG A 1 176 ? -16.062 23.375 -4.098 1 97.5 176 ARG A CA 1
ATOM 1346 C C . ARG A 1 176 ? -16.188 22.156 -3.195 1 97.5 176 ARG A C 1
ATOM 1348 O O . ARG A 1 176 ? -16.969 21.25 -3.48 1 97.5 176 ARG A O 1
ATOM 1355 N N . ALA A 1 177 ? -15.43 22.078 -2.117 1 98.5 177 ALA A N 1
ATOM 1356 C CA . ALA A 1 177 ? -15.516 20.984 -1.158 1 98.5 177 ALA A CA 1
ATOM 1357 C C . ALA A 1 177 ? -16.922 20.906 -0.547 1 98.5 177 ALA A C 1
ATOM 1359 O O . ALA A 1 177 ? -17.484 19.812 -0.436 1 98.5 177 ALA A O 1
ATOM 1360 N N . GLY A 1 178 ? -17.422 22.062 -0.192 1 98.62 178 GLY A N 1
ATOM 1361 C CA . GLY A 1 178 ? -18.766 22.109 0.368 1 98.62 178 GLY A CA 1
ATOM 1362 C C . GLY A 1 178 ? -19.828 21.578 -0.578 1 98.62 178 GLY A C 1
ATOM 1363 O O . GLY A 1 178 ? -20.625 20.719 -0.209 1 98.62 178 GLY A O 1
ATOM 1364 N N . ARG A 1 179 ? -19.812 22.078 -1.838 1 98.25 179 ARG A N 1
ATOM 1365 C CA . ARG A 1 179 ? -20.797 21.656 -2.836 1 98.25 179 ARG A CA 1
ATOM 1366 C C . ARG A 1 179 ? -20.766 20.156 -3.039 1 98.25 179 ARG A C 1
ATOM 1368 O O . ARG A 1 179 ? -21.812 19.547 -3.299 1 98.25 179 ARG A O 1
ATOM 1375 N N . ALA A 1 180 ? -19.656 19.562 -2.838 1 97.38 180 ALA A N 1
ATOM 1376 C CA . ALA A 1 180 ? -19.484 18.125 -3.053 1 97.38 180 ALA A CA 1
ATOM 1377 C C . ALA A 1 180 ? -19.875 17.344 -1.806 1 97.38 180 ALA A C 1
ATOM 1379 O O . ALA A 1 180 ? -19.953 16.109 -1.84 1 97.38 180 ALA A O 1
ATOM 1380 N N . GLY A 1 181 ? -20.094 18 -0.727 1 97.75 181 GLY A N 1
ATOM 1381 C CA . GLY A 1 181 ? -20.391 17.328 0.533 1 97.75 181 GLY A CA 1
ATOM 1382 C C . GLY A 1 181 ? -19.172 16.688 1.162 1 97.75 181 GLY A C 1
ATOM 1383 O O . GLY A 1 181 ? -19.297 15.82 2.031 1 97.75 181 GLY A O 1
ATOM 1384 N N . ASP A 1 182 ? -17.984 17.016 0.682 1 98.44 182 ASP A N 1
ATOM 1385 C CA . ASP A 1 182 ? -16.734 16.484 1.218 1 98.44 182 ASP A CA 1
ATOM 1386 C C . ASP A 1 182 ? -16.328 17.234 2.482 1 98.44 182 ASP A C 1
ATOM 1388 O O . ASP A 1 182 ? -16.906 18.266 2.816 1 98.44 182 ASP A O 1
ATOM 1392 N N . GLY A 1 183 ? -15.414 16.656 3.262 1 98.75 183 GLY A N 1
ATOM 1393 C CA . GLY A 1 183 ? -14.781 17.406 4.332 1 98.75 183 GLY A CA 1
ATOM 1394 C C . GLY A 1 183 ? -13.828 18.469 3.828 1 98.75 183 GLY A C 1
ATOM 1395 O O . GLY A 1 183 ? -13.289 18.344 2.727 1 98.75 183 GLY A O 1
ATOM 1396 N N . LEU A 1 184 ? -13.648 19.469 4.633 1 98.88 184 LEU A N 1
ATOM 1397 C CA . LEU A 1 184 ? -12.711 20.547 4.355 1 98.88 184 LEU A CA 1
ATOM 1398 C C . LEU A 1 184 ? -11.453 20.406 5.219 1 98.88 184 LEU A C 1
ATOM 1400 O O . LEU A 1 184 ? -11.555 20.266 6.441 1 98.88 184 LEU A O 1
ATOM 1404 N N . MET A 1 185 ? -10.297 20.375 4.613 1 98.81 185 MET A N 1
ATOM 1405 C CA . MET A 1 185 ? -9.023 20.328 5.332 1 98.81 185 MET A CA 1
ATOM 1406 C C . MET A 1 185 ? -8.312 21.672 5.254 1 98.81 185 MET A C 1
ATOM 1408 O O . MET A 1 185 ? -7.922 22.109 4.172 1 98.81 185 MET A O 1
ATOM 1412 N N . LEU A 1 186 ? -8.133 22.234 6.422 1 98.75 186 LEU A N 1
ATOM 1413 C CA . LEU A 1 186 ? -7.414 23.5 6.508 1 98.75 186 LEU A CA 1
ATOM 1414 C C . LEU A 1 186 ? -5.984 23.297 6.984 1 98.75 186 LEU A C 1
ATOM 1416 O O . LEU A 1 186 ? -5.746 22.516 7.91 1 98.75 186 LEU A O 1
ATOM 1420 N N . SER A 1 187 ? -5.082 23.953 6.395 1 97.44 187 SER A N 1
ATOM 1421 C CA . SER A 1 187 ? -3.654 23.766 6.621 1 97.44 187 SER A CA 1
ATOM 1422 C C . SER A 1 187 ? -3.219 24.391 7.941 1 97.44 187 SER A C 1
ATOM 1424 O O . SER A 1 187 ? -3.898 25.266 8.477 1 97.44 187 SER A O 1
ATOM 1426 N N . ARG A 1 188 ? -2.1 23.938 8.453 1 97.38 188 ARG A N 1
ATOM 1427 C CA . ARG A 1 188 ? -1.542 24.438 9.703 1 97.38 188 ARG A CA 1
ATOM 1428 C C . ARG A 1 188 ? -1.026 25.859 9.539 1 97.38 188 ARG A C 1
ATOM 1430 O O . ARG A 1 188 ? -0.806 26.562 10.523 1 97.38 188 ARG A O 1
ATOM 1437 N N . THR A 1 189 ? -0.675 26.188 8.32 1 95.06 189 THR A N 1
ATOM 1438 C CA . THR A 1 189 ? -0.204 27.5 7.895 1 95.06 189 THR A CA 1
ATOM 1439 C C . THR A 1 189 ? -0.45 27.719 6.406 1 95.06 189 THR A C 1
ATOM 1441 O O . THR A 1 189 ? -0.747 26.766 5.68 1 95.06 189 THR A O 1
ATOM 1444 N N . GLN A 1 190 ? -0.487 29 5.996 1 92.56 190 GLN A N 1
ATOM 1445 C CA . GLN A 1 190 ? -0.663 29.297 4.578 1 92.56 190 GLN A CA 1
ATOM 1446 C C . GLN A 1 190 ? -0.082 30.672 4.227 1 92.56 190 GLN A C 1
ATOM 1448 O O . GLN A 1 190 ? 0.101 31.516 5.105 1 92.56 190 GLN A O 1
ATOM 1453 N N . PRO A 1 191 ? 0.258 30.797 2.932 1 88.81 191 PRO A N 1
ATOM 1454 C CA . PRO A 1 191 ? 0.807 32.094 2.527 1 88.81 191 PRO A CA 1
ATOM 1455 C C . PRO A 1 191 ? -0.137 33.25 2.83 1 88.81 191 PRO A C 1
ATOM 1457 O O . PRO A 1 191 ? -1.355 33.125 2.689 1 88.81 191 PRO A O 1
ATOM 1460 N N . ARG A 1 192 ? 0.499 34.375 3.205 1 92.12 192 ARG A N 1
ATOM 1461 C CA . ARG A 1 192 ? -0.256 35.594 3.426 1 92.12 192 ARG A CA 1
ATOM 1462 C C . ARG A 1 192 ? -0.352 36.406 2.143 1 92.12 192 ARG A C 1
ATOM 1464 O O . ARG A 1 192 ? 0.556 36.375 1.309 1 92.12 192 ARG A O 1
ATOM 1471 N N . PRO A 1 193 ? -1.547 37.094 2.043 1 89.31 193 PRO A N 1
ATOM 1472 C CA . PRO A 1 193 ? -1.629 37.969 0.88 1 89.31 193 PRO A CA 1
ATOM 1473 C C . PRO A 1 193 ? -0.55 39.062 0.885 1 89.31 193 PRO A C 1
ATOM 1475 O O . PRO A 1 193 ? -0.055 39.438 1.95 1 89.31 193 PRO A O 1
ATOM 1478 N N . ALA A 1 194 ? -0.299 39.5 -0.367 1 85.75 194 ALA A N 1
ATOM 1479 C CA . ALA A 1 194 ? 0.677 40.594 -0.506 1 85.75 194 ALA A CA 1
ATOM 1480 C C . ALA A 1 194 ? 0.264 41.812 0.309 1 85.75 194 ALA A C 1
ATOM 1482 O O . ALA A 1 194 ? -0.888 42.25 0.245 1 85.75 194 ALA A O 1
ATOM 1483 N N . GLY A 1 195 ? 1.095 42.312 1.137 1 85.5 195 GLY A N 1
ATOM 1484 C CA . GLY A 1 195 ? 0.842 43.531 1.876 1 85.5 195 GLY A CA 1
ATOM 1485 C C . GLY A 1 195 ? 0.278 43.312 3.264 1 85.5 195 GLY A C 1
ATOM 1486 O O . GLY A 1 195 ? 0.145 44.219 4.059 1 85.5 195 GLY A O 1
ATOM 1487 N N . GLU A 1 196 ? -0.039 42.062 3.52 1 89.19 196 GLU A N 1
ATOM 1488 C CA . GLU A 1 196 ? -0.59 41.75 4.836 1 89.19 196 GLU A CA 1
ATOM 1489 C C . GLU A 1 196 ? 0.164 40.594 5.488 1 89.19 196 GLU A C 1
ATOM 1491 O O . GLU A 1 196 ? -0.439 39.594 5.863 1 89.19 196 GLU A O 1
ATOM 1496 N N . PRO A 1 197 ? 1.425 40.75 5.703 1 85.69 197 PRO A N 1
ATOM 1497 C CA . PRO A 1 197 ? 2.258 39.656 6.203 1 85.69 197 PRO A CA 1
ATOM 1498 C C . PRO A 1 197 ? 1.868 39.219 7.613 1 85.69 197 PRO A C 1
ATOM 1500 O O . PRO A 1 197 ? 2.203 38.094 8.031 1 85.69 197 PRO A O 1
ATOM 1503 N N . ASP A 1 198 ? 1.069 40.031 8.328 1 88.38 198 ASP A N 1
ATOM 1504 C CA . ASP A 1 198 ? 0.794 39.75 9.734 1 88.38 198 ASP A CA 1
ATOM 1505 C C . ASP A 1 198 ? -0.641 39.25 9.922 1 88.38 198 ASP A C 1
ATOM 1507 O O . ASP A 1 198 ? -1.119 39.125 11.047 1 88.38 198 ASP A O 1
ATOM 1511 N N . MET A 1 199 ? -1.309 39.062 8.828 1 92.94 199 MET A N 1
ATOM 1512 C CA . MET A 1 199 ? -2.684 38.562 8.93 1 92.94 199 MET A CA 1
ATOM 1513 C C . MET A 1 199 ? -2.738 37.25 9.688 1 92.94 199 MET A C 1
ATOM 1515 O O . MET A 1 199 ? -1.99 36.312 9.383 1 92.94 199 MET A O 1
ATOM 1519 N N . PRO A 1 200 ? -3.584 37.219 10.766 1 95.69 200 PRO A N 1
ATOM 1520 C CA . PRO A 1 200 ? -3.688 35.969 11.508 1 95.69 200 PRO A CA 1
ATOM 1521 C C . PRO A 1 200 ? -4.273 34.812 10.672 1 95.69 200 PRO A C 1
ATOM 1523 O O . PRO A 1 200 ? -5.082 35.062 9.773 1 95.69 200 PRO A O 1
ATOM 1526 N N . LEU A 1 201 ? -3.869 33.625 11.008 1 97.44 201 LEU A N 1
ATOM 1527 C CA . LEU A 1 201 ? -4.262 32.469 10.234 1 97.44 201 LEU A CA 1
ATOM 1528 C C . LEU A 1 201 ? -5.777 32.312 10.203 1 97.44 201 LEU A C 1
ATOM 1530 O O . LEU A 1 201 ? -6.348 31.984 9.156 1 97.44 201 LEU A O 1
ATOM 1534 N N . ASP A 1 202 ? -6.523 32.5 11.352 1 97.94 202 ASP A N 1
ATOM 1535 C CA . ASP A 1 202 ? -7.973 32.344 11.391 1 97.94 202 ASP A CA 1
ATOM 1536 C C . ASP A 1 202 ? -8.664 33.375 10.492 1 97.94 202 ASP A C 1
ATOM 1538 O O . ASP A 1 202 ? -9.695 33.062 9.883 1 97.94 202 ASP A O 1
ATOM 1542 N N . ALA A 1 203 ? -8.094 34.562 10.383 1 97.25 203 ALA A N 1
ATOM 1543 C CA . ALA A 1 203 ? -8.648 35.562 9.492 1 97.25 203 ALA A CA 1
ATOM 1544 C C . ALA A 1 203 ? -8.586 35.125 8.039 1 97.25 203 ALA A C 1
ATOM 1546 O O . ALA A 1 203 ? -9.469 35.438 7.238 1 97.25 203 ALA A O 1
ATOM 1547 N N . LEU A 1 204 ? -7.531 34.375 7.684 1 97.19 204 LEU A N 1
ATOM 1548 C CA . LEU A 1 204 ? -7.375 33.844 6.344 1 97.19 204 LEU A CA 1
ATOM 1549 C C . LEU A 1 204 ? -8.336 32.688 6.117 1 97.19 204 LEU A C 1
ATOM 1551 O O . LEU A 1 204 ? -8.859 32.5 5.016 1 97.19 204 LEU A O 1
ATOM 1555 N N . GLN A 1 205 ? -8.609 31.891 7.117 1 98.69 205 GLN A N 1
ATOM 1556 C CA . GLN A 1 205 ? -9.289 30.609 6.949 1 98.69 205 GLN A CA 1
ATOM 1557 C C . GLN A 1 205 ? -10.789 30.75 7.16 1 98.69 205 GLN A C 1
ATOM 1559 O O . GLN A 1 205 ? -11.578 29.984 6.605 1 98.69 205 GLN A O 1
ATOM 1564 N N . ASN A 1 206 ? -11.266 31.766 7.961 1 98.75 206 ASN A N 1
ATOM 1565 C CA . ASN A 1 206 ? -12.688 31.922 8.242 1 98.75 206 ASN A CA 1
ATOM 1566 C C . ASN A 1 206 ? -13.484 32.156 6.961 1 98.75 206 ASN A C 1
ATOM 1568 O O . ASN A 1 206 ? -14.562 31.578 6.781 1 98.75 206 ASN A O 1
ATOM 1572 N N . PRO A 1 207 ? -12.961 33 6.004 1 98.62 207 PRO A N 1
ATOM 1573 C CA . PRO A 1 207 ? -13.703 33.125 4.746 1 98.62 207 PRO A CA 1
ATOM 1574 C C . PRO A 1 207 ? -13.82 31.828 3.98 1 98.62 207 PRO A C 1
ATOM 1576 O O . PRO A 1 207 ? -14.812 31.594 3.285 1 98.62 207 PRO A O 1
ATOM 1579 N N . ILE A 1 208 ? -12.828 30.922 4.035 1 98.81 208 ILE A N 1
ATOM 1580 C CA . ILE A 1 208 ? -12.875 29.594 3.408 1 98.81 208 ILE A CA 1
ATOM 1581 C C . ILE A 1 208 ? -13.961 28.75 4.07 1 98.81 208 ILE A C 1
ATOM 1583 O O . ILE A 1 208 ? -14.758 28.109 3.387 1 98.81 208 ILE A O 1
ATOM 1587 N N . ILE A 1 209 ? -14.016 28.812 5.406 1 98.88 209 ILE A N 1
ATOM 1588 C CA . ILE A 1 209 ? -15.031 28.094 6.16 1 98.88 209 ILE A CA 1
ATOM 1589 C C . ILE A 1 209 ? -16.422 28.594 5.77 1 98.88 209 ILE A C 1
ATOM 1591 O O . ILE A 1 209 ? -17.328 27.797 5.543 1 98.88 209 ILE A O 1
ATOM 1595 N N . ASP A 1 210 ? -16.547 29.922 5.715 1 98.88 210 ASP A N 1
ATOM 1596 C CA . ASP A 1 210 ? -17.828 30.516 5.324 1 98.88 210 ASP A CA 1
ATOM 1597 C C . ASP A 1 210 ? -18.297 29.969 3.973 1 98.88 210 ASP A C 1
ATOM 1599 O O . ASP A 1 210 ? -19.438 29.531 3.832 1 98.88 210 ASP A O 1
ATOM 1603 N N . ALA A 1 211 ? -17.391 30.016 2.998 1 98.88 211 ALA A N 1
ATOM 1604 C CA . ALA A 1 211 ? -17.719 29.547 1.651 1 98.88 211 ALA A CA 1
ATOM 1605 C C . ALA A 1 211 ? -18.109 28.062 1.655 1 98.88 211 ALA A C 1
ATOM 1607 O O . ALA A 1 211 ? -19.016 27.656 0.945 1 98.88 211 ALA A O 1
ATOM 1608 N N . TYR A 1 212 ? -17.391 27.281 2.396 1 98.88 212 TYR A N 1
ATOM 1609 C CA . TYR A 1 212 ? -17.672 25.859 2.551 1 98.88 212 TYR A CA 1
ATOM 1610 C C . TYR A 1 212 ? -19.078 25.641 3.115 1 98.88 212 TYR A C 1
ATOM 1612 O O . TYR A 1 212 ? -19.875 24.891 2.541 1 98.88 212 TYR A O 1
ATOM 1620 N N . LEU A 1 213 ? -19.391 26.297 4.258 1 98.69 213 LEU A N 1
ATOM 1621 C CA . LEU A 1 213 ? -20.672 26.125 4.941 1 98.69 213 LEU A CA 1
ATOM 1622 C C . LEU A 1 213 ? -21.828 26.609 4.074 1 98.69 213 LEU A C 1
ATOM 1624 O O . LEU A 1 213 ? -22.891 25.984 4.039 1 98.69 213 LEU A O 1
ATOM 1628 N N . ASP A 1 214 ? -21.547 27.703 3.359 1 98.69 214 ASP A N 1
ATOM 1629 C CA . ASP A 1 214 ? -22.578 28.266 2.49 1 98.69 214 ASP A CA 1
ATOM 1630 C C . ASP A 1 214 ? -22.922 27.312 1.351 1 98.69 214 ASP A C 1
ATOM 1632 O O . ASP A 1 214 ? -24.062 27.281 0.885 1 98.69 214 ASP A O 1
ATOM 1636 N N . ALA A 1 215 ? -21.922 26.547 0.923 1 98.62 215 ALA A N 1
ATOM 1637 C CA . ALA A 1 215 ? -22.094 25.703 -0.256 1 98.62 215 ALA A CA 1
ATOM 1638 C C . ALA A 1 215 ? -22.594 24.312 0.132 1 98.62 215 ALA A C 1
ATOM 1640 O O . ALA A 1 215 ? -23.047 23.547 -0.725 1 98.62 215 ALA A O 1
ATOM 1641 N N . LEU A 1 216 ? -22.531 23.984 1.386 1 98.12 216 LEU A N 1
ATOM 1642 C CA . LEU A 1 216 ? -22.891 22.641 1.854 1 98.12 216 LEU A CA 1
ATOM 1643 C C . LEU A 1 216 ? -24.359 22.359 1.562 1 98.12 216 LEU A C 1
ATOM 1645 O O . LEU A 1 216 ? -25.234 23.172 1.87 1 98.12 216 LEU A O 1
ATOM 1649 N N . PRO A 1 217 ? -24.656 21.203 0.934 1 97.31 217 PRO A N 1
ATOM 1650 C CA . PRO A 1 217 ? -26.062 20.844 0.715 1 97.31 217 PRO A CA 1
ATOM 1651 C C . PRO A 1 217 ? -26.844 20.703 2.02 1 97.31 217 PRO A C 1
ATOM 1653 O O . PRO A 1 217 ? -26.266 20.328 3.049 1 97.31 217 PRO A O 1
ATOM 1656 N N . ALA A 1 218 ? -28.125 20.812 1.881 1 95.75 218 ALA A N 1
ATOM 1657 C CA . ALA A 1 218 ? -29 20.656 3.041 1 95.75 218 ALA A CA 1
ATOM 1658 C C . ALA A 1 218 ? -28.922 19.234 3.584 1 95.75 218 ALA A C 1
ATOM 1660 O O . ALA A 1 218 ? -28.922 18.266 2.816 1 95.75 218 ALA A O 1
ATOM 1661 N N . GLY A 1 219 ? -28.75 19.141 4.852 1 94.81 219 GLY A N 1
ATOM 1662 C CA . GLY A 1 219 ? -28.781 17.828 5.496 1 94.81 219 GLY A CA 1
ATOM 1663 C C . GLY A 1 219 ? -27.391 17.219 5.668 1 94.81 219 GLY A C 1
ATOM 1664 O O . GLY A 1 219 ? -27.219 16.266 6.422 1 94.81 219 GLY A O 1
ATOM 1665 N N . VAL A 1 220 ? -26.438 17.719 4.953 1 96.12 220 VAL A N 1
ATOM 1666 C CA . VAL A 1 220 ? -25.078 17.203 5.109 1 96.12 220 VAL A CA 1
ATOM 1667 C C . VAL A 1 220 ? -24.375 17.906 6.266 1 96.12 220 VAL A C 1
ATOM 1669 O O . VAL A 1 220 ? -24.312 19.141 6.289 1 96.12 220 VAL A O 1
ATOM 1672 N N . ALA A 1 221 ? -23.922 17.156 7.207 1 96.38 221 ALA A N 1
ATOM 1673 C CA . ALA A 1 221 ? -23.219 17.734 8.344 1 96.38 221 ALA A CA 1
ATOM 1674 C C . ALA A 1 221 ? -21.828 18.234 7.93 1 96.38 221 ALA A C 1
ATOM 1676 O O . ALA A 1 221 ? -21.141 17.578 7.16 1 96.38 221 ALA A O 1
ATOM 1677 N N . PRO A 1 222 ? -21.406 19.375 8.422 1 97.44 222 PRO A N 1
ATOM 1678 C CA . PRO A 1 222 ? -20.062 19.859 8.109 1 97.44 222 PRO A CA 1
ATOM 1679 C C . PRO A 1 222 ? -18.969 18.984 8.711 1 97.44 222 PRO A C 1
ATOM 1681 O O . PRO A 1 222 ? -19.125 18.453 9.805 1 97.44 222 PRO A O 1
ATOM 1684 N N . ARG A 1 223 ? -17.938 18.844 8.023 1 98.44 223 ARG A N 1
ATOM 1685 C CA . ARG A 1 223 ? -16.656 18.281 8.469 1 98.44 223 ARG A CA 1
ATOM 1686 C C . ARG A 1 223 ? -15.508 19.219 8.148 1 98.44 223 ARG A C 1
ATOM 1688 O O . ARG A 1 223 ? -15.094 19.328 6.988 1 98.44 223 ARG A O 1
ATOM 1695 N N . ILE A 1 224 ? -15.062 19.875 9.156 1 98.81 224 ILE A N 1
ATOM 1696 C CA . ILE A 1 224 ? -14.016 20.875 9 1 98.81 224 ILE A CA 1
ATOM 1697 C C . ILE A 1 224 ? -12.82 20.5 9.875 1 98.81 224 ILE A C 1
ATOM 1699 O O . ILE A 1 224 ? -12.914 20.516 11.109 1 98.81 224 ILE A O 1
ATOM 1703 N N . MET A 1 225 ? -11.742 20.188 9.219 1 98.81 225 MET A N 1
ATOM 1704 C CA . MET A 1 225 ? -10.516 19.906 9.953 1 98.81 225 MET A CA 1
ATOM 1705 C C . MET A 1 225 ? -9.609 21.125 9.984 1 98.81 225 MET A C 1
ATOM 1707 O O . MET A 1 225 ? -9.25 21.672 8.938 1 98.81 225 MET A O 1
ATOM 1711 N N . ALA A 1 226 ? -9.289 21.578 11.133 1 98.56 226 ALA A N 1
ATOM 1712 C CA . ALA A 1 226 ? -8.289 22.625 11.328 1 98.56 226 ALA A CA 1
ATOM 1713 C C . ALA A 1 226 ? -6.973 22.031 11.828 1 98.56 226 ALA A C 1
ATOM 1715 O O . ALA A 1 226 ? -6.902 21.516 12.945 1 98.56 226 ALA A O 1
ATOM 1716 N N . SER A 1 227 ? -5.98 22.094 11.008 1 98.56 227 SER A N 1
ATOM 1717 C CA . SER A 1 227 ? -4.648 21.656 11.406 1 98.56 227 SER A CA 1
ATOM 1718 C C . SER A 1 227 ? -3.871 22.781 12.078 1 98.56 227 SER A C 1
ATOM 1720 O O . SER A 1 227 ? -3.949 23.938 11.656 1 98.56 227 SER A O 1
ATOM 1722 N N . ARG A 1 228 ? -3.154 22.484 13.156 1 98.75 228 AR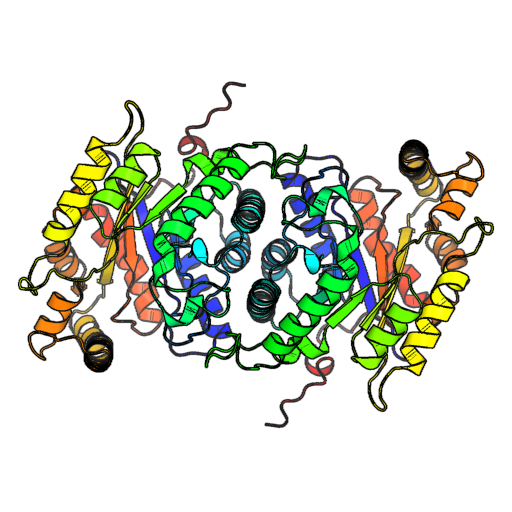G A N 1
ATOM 1723 C CA . ARG A 1 228 ? -2.322 23.453 13.852 1 98.75 228 ARG A CA 1
ATOM 1724 C C . ARG A 1 228 ? -0.988 22.844 14.266 1 98.75 228 ARG A C 1
ATOM 1726 O O . ARG A 1 228 ? -0.93 21.672 14.664 1 98.75 228 ARG A O 1
ATOM 1733 N N . THR A 1 229 ? 0.076 23.641 14.117 1 98.5 229 THR A N 1
ATOM 1734 C CA . THR A 1 229 ? 1.326 23.281 14.781 1 98.5 229 THR A CA 1
ATOM 1735 C C . THR A 1 229 ? 1.221 23.5 16.281 1 98.5 229 THR A C 1
ATOM 1737 O O . THR A 1 229 ? 1.015 24.625 16.75 1 98.5 229 THR A O 1
ATOM 1740 N N . ALA A 1 230 ? 1.354 22.422 17.031 1 98.56 230 ALA A N 1
ATOM 1741 C CA . ALA A 1 230 ? 1.328 22.516 18.5 1 98.56 230 ALA A CA 1
ATOM 1742 C C . ALA A 1 230 ? 2.385 21.609 19.125 1 98.56 230 ALA A C 1
ATOM 1744 O O . ALA A 1 230 ? 2.502 20.438 18.75 1 98.56 230 ALA A O 1
ATOM 1745 N N . PHE A 1 231 ? 3.184 22.125 19.953 1 98.56 231 PHE A N 1
ATOM 1746 C CA . PHE A 1 231 ? 4.156 21.375 20.766 1 98.56 231 PHE A CA 1
ATOM 1747 C C . PHE A 1 231 ? 3.951 21.656 22.25 1 98.56 231 PHE A C 1
ATOM 1749 O O . PHE A 1 231 ? 4.277 22.734 22.734 1 98.56 231 PHE A O 1
ATOM 1756 N N . VAL A 1 232 ? 3.4 20.719 22.938 1 98.69 232 VAL A N 1
ATOM 1757 C CA . VAL A 1 232 ? 3.049 20.828 24.344 1 98.69 232 VAL A CA 1
ATOM 1758 C C . VAL A 1 232 ? 4.059 20.062 25.203 1 98.69 232 VAL A C 1
ATOM 1760 O O . VAL A 1 232 ? 4.355 18.906 24.922 1 98.69 232 VAL A O 1
ATOM 1763 N N . THR A 1 233 ? 4.594 20.734 26.188 1 97.94 233 THR A N 1
ATOM 1764 C CA . THR A 1 233 ? 5.605 20.141 27.047 1 97.94 233 THR A CA 1
ATOM 1765 C C . THR A 1 233 ? 5.246 20.359 28.516 1 97.94 233 THR A C 1
ATOM 1767 O O . THR A 1 233 ? 4.363 21.172 28.828 1 97.94 233 THR A O 1
ATOM 1770 N N . ASP A 1 234 ? 5.996 19.609 29.422 1 97.06 234 ASP A N 1
ATOM 1771 C CA . ASP A 1 234 ? 5.844 19.797 30.859 1 97.06 234 ASP A CA 1
ATOM 1772 C C . ASP A 1 234 ? 6.543 21.078 31.328 1 97.06 234 ASP A C 1
ATOM 1774 O O . ASP A 1 234 ? 6.18 21.641 32.344 1 97.06 234 ASP A O 1
ATOM 1778 N N . ASN A 1 235 ? 7.52 21.453 30.469 1 94.44 235 ASN A N 1
ATOM 1779 C CA . ASN A 1 235 ? 8.359 22.594 30.828 1 94.44 235 ASN A CA 1
ATOM 1780 C C . ASN A 1 235 ? 8.453 23.594 29.672 1 94.44 235 ASN A C 1
ATOM 1782 O O . ASN A 1 235 ? 8.906 23.25 28.578 1 94.44 235 ASN A O 1
ATOM 1786 N N . SER A 1 236 ? 8.172 24.828 30 1 94.44 236 SER A N 1
ATOM 1787 C CA . SER A 1 236 ? 8.156 25.875 28.969 1 94.44 236 SER A CA 1
ATOM 1788 C C . SER A 1 236 ? 9.531 26.078 28.359 1 94.44 236 SER A C 1
ATOM 1790 O O . SER A 1 236 ? 9.648 26.391 27.172 1 94.44 236 SER A O 1
ATOM 1792 N N . ASP A 1 237 ? 10.562 25.891 29.062 1 96.19 237 ASP A N 1
ATOM 1793 C CA . ASP A 1 237 ? 11.922 26.109 28.578 1 96.19 237 ASP A CA 1
ATOM 1794 C C . ASP A 1 237 ? 12.266 25.109 27.469 1 96.19 237 ASP A C 1
ATOM 1796 O O . ASP A 1 237 ? 12.953 25.453 26.5 1 96.19 237 ASP A O 1
ATOM 1800 N N . ASP A 1 238 ? 11.82 23.922 27.625 1 94.69 238 ASP A N 1
ATOM 1801 C CA . ASP A 1 238 ? 12.039 22.906 26.594 1 94.69 238 ASP A CA 1
ATOM 1802 C C . ASP A 1 238 ? 11.344 23.297 25.281 1 94.69 238 ASP A C 1
ATOM 1804 O O . ASP A 1 238 ? 11.93 23.172 24.203 1 94.69 238 ASP A O 1
ATOM 1808 N N . ALA A 1 239 ? 10.156 23.766 25.406 1 96.06 239 ALA A N 1
ATOM 1809 C CA . ALA A 1 239 ? 9.391 24.172 24.219 1 96.06 239 ALA A CA 1
ATOM 1810 C C . ALA A 1 239 ? 10.117 25.266 23.438 1 96.06 239 ALA A C 1
ATOM 1812 O O . ALA A 1 239 ? 10.242 25.172 22.219 1 96.06 239 ALA A O 1
ATOM 1813 N N . ARG A 1 240 ? 10.578 26.234 24.172 1 96.56 240 ARG A N 1
ATOM 1814 C CA . ARG A 1 240 ? 11.227 27.375 23.531 1 96.56 240 ARG A CA 1
ATOM 1815 C C . ARG A 1 240 ? 12.562 26.969 22.922 1 96.56 240 ARG A C 1
ATOM 1817 O O . ARG A 1 240 ? 12.898 27.422 21.828 1 96.56 240 ARG A O 1
ATOM 1824 N N . ARG A 1 241 ? 13.266 26.156 23.609 1 97.12 241 ARG A N 1
ATOM 1825 C CA . ARG A 1 241 ? 14.562 25.703 23.125 1 97.12 241 ARG A CA 1
ATOM 1826 C C . ARG A 1 241 ? 14.414 24.953 21.797 1 97.12 241 ARG A C 1
ATOM 1828 O O . ARG A 1 241 ? 15.094 25.266 20.828 1 97.12 241 ARG A O 1
ATOM 1835 N N . PHE A 1 242 ? 13.531 24 21.766 1 96.88 242 PHE A N 1
ATOM 1836 C CA . PHE A 1 242 ? 13.336 23.203 20.562 1 96.88 242 PHE A CA 1
ATOM 1837 C C . PHE A 1 242 ? 12.719 24.047 19.453 1 96.88 242 PHE A C 1
ATOM 1839 O O . PHE A 1 242 ? 13.062 23.891 18.281 1 96.88 242 PHE A O 1
ATOM 1846 N N . ALA A 1 243 ? 11.828 24.938 19.844 1 97.5 243 ALA A N 1
ATOM 1847 C CA . ALA A 1 243 ? 11.203 25.812 18.859 1 97.5 243 ALA A CA 1
ATOM 1848 C C . ALA A 1 243 ? 12.234 26.719 18.203 1 97.5 243 ALA A C 1
ATOM 1850 O O . ALA A 1 243 ? 12.188 26.953 16.984 1 97.5 243 ALA A O 1
ATOM 1851 N N . GLN A 1 244 ? 13.117 27.266 19.047 1 97.19 244 GLN A N 1
ATOM 1852 C CA . GLN A 1 244 ? 14.148 28.141 18.5 1 97.19 244 GLN A CA 1
ATOM 1853 C C . GLN A 1 244 ? 14.961 27.422 17.422 1 97.19 244 GLN A C 1
ATOM 1855 O O . GLN A 1 244 ? 15.203 27.969 16.344 1 97.19 244 GLN A O 1
ATOM 1860 N N . THR A 1 245 ? 15.328 26.25 17.719 1 95.94 245 THR A N 1
ATOM 1861 C CA . THR A 1 245 ? 16.125 25.469 16.781 1 95.94 245 THR A CA 1
ATOM 1862 C C . THR A 1 245 ? 15.344 25.188 15.508 1 95.94 245 THR A C 1
ATOM 1864 O O . THR A 1 245 ? 15.805 25.484 14.406 1 95.94 245 THR A O 1
ATOM 1867 N N . GLY A 1 246 ? 14.195 24.625 15.641 1 95.69 246 GLY A N 1
ATOM 1868 C CA . GLY A 1 246 ? 13.406 24.203 14.492 1 95.69 246 GLY A CA 1
ATOM 1869 C C . GLY A 1 246 ? 12.922 25.375 13.648 1 95.69 246 GLY A C 1
ATOM 1870 O O . GLY A 1 246 ? 13.039 25.328 12.414 1 95.69 246 GLY A O 1
ATOM 1871 N N . LEU A 1 247 ? 12.43 26.406 14.242 1 96.5 247 LEU A N 1
ATOM 1872 C CA . LEU A 1 247 ? 11.844 27.516 13.516 1 96.5 247 LEU A CA 1
ATOM 1873 C C . LEU A 1 247 ? 12.93 28.375 12.867 1 96.5 247 LEU A C 1
ATOM 1875 O O . LEU A 1 247 ? 12.711 28.953 11.805 1 96.5 247 LEU A O 1
ATOM 1879 N N . ALA A 1 248 ? 14.062 28.453 13.508 1 95.69 248 ALA A N 1
ATOM 1880 C CA . ALA A 1 248 ? 15.172 29.156 12.883 1 95.69 248 ALA A CA 1
ATOM 1881 C C . ALA A 1 248 ? 15.586 28.484 11.578 1 95.69 248 ALA A C 1
ATOM 1883 O O . ALA A 1 248 ? 15.867 29.156 10.586 1 95.69 248 ALA A O 1
ATOM 1884 N N . ALA A 1 249 ? 15.664 27.203 11.641 1 93.44 249 ALA A N 1
ATOM 1885 C CA . ALA A 1 249 ? 15.984 26.453 10.43 1 93.44 249 ALA A CA 1
ATOM 1886 C C . ALA A 1 249 ? 14.938 26.688 9.352 1 93.44 249 ALA A C 1
ATOM 1888 O O . ALA A 1 249 ? 15.273 26.875 8.18 1 93.44 249 ALA A O 1
ATOM 1889 N N . GLN A 1 250 ? 13.695 26.641 9.75 1 92.38 250 GLN A N 1
ATOM 1890 C CA . GLN A 1 250 ? 12.609 26.891 8.805 1 92.38 250 GLN A CA 1
ATOM 1891 C C . GLN A 1 250 ? 12.695 28.297 8.219 1 92.38 250 GLN A C 1
ATOM 1893 O O . GLN A 1 250 ? 12.461 28.484 7.027 1 92.38 250 GLN A O 1
ATOM 1898 N N . ALA A 1 251 ? 12.984 29.203 9.047 1 93.56 251 ALA A N 1
ATOM 1899 C CA . ALA A 1 251 ? 13.125 30.594 8.609 1 93.56 251 ALA A CA 1
ATOM 1900 C C . ALA A 1 251 ? 14.25 30.719 7.59 1 93.56 251 ALA A C 1
ATOM 1902 O O . ALA A 1 251 ? 14.109 31.453 6.598 1 93.56 251 ALA A O 1
ATOM 1903 N N . ALA A 1 252 ? 15.305 30.062 7.848 1 92.75 252 ALA A N 1
ATOM 1904 C CA . ALA A 1 252 ? 16.438 30.109 6.93 1 92.75 252 ALA A CA 1
ATOM 1905 C C . ALA A 1 252 ? 16.062 29.531 5.562 1 92.75 252 ALA A C 1
ATOM 1907 O O . ALA A 1 252 ? 16.422 30.094 4.527 1 92.75 252 ALA A O 1
ATOM 1908 N N . GLN A 1 253 ? 15.367 28.438 5.609 1 87.62 253 GLN A N 1
ATOM 1909 C CA . GLN A 1 253 ? 14.914 27.828 4.367 1 87.62 253 GLN A CA 1
ATOM 1910 C C . GLN A 1 253 ? 13.93 28.734 3.629 1 87.62 253 GLN A C 1
ATOM 1912 O O . GLN A 1 253 ? 13.984 28.844 2.402 1 87.62 253 GLN A O 1
ATOM 1917 N N . PHE A 1 254 ? 13.055 29.297 4.398 1 87.69 254 PHE A N 1
ATOM 1918 C CA . PHE A 1 254 ? 12.055 30.219 3.863 1 87.69 254 PHE A CA 1
ATOM 1919 C C . PHE A 1 254 ? 12.727 31.406 3.17 1 87.69 254 PHE A C 1
ATOM 1921 O O . PHE A 1 254 ? 12.336 31.781 2.064 1 87.69 254 PHE A O 1
ATOM 1928 N N . ARG A 1 255 ? 13.719 31.875 3.705 1 89.5 255 ARG A N 1
ATOM 1929 C CA . ARG A 1 255 ? 14.469 33 3.137 1 89.5 255 ARG A CA 1
ATOM 1930 C C . ARG A 1 255 ? 15.25 32.531 1.9 1 89.5 255 ARG A C 1
ATOM 1932 O O . ARG A 1 255 ? 15.32 33.281 0.913 1 89.5 255 ARG A O 1
ATOM 1939 N N . ALA A 1 256 ? 15.758 31.422 1.997 1 88.06 256 ALA A N 1
ATOM 1940 C CA . ALA A 1 256 ? 16.516 30.875 0.877 1 88.06 256 ALA A CA 1
ATOM 1941 C C . ALA A 1 256 ? 15.641 30.703 -0.358 1 88.06 256 ALA A C 1
ATOM 1943 O O . ALA A 1 256 ? 16.125 30.797 -1.489 1 88.06 256 ALA A O 1
ATOM 1944 N N . GLN A 1 257 ? 14.398 30.516 -0.102 1 82.75 257 GLN A N 1
ATOM 1945 C CA . GLN A 1 257 ? 13.445 30.344 -1.194 1 82.75 257 GLN A CA 1
ATOM 1946 C C . GLN A 1 257 ? 12.953 31.703 -1.711 1 82.75 257 GLN A C 1
ATOM 1948 O O . GLN A 1 257 ? 12.109 31.75 -2.607 1 82.75 257 GLN A O 1
ATOM 1953 N N . GLY A 1 258 ? 13.391 32.75 -1.145 1 81.94 258 GLY A N 1
ATOM 1954 C CA . GLY A 1 258 ? 13.102 34.062 -1.653 1 81.94 258 GLY A CA 1
ATOM 1955 C C . GLY A 1 258 ? 11.977 34.75 -0.911 1 81.94 258 GLY A C 1
ATOM 1956 O O . GLY A 1 258 ? 11.523 35.844 -1.322 1 81.94 258 GLY A O 1
ATOM 1957 N N . HIS A 1 259 ? 11.562 34.156 0.236 1 83.31 259 HIS A N 1
ATOM 1958 C CA . HIS A 1 259 ? 10.469 34.75 0.999 1 83.31 259 HIS A CA 1
ATOM 1959 C C . HIS A 1 259 ? 11 35.688 2.064 1 83.31 259 HIS A C 1
ATOM 1961 O O . HIS A 1 259 ? 12.164 35.594 2.461 1 83.31 259 HIS A O 1
ATOM 1967 N N . ARG A 1 260 ? 10.172 36.688 2.35 1 82.56 260 ARG A N 1
ATOM 1968 C CA . ARG A 1 260 ? 10.562 37.656 3.357 1 82.56 260 ARG A CA 1
ATOM 1969 C C . ARG A 1 260 ? 9.867 37.375 4.684 1 82.56 260 ARG A C 1
ATOM 1971 O O . ARG A 1 260 ? 8.672 37.062 4.711 1 82.56 260 ARG A O 1
ATOM 1978 N N . LEU A 1 261 ? 10.602 37.312 5.738 1 85.75 261 LEU A N 1
ATOM 1979 C CA . LEU A 1 261 ? 10.07 37.219 7.094 1 85.75 261 LEU A CA 1
ATOM 1980 C C . LEU A 1 261 ? 10.281 38.531 7.867 1 85.75 261 LEU A C 1
ATOM 1982 O O . LEU A 1 261 ? 11.32 39.156 7.734 1 85.75 261 LEU A O 1
ATOM 1986 N N . THR A 1 262 ? 9.227 38.812 8.617 1 80.31 262 THR A N 1
ATOM 1987 C CA . THR A 1 262 ? 9.312 40.031 9.453 1 80.31 262 THR A CA 1
ATOM 1988 C C . THR A 1 262 ? 9.992 39.719 10.781 1 80.31 262 THR A C 1
ATOM 1990 O O . THR A 1 262 ? 9.43 39 11.625 1 80.31 262 THR A O 1
ATOM 1993 N N . GLY A 1 263 ? 11.352 39.938 10.891 1 87.94 263 GLY A N 1
ATOM 1994 C CA . GLY A 1 263 ? 12.031 39.781 12.164 1 87.94 263 GLY A CA 1
ATOM 1995 C C . GLY A 1 263 ? 12.875 38.531 12.234 1 87.94 263 GLY A C 1
ATOM 1996 O O . GLY A 1 263 ? 12.828 37.688 11.328 1 87.94 263 GLY A O 1
ATOM 1997 N N . GLU A 1 264 ? 13.57 38.406 13.461 1 91.38 264 GLU A N 1
ATOM 1998 C CA . GLU A 1 264 ? 14.516 37.281 13.586 1 91.38 264 GLU A CA 1
ATOM 1999 C C . GLU A 1 264 ? 14.445 36.656 14.977 1 91.38 264 GLU A C 1
ATOM 2001 O O . GLU A 1 264 ? 15.25 35.781 15.305 1 91.38 264 GLU A O 1
ATOM 2006 N N . THR A 1 265 ? 13.406 37.094 15.711 1 95.25 265 THR A N 1
ATOM 2007 C CA . THR A 1 265 ? 13.273 36.531 17.062 1 95.25 265 THR A CA 1
ATOM 2008 C C . THR A 1 265 ? 12.383 35.312 17.047 1 95.25 265 THR A C 1
ATOM 2010 O O . THR A 1 265 ? 11.664 35.062 16.062 1 95.25 265 THR A O 1
ATOM 2013 N N . LEU A 1 266 ? 12.484 34.531 18.125 1 96.06 266 LEU A N 1
ATOM 2014 C CA . LEU A 1 266 ? 11.617 33.375 18.25 1 96.06 266 LEU A CA 1
ATOM 2015 C C . LEU A 1 266 ? 10.148 33.75 18.156 1 96.06 266 LEU A C 1
ATOM 2017 O O . LEU A 1 266 ? 9.359 33.062 17.5 1 96.06 266 LEU A O 1
ATOM 2021 N N . GLU A 1 267 ? 9.812 34.875 18.812 1 95.44 267 GLU A N 1
ATOM 2022 C CA . GLU A 1 267 ? 8.43 35.344 18.781 1 95.44 267 GLU A CA 1
ATOM 2023 C C . GLU A 1 267 ? 8 35.688 17.359 1 95.44 267 GLU A C 1
ATOM 2025 O O . GLU A 1 267 ? 6.852 35.438 16.969 1 95.44 267 GLU A O 1
ATOM 2030 N N . ASP A 1 268 ? 8.93 36.219 16.578 1 94.62 268 ASP A N 1
ATOM 2031 C CA . ASP A 1 268 ? 8.641 36.5 15.172 1 94.62 268 ASP A CA 1
ATOM 2032 C C . ASP A 1 268 ? 8.359 35.219 14.391 1 94.62 268 ASP A C 1
ATOM 2034 O O . ASP A 1 268 ? 7.426 35.188 13.586 1 94.62 268 ASP A O 1
ATOM 2038 N N . TYR A 1 269 ? 9.188 34.219 14.648 1 95.44 269 TYR A N 1
ATOM 2039 C CA . TYR A 1 269 ? 9.031 32.969 13.945 1 95.44 269 TYR A CA 1
ATOM 2040 C C . TYR A 1 269 ? 7.727 32.281 14.328 1 95.44 269 TYR A C 1
ATOM 2042 O O . TYR A 1 269 ? 7.027 31.734 13.477 1 95.44 269 TYR A O 1
ATOM 2050 N N . ILE A 1 270 ? 7.398 32.312 15.617 1 95.94 270 ILE A N 1
ATOM 2051 C CA . ILE A 1 270 ? 6.168 31.703 16.125 1 95.94 270 ILE A CA 1
ATOM 2052 C C . ILE A 1 270 ? 4.965 32.344 15.422 1 95.94 270 ILE A C 1
ATOM 2054 O O . ILE A 1 270 ? 4.062 31.625 14.977 1 95.94 270 ILE A O 1
ATOM 2058 N N . ALA A 1 271 ? 4.98 33.594 15.297 1 93.44 271 ALA A N 1
ATOM 2059 C CA . ALA A 1 271 ? 3.891 34.344 14.641 1 93.44 271 ALA A CA 1
ATOM 2060 C C . ALA A 1 271 ? 3.846 34.031 13.148 1 93.44 271 ALA A C 1
ATOM 2062 O O . ALA A 1 271 ? 2.775 33.75 12.594 1 93.44 271 ALA A O 1
ATOM 2063 N N . ALA A 1 272 ? 4.984 34.031 12.492 1 92.25 272 ALA A N 1
ATOM 2064 C CA . ALA A 1 272 ? 5.078 33.875 11.039 1 92.25 272 ALA A CA 1
ATOM 2065 C C . ALA A 1 272 ? 4.652 32.469 10.617 1 92.25 272 ALA A C 1
ATOM 2067 O O . ALA A 1 272 ? 4.074 32.281 9.539 1 92.25 272 ALA A O 1
ATOM 2068 N N . PHE A 1 273 ? 4.891 31.469 11.461 1 94.69 273 PHE A N 1
ATOM 2069 C CA . PHE A 1 273 ? 4.664 30.078 11.062 1 94.69 273 PHE A CA 1
ATOM 2070 C C . PHE A 1 273 ? 3.49 29.484 11.828 1 94.69 273 PHE A C 1
ATOM 2072 O O . PHE A 1 273 ? 3.281 28.266 11.797 1 94.69 273 PHE A O 1
ATOM 2079 N N . ASP A 1 274 ? 2.736 30.359 12.555 1 96.94 274 ASP A N 1
ATOM 2080 C CA . ASP A 1 274 ? 1.479 29.984 13.195 1 96.94 274 ASP A CA 1
ATOM 2081 C C . ASP A 1 274 ? 1.684 28.844 14.188 1 96.94 274 ASP A C 1
ATOM 2083 O O . ASP A 1 274 ? 0.982 27.828 14.133 1 96.94 274 ASP A O 1
ATOM 2087 N N . VAL A 1 275 ? 2.605 29.031 15.141 1 97.75 275 VAL A N 1
ATOM 2088 C CA . VAL A 1 275 ? 3.006 27.953 16.047 1 97.75 275 VAL A CA 1
ATOM 2089 C C . VAL A 1 275 ? 2.389 28.188 17.422 1 97.75 275 VAL A C 1
ATOM 2091 O O . VAL A 1 275 ? 2.344 29.312 17.906 1 97.75 275 VAL A O 1
ATOM 2094 N N . HIS A 1 276 ? 1.872 27.141 18.047 1 98.25 276 HIS A N 1
ATOM 2095 C CA . HIS A 1 276 ? 1.457 27.094 19.438 1 98.25 276 HIS A CA 1
ATOM 2096 C C . HIS A 1 276 ? 2.393 26.219 20.266 1 98.25 276 HIS A C 1
ATOM 2098 O O . HIS A 1 276 ? 2.611 25.062 19.938 1 98.25 276 HIS A O 1
ATOM 2104 N N . LEU A 1 277 ? 3.006 26.766 21.328 1 97.69 277 LEU A N 1
ATOM 2105 C CA . LEU A 1 277 ? 3.971 25.953 22.062 1 97.69 277 LEU A CA 1
ATOM 2106 C C . LEU A 1 277 ? 3.988 26.328 23.547 1 97.69 277 LEU A C 1
ATOM 2108 O O . LEU A 1 277 ? 3.617 27.453 23.906 1 97.69 277 LEU A O 1
ATOM 2112 N N . GLY A 1 278 ? 4.355 25.406 24.391 1 98.25 278 GLY A N 1
ATOM 2113 C CA . GLY A 1 278 ? 4.527 25.609 25.828 1 98.25 278 GLY A CA 1
ATOM 2114 C C . GLY A 1 278 ? 3.838 24.562 26.672 1 98.25 278 GLY A C 1
ATOM 2115 O O . GLY A 1 278 ? 3.645 23.438 26.219 1 98.25 278 GLY A O 1
ATOM 2116 N N . THR A 1 279 ? 3.59 24.906 27.906 1 98.19 279 THR A N 1
ATOM 2117 C CA . THR A 1 279 ? 2.791 24.062 28.781 1 98.19 279 THR A CA 1
ATOM 2118 C C . THR A 1 279 ? 1.35 23.984 28.297 1 98.19 279 THR A C 1
ATOM 2120 O O . THR A 1 279 ? 0.942 24.75 27.422 1 98.19 279 THR A O 1
ATOM 2123 N N . PRO A 1 280 ? 0.591 23.031 28.875 1 98.38 280 PRO A N 1
ATOM 2124 C CA . PRO A 1 280 ? -0.818 22.953 28.469 1 98.38 280 PRO A CA 1
ATOM 2125 C C . PRO A 1 280 ? -1.555 24.281 28.641 1 98.38 280 PRO A C 1
ATOM 2127 O O . PRO A 1 280 ? -2.312 24.688 27.766 1 98.38 280 PRO A O 1
ATOM 2130 N N . ARG A 1 281 ? -1.272 24.953 29.703 1 97.88 281 ARG A N 1
ATOM 2131 C CA . ARG A 1 281 ? -1.919 26.25 29.953 1 97.88 281 ARG A CA 1
ATOM 2132 C C . ARG A 1 281 ? -1.526 27.266 28.891 1 97.88 281 ARG A C 1
ATOM 2134 O O . ARG A 1 281 ? -2.383 27.984 28.359 1 97.88 281 ARG A O 1
ATOM 2141 N N . GLU A 1 282 ? -0.277 27.328 28.594 1 97.81 282 GLU A N 1
ATOM 2142 C CA . GLU A 1 282 ? 0.229 28.281 27.625 1 97.81 282 GLU A CA 1
ATOM 2143 C C . GLU A 1 282 ? -0.311 27.984 26.219 1 97.81 282 GLU A C 1
ATOM 2145 O O . GLU A 1 282 ? -0.719 28.906 25.5 1 97.81 282 GLU A O 1
ATOM 2150 N N . THR A 1 283 ? -0.254 26.75 25.844 1 98.31 283 THR A N 1
ATOM 2151 C CA . THR A 1 283 ? -0.717 26.344 24.531 1 98.31 283 THR A CA 1
ATOM 2152 C C . THR A 1 283 ? -2.217 26.578 24.375 1 98.31 283 THR A C 1
ATOM 2154 O O . THR A 1 283 ? -2.674 27.062 23.344 1 98.31 283 THR A O 1
ATOM 2157 N N . LEU A 1 284 ? -2.982 26.25 25.422 1 98 284 LEU A N 1
ATOM 2158 C CA . LEU A 1 284 ? -4.426 26.453 25.406 1 98 284 LEU A CA 1
ATOM 2159 C C . LEU A 1 284 ? -4.766 27.938 25.266 1 98 284 LEU A C 1
ATOM 2161 O O . LEU A 1 284 ? -5.738 28.297 24.594 1 98 284 LEU A O 1
ATOM 2165 N N . ALA A 1 285 ? -3.998 28.781 25.875 1 97.69 285 ALA A N 1
ATOM 2166 C CA . ALA A 1 285 ? -4.246 30.219 25.828 1 97.69 285 ALA A CA 1
ATOM 2167 C C . ALA A 1 285 ? -4.203 30.734 24.391 1 97.69 285 ALA A C 1
ATOM 2169 O O . ALA A 1 285 ? -5.016 31.578 24 1 97.69 285 ALA A O 1
ATOM 2170 N N . THR A 1 286 ? -3.242 30.297 23.625 1 97.25 286 THR A N 1
ATOM 2171 C CA . THR A 1 286 ? -3.125 30.766 22.234 1 97.25 286 THR A CA 1
ATOM 2172 C C . THR A 1 286 ? -4.125 30.047 21.344 1 97.25 286 THR A C 1
ATOM 2174 O O . THR A 1 286 ? -4.719 30.656 20.453 1 97.25 286 THR A O 1
ATOM 2177 N N . LEU A 1 287 ? -4.371 28.766 21.547 1 98.31 287 LEU A N 1
ATOM 2178 C CA . LEU A 1 287 ? -5.312 27.984 20.75 1 98.31 287 LEU A CA 1
ATOM 2179 C C . LEU A 1 287 ? -6.738 28.5 20.938 1 98.31 287 LEU A C 1
ATOM 2181 O O . LEU A 1 287 ? -7.531 28.516 19.984 1 98.31 287 LEU A O 1
ATOM 2185 N N . SER A 1 288 ? -7.043 28.953 22.109 1 97.06 288 SER A N 1
ATOM 2186 C CA . SER A 1 288 ? -8.398 29.375 22.438 1 97.06 288 SER A CA 1
ATOM 2187 C C . SER A 1 288 ? -8.75 30.688 21.734 1 97.06 288 SER A C 1
ATOM 2189 O O . SER A 1 288 ? -9.93 31.031 21.594 1 97.06 288 SER A O 1
ATOM 2191 N N . ARG A 1 289 ? -7.785 31.438 21.281 1 96.75 289 ARG A N 1
ATOM 2192 C CA . ARG A 1 289 ? -8.008 32.688 20.578 1 96.75 289 ARG A CA 1
ATOM 2193 C C . ARG A 1 289 ? -8.297 32.469 19.109 1 96.75 289 ARG A C 1
ATOM 2195 O O . ARG A 1 289 ? -8.742 33.375 18.406 1 96.75 289 ARG A O 1
ATOM 2202 N N . ASP A 1 290 ? -8.023 31.312 18.641 1 97.38 290 ASP A N 1
ATOM 2203 C CA . ASP A 1 290 ? -8.195 30.953 17.25 1 97.38 290 ASP A CA 1
ATOM 2204 C C . ASP A 1 290 ? -9.672 30.719 16.906 1 97.38 290 ASP A C 1
ATOM 2206 O O . ASP A 1 290 ? -10.234 29.672 17.25 1 97.38 290 ASP A O 1
ATOM 2210 N N . THR A 1 291 ? -10.328 31.609 16.203 1 97.81 291 THR A N 1
ATOM 2211 C CA . THR A 1 291 ? -11.766 31.562 15.961 1 97.81 291 THR A CA 1
ATOM 2212 C C . THR A 1 291 ? -12.109 30.469 14.953 1 97.81 291 THR A C 1
ATOM 2214 O O . THR A 1 291 ? -13.25 30.016 14.875 1 97.81 291 THR A O 1
ATOM 2217 N N . ALA A 1 292 ? -11.141 30.078 14.102 1 98 292 ALA A N 1
ATOM 2218 C CA . ALA A 1 292 ? -11.375 28.969 13.172 1 98 292 ALA A CA 1
ATOM 2219 C C . ALA A 1 292 ? -11.516 27.641 13.914 1 98 292 ALA A C 1
ATOM 2221 O O . ALA A 1 292 ? -12.289 26.781 13.508 1 98 292 ALA A O 1
ATOM 2222 N N . LEU A 1 293 ? -10.797 27.469 15.016 1 97.38 293 LEU A N 1
ATOM 2223 C CA . LEU A 1 293 ? -10.867 26.234 15.797 1 97.38 293 LEU A CA 1
ATOM 2224 C C . LEU A 1 293 ? -12.25 26.062 16.406 1 97.38 293 LEU A C 1
ATOM 2226 O O . LEU A 1 293 ? -12.734 24.938 16.547 1 97.38 293 LEU A O 1
ATOM 2230 N N . ALA A 1 294 ? -12.805 27.156 16.781 1 95.62 294 ALA A N 1
ATOM 2231 C CA . ALA A 1 294 ? -14.133 27.094 17.375 1 95.62 294 ALA A CA 1
ATOM 2232 C C . ALA A 1 294 ? -15.156 26.547 16.375 1 95.62 294 ALA A C 1
ATOM 2234 O O . ALA A 1 294 ? -16.141 25.922 16.766 1 95.62 294 ALA A O 1
ATOM 2235 N N . ARG A 1 295 ? -14.867 26.703 15.125 1 97.31 295 ARG A N 1
ATOM 2236 C CA . ARG A 1 295 ? -15.789 26.312 14.062 1 97.31 295 ARG A CA 1
ATOM 2237 C C . ARG A 1 295 ? -15.438 24.938 13.5 1 97.31 295 ARG A C 1
ATOM 2239 O O . ARG A 1 295 ? -16.188 24.375 12.695 1 97.31 295 ARG A O 1
ATOM 2246 N N . ALA A 1 296 ? -14.312 24.406 13.914 1 98.06 296 ALA A N 1
ATOM 2247 C CA . ALA A 1 296 ? -13.828 23.125 13.398 1 98.06 296 ALA A CA 1
ATOM 2248 C C . ALA A 1 296 ? -14.547 21.953 14.062 1 98.06 296 ALA A C 1
ATOM 2250 O O . ALA A 1 296 ? -14.906 22.031 15.242 1 98.06 296 ALA A O 1
ATOM 2251 N N . THR A 1 297 ? -14.797 20.891 13.289 1 98.25 297 THR A N 1
ATOM 2252 C CA . THR A 1 297 ? -15.305 19.641 13.836 1 98.25 297 THR A CA 1
ATOM 2253 C C . THR A 1 297 ? -14.164 18.703 14.195 1 98.25 297 THR A C 1
ATOM 2255 O O . THR A 1 297 ? -14.328 17.812 15.039 1 98.25 297 THR A O 1
ATOM 2258 N N . ASP A 1 298 ? -13.031 18.828 13.547 1 98.5 298 ASP A N 1
ATOM 2259 C CA . ASP A 1 298 ? -11.844 18 13.727 1 98.5 298 ASP A CA 1
ATOM 2260 C C . ASP A 1 298 ? -10.617 18.859 14.023 1 98.5 298 ASP A C 1
ATOM 2262 O O . ASP A 1 298 ? -10.227 19.703 13.211 1 98.5 298 ASP A O 1
ATOM 2266 N N . LEU A 1 299 ? -10.008 18.609 15.164 1 98.5 299 LEU A N 1
ATOM 2267 C CA . LEU A 1 299 ? -8.734 19.219 15.523 1 98.5 299 LEU A CA 1
ATOM 2268 C C . LEU A 1 299 ? -7.566 18.312 15.133 1 98.5 299 LEU A C 1
ATOM 2270 O O . LEU A 1 299 ? -7.535 17.141 15.508 1 98.5 299 LEU A O 1
ATOM 2274 N N . SER A 1 300 ? -6.676 18.781 14.336 1 98.69 300 SER A N 1
ATOM 2275 C CA . SER A 1 300 ? -5.492 18.016 13.977 1 98.69 300 SER A CA 1
ATOM 2276 C C . SER A 1 300 ? -4.215 18.734 14.367 1 98.69 300 SER A C 1
ATOM 2278 O O . SER A 1 300 ? -4.012 19.891 14 1 98.69 300 SER A O 1
ATOM 2280 N N . PHE A 1 301 ? -3.348 18.062 15.094 1 98.75 301 PHE A N 1
ATOM 2281 C CA . PHE A 1 301 ? -2.139 18.703 15.602 1 98.75 301 PHE A CA 1
ATOM 2282 C C . PHE A 1 301 ? -0.893 17.984 15.094 1 98.75 301 PHE A C 1
ATOM 2284 O O . PHE A 1 301 ? -0.897 16.766 14.922 1 98.75 301 PHE A O 1
ATOM 2291 N N . GLN A 1 302 ? 0.102 18.703 14.859 1 97.94 302 GLN A N 1
ATOM 2292 C CA . GLN A 1 302 ? 1.426 18.234 14.469 1 97.94 302 GLN A CA 1
ATOM 2293 C C . GLN A 1 302 ? 2.523 19.094 15.102 1 97.94 302 GLN A C 1
ATOM 2295 O O . GLN A 1 302 ? 2.281 20.234 15.484 1 97.94 302 GLN A O 1
ATOM 2300 N N . VAL A 1 303 ? 3.715 18.562 15.156 1 96.75 303 VAL A N 1
ATOM 2301 C CA . VAL A 1 303 ? 4.801 19.281 15.805 1 96.75 303 VAL A CA 1
ATOM 2302 C C . VAL A 1 303 ? 5.605 20.047 14.758 1 96.75 303 VAL A C 1
ATOM 2304 O O . VAL A 1 303 ? 6.512 20.812 15.102 1 96.75 303 VAL A O 1
ATOM 2307 N N . HIS A 1 304 ? 5.34 19.766 13.469 1 92.94 304 HIS A N 1
ATOM 2308 C CA . HIS A 1 304 ? 6.023 20.547 12.445 1 92.94 304 HIS A CA 1
ATOM 2309 C C . HIS A 1 304 ? 5.688 22.031 12.578 1 92.94 304 HIS A C 1
ATOM 2311 O O . HIS A 1 304 ? 4.527 22.391 12.797 1 92.94 304 HIS A O 1
ATOM 2317 N N . SER A 1 305 ? 6.695 22.922 12.578 1 93.25 305 SER A N 1
ATOM 2318 C CA . SER A 1 305 ? 8.078 22.953 12.102 1 93.25 305 SER A CA 1
ATOM 2319 C C . SER A 1 305 ? 9.062 23 13.258 1 93.25 305 SER A C 1
ATOM 2321 O O . SER A 1 305 ? 10.227 23.359 13.078 1 93.25 305 SER A O 1
ATOM 2323 N N . ILE A 1 306 ? 8.594 22.719 14.438 1 94.69 306 ILE A N 1
ATOM 2324 C CA . ILE A 1 306 ? 9.477 22.625 15.594 1 94.69 306 ILE A CA 1
ATOM 2325 C C . ILE A 1 306 ? 10.32 21.359 15.5 1 94.69 306 ILE A C 1
ATOM 2327 O O . ILE A 1 306 ? 11.547 21.406 15.594 1 94.69 306 ILE A O 1
ATOM 2331 N N . ASP A 1 307 ? 9.719 20.266 15.32 1 92.44 307 ASP A N 1
ATOM 2332 C CA . ASP A 1 307 ? 10.297 18.938 15.094 1 92.44 307 ASP A CA 1
ATOM 2333 C C . ASP A 1 307 ? 11.281 18.578 16.203 1 92.44 307 ASP A C 1
ATOM 2335 O O . ASP A 1 307 ? 12.453 18.297 15.922 1 92.44 307 ASP A O 1
ATOM 2339 N N . PRO A 1 308 ? 10.773 18.5 17.422 1 96.44 308 PRO A N 1
ATOM 2340 C CA . PRO A 1 308 ? 11.602 18.109 18.562 1 96.44 308 PRO A CA 1
ATOM 2341 C C . PRO A 1 308 ? 11.984 16.625 18.531 1 96.44 308 PRO A C 1
ATOM 2343 O O . PRO A 1 308 ? 11.5 15.883 17.688 1 96.44 308 PRO A O 1
ATOM 2346 N N . PRO A 1 309 ? 12.953 16.203 19.469 1 96.31 309 PRO A N 1
ATOM 2347 C CA . PRO A 1 309 ? 13.289 14.789 19.547 1 96.31 309 PRO A CA 1
ATOM 2348 C C . PRO A 1 309 ? 12.078 13.906 19.859 1 96.31 309 PRO A C 1
ATOM 2350 O O . PRO A 1 309 ? 11.164 14.328 20.578 1 96.31 309 PRO A O 1
ATOM 2353 N N . HIS A 1 310 ? 12.133 12.68 19.406 1 97.62 310 HIS A N 1
ATOM 2354 C CA . HIS A 1 310 ? 11.023 11.734 19.344 1 97.62 310 HIS A CA 1
ATOM 2355 C C . HIS A 1 310 ? 10.352 11.578 20.703 1 97.62 310 HIS A C 1
ATOM 2357 O O . HIS A 1 310 ? 9.125 11.625 20.797 1 97.62 310 HIS A O 1
ATOM 2363 N N . PRO A 1 311 ? 11.07 11.445 21.844 1 97.75 311 PRO A N 1
ATOM 2364 C CA . PRO A 1 311 ? 10.391 11.273 23.141 1 97.75 311 PRO A CA 1
ATOM 2365 C C . PRO A 1 311 ? 9.516 12.469 23.5 1 97.75 311 PRO A C 1
ATOM 2367 O O . PRO A 1 311 ? 8.477 12.305 24.141 1 97.75 311 PRO A O 1
ATOM 2370 N N . PHE A 1 312 ? 9.891 13.648 23.062 1 97.88 312 PHE A N 1
ATOM 2371 C CA . PHE A 1 312 ? 9.109 14.844 23.359 1 97.88 312 PHE A CA 1
ATOM 2372 C C . PHE A 1 312 ? 7.852 14.883 22.5 1 97.88 312 PHE A C 1
ATOM 2374 O O . PHE A 1 312 ? 6.82 15.414 22.922 1 97.88 312 PHE A O 1
ATOM 2381 N N . ILE A 1 313 ? 7.941 14.328 21.281 1 98.44 313 ILE A N 1
ATOM 2382 C CA . ILE A 1 313 ? 6.762 14.219 20.422 1 98.44 313 ILE A CA 1
ATOM 2383 C C . ILE A 1 313 ? 5.727 13.32 21.094 1 98.44 313 ILE A C 1
ATOM 2385 O O . ILE A 1 313 ? 4.547 13.672 21.172 1 98.44 313 ILE A O 1
ATOM 2389 N N . LEU A 1 314 ? 6.168 12.188 21.625 1 98.69 314 LEU A N 1
ATOM 2390 C CA . LEU A 1 314 ? 5.262 11.266 22.297 1 98.69 314 LEU A CA 1
ATOM 2391 C C . LEU A 1 314 ? 4.617 11.922 23.516 1 98.69 314 LEU A C 1
ATOM 2393 O O . LEU A 1 314 ? 3.41 11.797 23.719 1 98.69 314 LEU A O 1
ATOM 2397 N N . ARG A 1 315 ? 5.438 12.617 24.281 1 98.56 315 ARG A N 1
ATOM 2398 C CA . ARG A 1 315 ? 4.91 13.305 25.453 1 98.56 315 ARG A CA 1
ATOM 2399 C C . ARG A 1 315 ? 3.896 14.375 25.047 1 98.56 315 ARG A C 1
ATOM 2401 O O . ARG A 1 315 ? 2.861 14.531 25.703 1 98.56 315 ARG A O 1
ATOM 2408 N N . SER A 1 316 ? 4.188 15.086 24 1 98.75 316 SER A N 1
ATOM 2409 C CA . SER A 1 316 ? 3.277 16.109 23.5 1 98.75 316 SER A CA 1
ATOM 2410 C C . SER A 1 316 ? 1.935 15.508 23.094 1 98.75 316 SER A C 1
ATOM 2412 O O . SER A 1 316 ? 0.881 16.078 23.391 1 98.75 316 SER A O 1
ATOM 2414 N N . ILE A 1 317 ? 1.963 14.352 22.422 1 98.81 317 ILE A N 1
ATOM 2415 C CA . ILE A 1 317 ? 0.749 13.641 22.047 1 98.81 317 ILE A CA 1
ATOM 2416 C C . ILE A 1 317 ? -0.096 13.352 23.281 1 98.81 317 ILE A C 1
ATOM 2418 O O . ILE A 1 317 ? -1.298 13.633 23.297 1 98.81 317 ILE A O 1
ATOM 2422 N N . SER A 1 318 ? 0.493 12.914 24.328 1 98.62 318 SER A N 1
ATOM 2423 C CA . SER A 1 318 ? -0.214 12.594 25.578 1 98.62 318 SER A CA 1
ATOM 2424 C C . SER A 1 318 ? -0.819 13.852 26.203 1 98.62 318 SER A C 1
ATOM 2426 O O . SER A 1 318 ? -1.977 13.836 26.625 1 98.62 318 SER A O 1
ATOM 2428 N N . LEU A 1 319 ? -0.039 14.906 26.234 1 98.62 319 LEU A N 1
ATOM 2429 C CA . LEU A 1 319 ? -0.485 16.141 26.875 1 98.62 319 LEU A CA 1
ATOM 2430 C C . LEU A 1 319 ? -1.62 16.781 26.094 1 98.62 319 LEU A C 1
ATOM 2432 O O . LEU A 1 319 ? -2.541 17.359 26.688 1 98.62 319 LEU A O 1
ATOM 2436 N N . LEU A 1 320 ? -1.551 16.703 24.797 1 98.75 320 LEU A N 1
ATOM 2437 C CA . LEU A 1 320 ? -2.629 17.219 23.969 1 98.75 320 LEU A CA 1
ATOM 2438 C C . LEU A 1 320 ? -3.949 16.531 24.281 1 98.75 320 LEU A C 1
ATOM 2440 O O . LEU A 1 320 ? -4.973 17.188 24.484 1 98.75 320 LEU A O 1
ATOM 2444 N N . ALA A 1 321 ? -3.889 15.234 24.375 1 98.44 321 ALA A N 1
ATOM 2445 C CA . ALA A 1 321 ? -5.098 14.453 24.625 1 98.44 321 ALA A CA 1
ATOM 2446 C C . ALA A 1 321 ? -5.605 14.656 26.047 1 98.44 321 ALA A C 1
ATOM 2448 O O . ALA A 1 321 ? -6.812 14.75 26.281 1 98.44 321 ALA A O 1
ATOM 2449 N N . GLN A 1 322 ? -4.754 14.789 27 1 97.69 322 GLN A N 1
ATOM 2450 C CA . GLN A 1 322 ? -5.113 14.781 28.422 1 97.69 322 GLN A CA 1
ATOM 2451 C C . GLN A 1 322 ? -5.562 16.172 28.875 1 97.69 322 GLN A C 1
ATOM 2453 O O . GLN A 1 322 ? -6.473 16.297 29.703 1 97.69 322 GLN A O 1
ATOM 2458 N N . GLN A 1 323 ? -4.934 17.188 28.266 1 97.62 323 GLN A N 1
ATOM 2459 C CA . GLN A 1 323 ? -5.082 18.453 28.953 1 97.62 323 GLN A CA 1
ATOM 2460 C C . GLN A 1 323 ? -5.539 19.547 27.984 1 97.62 323 GLN A C 1
ATOM 2462 O O . GLN A 1 323 ? -6.188 20.516 28.391 1 97.62 323 GLN A O 1
ATOM 2467 N N . VAL A 1 324 ? -5.238 19.453 26.75 1 98.25 324 VAL A N 1
ATOM 2468 C CA . VAL A 1 324 ? -5.488 20.562 25.844 1 98.25 324 VAL A CA 1
ATOM 2469 C C . VAL A 1 324 ? -6.793 20.328 25.078 1 98.25 324 VAL A C 1
ATOM 2471 O O . VAL A 1 324 ? -7.707 21.156 25.125 1 98.25 324 VAL A O 1
ATOM 2474 N N . ALA A 1 325 ? -6.902 19.188 24.453 1 98 325 ALA A N 1
ATOM 2475 C CA . ALA A 1 325 ? -8.008 18.891 23.547 1 98 325 ALA A CA 1
ATOM 2476 C C . ALA A 1 325 ? -9.344 18.922 24.281 1 98 325 ALA A C 1
ATOM 2478 O O . ALA A 1 325 ? -10.336 19.422 23.75 1 98 325 ALA A O 1
ATOM 2479 N N . PRO A 1 326 ? -9.398 18.422 25.562 1 97.19 326 PRO A N 1
ATOM 2480 C CA . PRO A 1 326 ? -10.68 18.484 26.281 1 97.19 326 PRO A CA 1
ATOM 2481 C C . PRO A 1 326 ? -11.18 19.922 26.469 1 97.19 326 PRO A C 1
ATOM 2483 O O . PRO A 1 326 ? -12.383 20.188 26.359 1 97.19 326 PRO A O 1
ATOM 2486 N N . ALA A 1 327 ? -10.281 20.781 26.672 1 96.25 327 ALA A N 1
ATOM 2487 C CA . ALA A 1 327 ? -10.648 22.172 26.875 1 96.25 327 ALA A CA 1
ATOM 2488 C C . ALA A 1 327 ? -11.109 22.828 25.578 1 96.25 327 ALA A C 1
ATOM 2490 O O . ALA A 1 327 ? -11.727 23.891 25.594 1 96.25 327 ALA A O 1
ATOM 2491 N N . LEU A 1 328 ? -10.82 22.172 24.5 1 97.06 328 LEU A N 1
ATOM 2492 C CA . LEU A 1 328 ? -11.203 22.703 23.203 1 97.06 328 LEU A CA 1
ATOM 2493 C C . LEU A 1 328 ? -12.461 22.016 22.672 1 97.06 328 LEU A C 1
ATOM 2495 O O . LEU A 1 328 ? -12.844 22.219 21.531 1 97.06 328 LEU A O 1
ATOM 2499 N N . GLY A 1 329 ? -13.031 21.141 23.453 1 95.75 329 GLY A N 1
ATOM 2500 C CA . GLY A 1 329 ? -14.312 20.547 23.094 1 95.75 329 GLY A CA 1
ATOM 2501 C C . GLY A 1 329 ? -14.211 19.094 22.672 1 95.75 329 GLY A C 1
ATOM 2502 O O . GLY A 1 329 ? -15.18 18.516 22.188 1 95.75 329 GLY A O 1
ATOM 2503 N N . TRP A 1 330 ? -13.055 18.484 22.875 1 96.81 330 TRP A N 1
ATOM 2504 C CA . TRP A 1 330 ? -12.883 17.062 22.578 1 96.81 330 TRP A CA 1
ATOM 2505 C C . TRP A 1 330 ? -13.172 16.203 23.797 1 96.81 330 TRP A C 1
ATOM 2507 O O . TRP A 1 330 ? -12.836 16.594 24.922 1 96.81 330 TRP A O 1
ATOM 2517 N N . LYS A 1 331 ? -13.805 15.039 23.578 1 92.62 331 LYS A N 1
ATOM 2518 C CA . LYS A 1 331 ? -14 14.023 24.609 1 92.62 331 LYS A CA 1
ATOM 2519 C C . LYS A 1 331 ? -13.602 12.641 24.109 1 92.62 331 LYS A C 1
ATOM 2521 O O . LYS A 1 331 ? -14.016 12.219 23.031 1 92.62 331 LYS A O 1
ATOM 2526 N N . GLN A 1 332 ? -12.781 12.07 24.891 1 87.56 332 GLN A N 1
ATOM 2527 C CA . GLN A 1 332 ? -12.383 10.719 24.531 1 87.56 332 GLN A CA 1
ATOM 2528 C C . GLN A 1 332 ? -13.578 9.773 24.547 1 87.56 332 GLN A C 1
ATOM 2530 O O . GLN A 1 332 ? -14.406 9.82 25.453 1 87.56 332 GLN A O 1
ATOM 2535 N N . ALA A 1 333 ? -13.656 9.109 23.453 1 75.88 333 ALA A N 1
ATOM 2536 C CA . ALA A 1 333 ? -14.742 8.141 23.438 1 75.88 333 ALA A CA 1
ATOM 2537 C C . ALA A 1 333 ? -14.539 7.074 24.5 1 75.88 333 ALA A C 1
ATOM 2539 O O . ALA A 1 333 ? -13.406 6.684 24.797 1 75.88 333 ALA A O 1
ATOM 2540 N N . ALA A 1 334 ? -15.641 6.824 25.359 1 61.53 334 ALA A N 1
ATOM 2541 C CA . ALA A 1 334 ? -15.578 5.766 26.359 1 61.53 334 ALA A CA 1
ATOM 2542 C C . ALA A 1 334 ? -15.078 4.461 25.75 1 61.53 334 ALA A C 1
ATOM 2544 O O . ALA A 1 334 ? -15.383 4.148 24.594 1 61.53 334 ALA A O 1
ATOM 2545 N N . PRO A 1 335 ? -14.156 3.732 26.594 1 59.19 335 PRO A N 1
ATOM 2546 C CA . PRO A 1 335 ? -13.719 2.422 26.109 1 59.19 335 PRO A CA 1
ATOM 2547 C C . PRO A 1 335 ? -14.883 1.501 25.766 1 59.19 335 PRO A C 1
ATOM 2549 O O . PRO A 1 335 ? -15.898 1.491 26.469 1 59.19 335 PRO A O 1
ATOM 2552 N N . GLY A 1 336 ? -15.086 0.799 24.578 1 53.28 336 GLY A N 1
ATOM 2553 C CA . GLY A 1 336 ? -16.141 -0.134 24.203 1 53.28 336 GLY A CA 1
ATOM 2554 C C . GLY A 1 336 ? -17.219 0.497 23.344 1 53.28 336 GLY A C 1
ATOM 2555 O O . GLY A 1 336 ? -18.188 -0.164 22.984 1 53.28 336 GLY A O 1
ATOM 2556 N N . ALA A 1 337 ? -17.312 1.763 23.391 1 47.78 337 ALA A N 1
ATOM 2557 C CA . ALA A 1 337 ? -18.359 2.377 22.578 1 47.78 337 ALA A CA 1
ATOM 2558 C C . ALA A 1 337 ? -18.266 1.939 21.125 1 47.78 337 ALA A C 1
ATOM 2560 O O . ALA A 1 337 ? -17.172 1.887 20.562 1 47.78 337 ALA A O 1
ATOM 2561 N N . ASP A 1 338 ? -19.141 1.066 20.688 1 43.34 338 ASP A N 1
ATOM 2562 C CA . ASP A 1 338 ? -19.266 0.512 19.344 1 43.34 338 ASP A CA 1
ATOM 2563 C C . ASP A 1 338 ? -19.047 1.587 18.281 1 43.34 338 ASP A C 1
ATOM 2565 O O . ASP A 1 338 ? -19.703 2.635 18.297 1 43.34 338 ASP A O 1
ATOM 2569 N N . VAL A 1 339 ? -17.969 1.61 17.719 1 43.03 339 VAL A N 1
ATOM 2570 C CA . VAL A 1 339 ? -17.609 2.449 16.578 1 43.03 339 VAL A CA 1
ATOM 2571 C C . VAL A 1 339 ? -18.734 2.424 15.539 1 43.03 339 VAL A C 1
ATOM 2573 O O . VAL A 1 339 ? -18.625 3.059 14.484 1 43.03 339 VAL A O 1
ATOM 2576 N N . SER A 1 340 ? -19.641 1.429 15.586 1 38.53 340 SER A N 1
ATOM 2577 C CA . SER A 1 340 ? -20.688 1.326 14.578 1 38.53 340 SER A CA 1
ATOM 2578 C C . SER A 1 340 ? -21.469 2.629 14.461 1 38.53 340 SER A C 1
ATOM 2580 O O . SER A 1 340 ? -22.203 2.836 13.492 1 38.53 340 SER A O 1
ATOM 2582 N N . THR A 1 341 ? -21.516 3.361 15.5 1 36 341 THR A N 1
ATOM 2583 C CA . THR A 1 341 ? -22.469 4.453 15.445 1 36 341 THR A CA 1
ATOM 2584 C C . THR A 1 341 ? -21.953 5.594 14.57 1 36 341 THR A C 1
ATOM 2586 O O . THR A 1 341 ? -22.688 6.523 14.25 1 36 341 THR A O 1
ATOM 2589 N N . LEU A 1 342 ? -20.688 5.582 14.531 1 35.03 342 LEU A N 1
ATOM 2590 C CA . LEU A 1 342 ? -20.266 6.789 13.82 1 35.03 342 LEU A CA 1
ATOM 2591 C C . LEU A 1 342 ? -20.406 6.617 12.312 1 35.03 342 LEU A C 1
ATOM 2593 O O . LEU A 1 342 ? -20.047 7.508 11.547 1 35.03 342 LEU A O 1
ATOM 2597 N N . ASN A 1 343 ? -20.5 5.324 11.867 1 32.16 343 ASN A N 1
ATOM 2598 C CA . ASN A 1 343 ? -20.781 5.16 10.453 1 32.16 343 ASN A CA 1
ATOM 2599 C C . ASN A 1 343 ? -22.281 5.258 10.164 1 32.16 343 ASN A C 1
ATOM 2601 O O . ASN A 1 343 ? -23.047 4.352 10.508 1 32.16 343 ASN A O 1
ATOM 2605 N N . PRO A 1 344 ? -22.719 6.512 10.07 1 34.66 344 PRO A N 1
ATOM 2606 C CA . PRO A 1 344 ? -24.156 6.645 9.797 1 34.66 344 PRO A CA 1
ATOM 2607 C C . PRO A 1 344 ? -24.609 5.789 8.625 1 34.66 344 PRO A C 1
ATOM 2609 O O . PRO A 1 344 ? -25.766 5.902 8.18 1 34.66 344 PRO A O 1
ATOM 2612 N N . ILE A 1 345 ? -23.734 5.266 7.805 1 30.02 345 ILE A N 1
ATOM 2613 C CA . ILE A 1 345 ? -24.328 4.664 6.613 1 30.02 345 ILE A CA 1
ATOM 2614 C C . ILE A 1 345 ? -25 3.348 6.984 1 30.02 345 ILE A C 1
ATOM 2616 O O . ILE A 1 345 ? -24.328 2.355 7.273 1 30.02 345 ILE A O 1
ATOM 2620 N N . LYS A 1 346 ? -25.922 3.221 7.918 1 33.34 346 LYS A N 1
ATOM 2621 C CA . LYS A 1 346 ? -26.734 2.014 7.914 1 33.34 346 LYS A CA 1
ATOM 2622 C C . LYS A 1 346 ? -27.172 1.646 6.492 1 33.34 346 LYS A C 1
ATOM 2624 O O . LYS A 1 346 ? -27.672 2.492 5.754 1 33.34 346 LYS A O 1
ATOM 2629 N N . GLU A 1 347 ? -26.641 0.494 5.93 1 26.36 347 GLU A N 1
ATOM 2630 C CA . GLU A 1 347 ? -27.219 -0.138 4.746 1 26.36 347 GLU A CA 1
ATOM 2631 C C . GLU A 1 347 ? -28.734 -0.156 4.816 1 26.36 347 GLU A C 1
ATOM 2633 O O . GLU A 1 347 ? -29.312 -0.704 5.758 1 26.36 347 GLU A O 1
ATOM 2638 N N . THR A 1 348 ? -29.422 0.89 4.574 1 24.3 348 THR A N 1
ATOM 2639 C CA . THR A 1 348 ? -30.75 0.532 4.078 1 24.3 348 THR A CA 1
ATOM 2640 C C . THR A 1 348 ? -30.656 -0.621 3.084 1 24.3 348 THR A C 1
ATOM 2642 O O . THR A 1 348 ? -30.156 -0.45 1.969 1 24.3 348 THR A O 1
ATOM 2645 N N . LEU A 1 349 ? -30.141 -1.757 3.508 1 18.73 349 LEU A N 1
ATOM 2646 C CA . LEU A 1 349 ? -30.594 -2.93 2.764 1 18.73 349 LEU A CA 1
ATOM 2647 C C . LEU A 1 349 ? -32.094 -3.17 2.973 1 18.73 349 LEU A C 1
ATOM 2649 O O . LEU A 1 349 ? -32.562 -3.135 4.105 1 18.73 349 LEU A O 1
ATOM 2653 N N . MET B 1 1 ? 23.938 -29.5 -5.754 1 48.69 1 MET B N 1
ATOM 2654 C CA . MET B 1 1 ? 22.797 -28.766 -6.293 1 48.69 1 MET B CA 1
ATOM 2655 C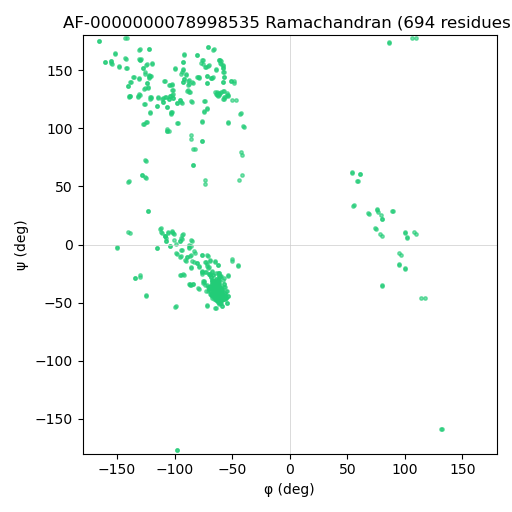 C . MET B 1 1 ? 22.297 -27.734 -5.289 1 48.69 1 MET B C 1
ATOM 2657 O O . MET B 1 1 ? 22.281 -27.984 -4.086 1 48.69 1 MET B O 1
ATOM 2661 N N . THR B 1 2 ? 22.281 -26.406 -5.641 1 64.31 2 THR B N 1
ATOM 2662 C CA . THR B 1 2 ? 21.938 -25.344 -4.707 1 64.31 2 THR B CA 1
ATOM 2663 C C . THR B 1 2 ? 20.578 -25.609 -4.059 1 64.31 2 THR B C 1
ATOM 2665 O O . THR B 1 2 ? 19.703 -26.203 -4.672 1 64.31 2 THR B O 1
ATOM 2668 N N . GLN B 1 3 ? 20.438 -25.547 -2.805 1 89.56 3 GLN B N 1
ATOM 2669 C CA . GLN B 1 3 ? 19.234 -25.719 -2.014 1 89.56 3 GLN B CA 1
ATOM 2670 C C . GLN B 1 3 ? 18.094 -24.859 -2.562 1 89.56 3 GLN B C 1
ATOM 2672 O O . GLN B 1 3 ? 18.297 -23.688 -2.875 1 89.56 3 GLN B O 1
ATOM 2677 N N . LYS B 1 4 ? 17.016 -25.578 -2.85 1 97 4 LYS B N 1
ATOM 2678 C CA . LYS B 1 4 ? 15.867 -24.875 -3.422 1 97 4 LYS B CA 1
ATOM 2679 C C . LYS B 1 4 ? 15.117 -24.078 -2.355 1 97 4 LYS B C 1
ATOM 2681 O O . LYS B 1 4 ? 15.211 -24.391 -1.165 1 97 4 LYS B O 1
ATOM 2686 N N . ARG B 1 5 ? 14.445 -23.094 -2.807 1 98.06 5 ARG B N 1
ATOM 2687 C CA . ARG B 1 5 ? 13.523 -22.344 -1.965 1 98.06 5 ARG B CA 1
ATOM 2688 C C . ARG B 1 5 ? 12.086 -22.797 -2.186 1 98.06 5 ARG B C 1
ATOM 2690 O O . ARG B 1 5 ? 11.734 -23.266 -3.268 1 98.06 5 ARG B O 1
ATOM 2697 N N . LEU B 1 6 ? 11.266 -22.656 -1.167 1 98.69 6 LEU B N 1
ATOM 2698 C CA . LEU B 1 6 ? 9.859 -23.031 -1.203 1 98.69 6 LEU B CA 1
ATOM 2699 C C . LEU B 1 6 ? 8.961 -21.812 -1.07 1 98.69 6 LEU B C 1
ATOM 2701 O O . LEU B 1 6 ? 9.133 -21 -0.15 1 98.69 6 LEU B O 1
ATOM 2705 N N . GLY B 1 7 ? 8.062 -21.703 -2.008 1 98.81 7 GLY B N 1
ATOM 2706 C CA . GLY B 1 7 ? 7.152 -20.562 -2.012 1 98.81 7 GLY B CA 1
ATOM 2707 C C . GLY B 1 7 ? 5.691 -20.969 -1.974 1 98.81 7 GLY B C 1
ATOM 2708 O O . GLY B 1 7 ? 5.305 -21.984 -2.557 1 98.81 7 GLY B O 1
ATOM 2709 N N . PHE B 1 8 ? 4.895 -20.172 -1.307 1 98.81 8 PHE B N 1
ATOM 2710 C CA . PHE B 1 8 ? 3.439 -20.266 -1.312 1 98.81 8 PHE B CA 1
ATOM 2711 C C . PHE B 1 8 ? 2.84 -19.188 -2.221 1 98.81 8 PHE B C 1
ATOM 2713 O O . PHE B 1 8 ? 3.256 -18.031 -2.184 1 98.81 8 PHE B O 1
ATOM 2720 N N . PHE B 1 9 ? 1.919 -19.594 -3.055 1 98.62 9 PHE B N 1
ATOM 2721 C CA . PHE B 1 9 ? 1.269 -18.656 -3.965 1 98.62 9 PHE B CA 1
ATOM 2722 C C . PHE B 1 9 ? -0.243 -18.672 -3.766 1 98.62 9 PHE B C 1
ATOM 2724 O O . PHE B 1 9 ? -0.851 -19.734 -3.672 1 98.62 9 PHE B O 1
ATOM 2731 N N . THR B 1 10 ? -0.85 -17.422 -3.717 1 97.62 10 THR B N 1
ATOM 2732 C CA . THR B 1 10 ? -2.305 -17.375 -3.641 1 97.62 10 THR B CA 1
ATOM 2733 C C . THR B 1 10 ? -2.865 -16.328 -4.59 1 97.62 10 THR B C 1
ATOM 2735 O O . THR B 1 10 ? -2.289 -15.242 -4.738 1 97.62 10 THR B O 1
ATOM 2738 N N . ARG B 1 11 ? -4.023 -16.594 -5.207 1 94.94 11 ARG B N 1
ATOM 2739 C CA . ARG B 1 11 ? -4.793 -15.68 -6.043 1 94.94 11 ARG B CA 1
ATOM 2740 C C . ARG B 1 11 ? -6.004 -15.141 -5.293 1 94.94 11 ARG B C 1
ATOM 2742 O O . ARG B 1 11 ? -6.801 -14.383 -5.852 1 94.94 11 ARG B O 1
ATOM 2749 N N . LEU B 1 12 ? -6.164 -15.578 -4.086 1 95.31 12 LEU B N 1
ATOM 2750 C CA . LEU B 1 12 ? -7.242 -15.109 -3.229 1 95.31 12 LEU B CA 1
ATOM 2751 C C . LEU B 1 12 ? -8.602 -15.422 -3.844 1 95.31 12 LEU B C 1
ATOM 2753 O O . LEU B 1 12 ? -9.461 -14.539 -3.953 1 95.31 12 LEU B O 1
ATOM 2757 N N . LEU B 1 13 ? -8.93 -16.688 -4.082 1 93.19 13 LEU B N 1
ATOM 2758 C CA . LEU B 1 13 ? -10.102 -17.047 -4.875 1 93.19 13 LEU B CA 1
ATOM 2759 C C . LEU B 1 13 ? -11.195 -17.641 -3.99 1 93.19 13 LEU B C 1
ATOM 2761 O O . LEU B 1 13 ? -12.188 -18.156 -4.496 1 93.19 13 LEU B O 1
ATOM 2765 N N . ASP B 1 14 ? -11.047 -17.625 -2.674 1 92.62 14 ASP B N 1
ATOM 2766 C CA . ASP B 1 14 ? -12.094 -18.125 -1.79 1 92.62 14 ASP B CA 1
ATOM 2767 C C . ASP B 1 14 ? -13.445 -17.5 -2.129 1 92.62 14 ASP B C 1
ATOM 2769 O O . ASP B 1 14 ? -13.516 -16.312 -2.477 1 92.62 14 ASP B O 1
ATOM 2773 N N . ARG B 1 15 ? -14.477 -18.281 -2.062 1 91.5 15 ARG B N 1
ATOM 2774 C CA . ARG B 1 15 ? -15.82 -17.797 -2.369 1 91.5 15 ARG B CA 1
ATOM 2775 C C . ARG B 1 15 ? -16.453 -17.125 -1.154 1 91.5 15 ARG B C 1
ATOM 2777 O O . ARG B 1 15 ? -17.422 -17.641 -0.588 1 91.5 15 ARG B O 1
ATOM 2784 N N . VAL B 1 16 ? -15.984 -16.062 -0.755 1 94.94 16 VAL B N 1
ATOM 2785 C CA . VAL B 1 16 ? -16.391 -15.234 0.377 1 94.94 16 VAL B CA 1
ATOM 2786 C C . VAL B 1 16 ? -16.281 -13.758 0.011 1 94.94 16 VAL B C 1
ATOM 2788 O O . VAL B 1 16 ? -15.992 -13.414 -1.139 1 94.94 16 VAL B O 1
ATOM 2791 N N . SER B 1 17 ? -16.641 -12.859 0.888 1 95.12 17 SER B N 1
ATOM 2792 C CA . SER B 1 17 ? -16.516 -11.422 0.651 1 95.12 17 SER B CA 1
ATOM 2793 C C . SER B 1 17 ? -15.062 -11.016 0.446 1 95.12 17 SER B C 1
ATOM 2795 O O . SER B 1 17 ? -14.148 -11.742 0.845 1 95.12 17 SER B O 1
ATOM 2797 N N . ALA B 1 18 ? -14.828 -9.914 -0.172 1 96.06 18 ALA B N 1
ATOM 2798 C CA . ALA B 1 18 ? -13.477 -9.422 -0.402 1 96.06 18 ALA B CA 1
ATOM 2799 C C . ALA B 1 18 ? -12.711 -9.297 0.911 1 96.06 18 ALA B C 1
ATOM 2801 O O . ALA B 1 18 ? -11.547 -9.695 0.995 1 96.06 18 ALA B O 1
ATOM 2802 N N . ALA B 1 19 ? -13.336 -8.734 1.901 1 96 19 ALA B N 1
ATOM 2803 C CA . ALA B 1 19 ? -12.703 -8.594 3.209 1 96 19 ALA B CA 1
ATOM 2804 C C . ALA B 1 19 ? -12.266 -9.945 3.764 1 96 19 ALA B C 1
ATOM 2806 O O . ALA B 1 19 ? -11.156 -10.086 4.277 1 96 19 ALA B O 1
ATOM 2807 N N . GLU B 1 20 ? -13.156 -10.891 3.682 1 97 20 GLU B N 1
ATOM 2808 C CA . GLU B 1 20 ? -12.852 -12.227 4.176 1 97 20 GLU B CA 1
ATOM 2809 C C . GLU B 1 20 ? -11.742 -12.883 3.354 1 97 20 GLU B C 1
ATOM 2811 O O . GLU B 1 20 ? -10.914 -13.617 3.893 1 97 20 GLU B O 1
ATOM 2816 N N . ARG B 1 21 ? -11.695 -12.648 2.051 1 97.19 21 ARG B N 1
ATOM 2817 C CA . ARG B 1 21 ? -10.617 -13.156 1.204 1 97.19 21 ARG B CA 1
ATOM 2818 C C . ARG B 1 21 ? -9.258 -12.656 1.693 1 97.19 21 ARG B C 1
ATOM 2820 O O . ARG B 1 21 ? -8.297 -13.422 1.751 1 97.19 21 ARG B O 1
ATOM 2827 N N . TYR B 1 22 ? -9.211 -11.352 1.983 1 98.06 22 TYR B N 1
ATOM 2828 C CA . TYR B 1 22 ? -7.953 -10.781 2.447 1 98.06 22 TYR B CA 1
ATOM 2829 C C . TYR B 1 22 ? -7.531 -11.391 3.779 1 98.06 22 TYR B C 1
ATOM 2831 O O . TYR B 1 22 ? -6.352 -11.656 4 1 98.06 22 TYR B O 1
ATOM 2839 N N . ARG B 1 23 ? -8.492 -11.617 4.664 1 98 23 ARG B N 1
ATOM 2840 C CA . ARG B 1 23 ? -8.203 -12.25 5.945 1 98 23 ARG B CA 1
ATOM 2841 C C . ARG B 1 23 ? -7.668 -13.664 5.746 1 98 23 ARG B C 1
ATOM 2843 O O . ARG B 1 23 ? -6.656 -14.047 6.34 1 98 23 ARG B O 1
ATOM 2850 N N . LEU B 1 24 ? -8.344 -14.453 4.91 1 98.25 24 LEU B N 1
ATOM 2851 C CA . LEU B 1 24 ? -7.938 -15.836 4.664 1 98.25 24 LEU B CA 1
ATOM 2852 C C . LEU B 1 24 ? -6.559 -15.891 4.02 1 98.25 24 LEU B C 1
ATOM 2854 O O . LEU B 1 24 ? -5.723 -16.703 4.406 1 98.25 24 LEU B O 1
ATOM 2858 N N . ALA B 1 25 ? -6.309 -15.031 3.049 1 98.44 25 ALA B N 1
ATOM 2859 C CA . ALA B 1 25 ? -5 -14.992 2.4 1 98.44 25 ALA B CA 1
ATOM 2860 C C . ALA B 1 25 ? -3.9 -14.648 3.404 1 98.44 25 ALA B C 1
ATOM 2862 O O . ALA B 1 25 ? -2.818 -15.242 3.371 1 98.44 25 ALA B O 1
ATOM 2863 N N . THR B 1 26 ? -4.188 -13.68 4.262 1 98.75 26 THR B N 1
ATOM 2864 C CA . THR B 1 26 ? -3.236 -13.32 5.305 1 98.75 26 THR B CA 1
ATOM 2865 C C . THR B 1 26 ? -2.932 -14.516 6.199 1 98.75 26 THR B C 1
ATOM 2867 O O . THR B 1 26 ? -1.767 -14.812 6.477 1 98.75 26 THR B O 1
ATOM 2870 N N . GLU B 1 27 ? -3.949 -15.219 6.609 1 98.69 27 GLU B N 1
ATOM 2871 C CA . GLU B 1 27 ? -3.785 -16.406 7.453 1 98.69 27 GLU B CA 1
ATOM 2872 C C . GLU B 1 27 ? -2.959 -17.469 6.75 1 98.69 27 GLU B C 1
ATOM 2874 O O . GLU B 1 27 ? -2.129 -18.141 7.375 1 98.69 27 GLU B O 1
ATOM 2879 N N . GLN B 1 28 ? -3.186 -17.641 5.48 1 98.81 28 GLN B N 1
ATOM 2880 C CA . GLN B 1 28 ? -2.42 -18.609 4.703 1 98.81 28 GLN B CA 1
ATOM 2881 C C . GLN B 1 28 ? -0.938 -18.25 4.68 1 98.81 28 GLN B C 1
ATOM 2883 O O . GLN B 1 28 ? -0.077 -19.109 4.852 1 98.81 28 GLN B O 1
ATOM 2888 N N . ILE B 1 29 ? -0.626 -17 4.508 1 98.94 29 ILE B N 1
ATOM 2889 C CA . ILE B 1 29 ? 0.764 -16.562 4.445 1 98.94 29 ILE B CA 1
ATOM 2890 C C . ILE B 1 29 ? 1.418 -16.734 5.812 1 98.94 29 ILE B C 1
ATOM 2892 O O . ILE B 1 29 ? 2.561 -17.188 5.914 1 98.94 29 ILE B O 1
ATOM 2896 N N . LEU B 1 30 ? 0.684 -16.344 6.871 1 98.88 30 LEU B N 1
ATOM 2897 C CA . LEU B 1 30 ? 1.2 -16.547 8.219 1 98.88 30 LEU B CA 1
ATOM 2898 C C . LEU B 1 30 ? 1.479 -18.016 8.477 1 98.88 30 LEU B C 1
ATOM 2900 O O . LEU B 1 30 ? 2.516 -18.375 9.047 1 98.88 30 LEU B O 1
ATOM 2904 N N . HIS B 1 31 ? 0.542 -18.875 8.039 1 98.81 31 HIS B N 1
ATOM 2905 C CA . HIS B 1 31 ? 0.695 -20.312 8.195 1 98.81 31 HIS B CA 1
ATOM 2906 C C . HIS B 1 31 ? 1.886 -20.844 7.398 1 98.81 31 HIS B C 1
ATOM 2908 O O . HIS B 1 31 ? 2.627 -21.703 7.867 1 98.81 31 HIS B O 1
ATOM 2914 N N . ALA B 1 32 ? 2.078 -20.297 6.211 1 98.88 32 ALA B N 1
ATOM 2915 C CA . ALA B 1 32 ? 3.234 -20.656 5.395 1 98.88 32 ALA B CA 1
ATOM 2916 C C . ALA B 1 32 ? 4.539 -20.281 6.094 1 98.88 32 ALA B C 1
ATOM 2918 O O . ALA B 1 32 ? 5.484 -21.078 6.121 1 98.88 32 ALA B O 1
ATOM 2919 N N . GLU B 1 33 ? 4.566 -19.078 6.66 1 98.62 33 GLU B N 1
ATOM 2920 C CA . GLU B 1 33 ? 5.762 -18.703 7.402 1 98.62 33 GLU B CA 1
ATOM 2921 C C . GLU B 1 33 ? 6.039 -19.672 8.547 1 98.62 33 GLU B C 1
ATOM 2923 O O . GLU B 1 33 ? 7.176 -20.109 8.734 1 98.62 33 GLU B O 1
ATOM 2928 N N . HIS B 1 34 ? 5.004 -20 9.266 1 98.06 34 HIS B N 1
ATOM 2929 C CA . HIS B 1 34 ? 5.141 -20.906 10.398 1 98.06 34 HIS B CA 1
ATOM 2930 C C . HIS B 1 34 ? 5.617 -22.281 9.938 1 98.06 34 HIS B C 1
ATOM 2932 O O . HIS B 1 34 ? 6.355 -22.953 10.656 1 98.06 34 HIS B O 1
ATOM 2938 N N . SER B 1 35 ? 5.234 -22.656 8.719 1 98.31 35 SER B N 1
ATOM 2939 C CA . SER B 1 35 ? 5.59 -23.953 8.172 1 98.31 35 SER B CA 1
ATOM 2940 C C . SER B 1 35 ? 6.988 -23.938 7.566 1 98.31 35 SER B C 1
ATOM 2942 O O . SER B 1 35 ? 7.469 -24.969 7.066 1 98.31 35 SER B O 1
ATOM 2944 N N . GLY B 1 36 ? 7.617 -22.75 7.512 1 97.88 36 GLY B N 1
ATOM 2945 C CA . GLY B 1 36 ? 9.016 -22.672 7.121 1 97.88 36 GLY B CA 1
ATOM 2946 C C . GLY B 1 36 ? 9.211 -22.219 5.684 1 97.88 36 GLY B C 1
ATOM 2947 O O . GLY B 1 36 ? 10.336 -22.188 5.188 1 97.88 36 GLY B O 1
ATOM 2948 N N . PHE B 1 37 ? 8.141 -21.859 5.023 1 98.75 37 PHE B N 1
ATOM 2949 C CA . PHE B 1 37 ? 8.25 -21.406 3.645 1 98.75 37 PHE B CA 1
ATOM 2950 C C . PHE B 1 37 ? 9.195 -20.203 3.545 1 98.75 37 PHE B C 1
ATOM 2952 O O . PHE B 1 37 ? 9.258 -19.375 4.453 1 98.75 37 PHE B O 1
ATOM 2959 N N . ASP B 1 38 ? 9.898 -20.078 2.414 1 98.56 38 ASP B N 1
ATOM 2960 C CA . ASP B 1 38 ? 10.859 -19 2.186 1 98.56 38 ASP B CA 1
ATOM 2961 C C . ASP B 1 38 ? 10.18 -17.766 1.618 1 98.56 38 ASP B C 1
ATOM 2963 O O . ASP B 1 38 ? 10.602 -16.641 1.893 1 98.56 38 ASP B O 1
ATOM 2967 N N . THR B 1 39 ? 9.156 -17.969 0.813 1 98.75 39 THR B N 1
ATOM 2968 C CA . THR B 1 39 ? 8.523 -16.859 0.112 1 98.75 39 THR B CA 1
ATOM 2969 C C . THR B 1 39 ? 7.012 -17.047 0.052 1 98.75 39 THR B C 1
ATOM 2971 O O . THR B 1 39 ? 6.512 -18.172 0.145 1 98.75 39 THR B O 1
ATOM 2974 N N . ALA B 1 40 ? 6.285 -15.984 -0.002 1 98.88 40 ALA B N 1
ATOM 2975 C CA . ALA B 1 40 ? 4.859 -15.922 -0.311 1 98.88 40 ALA B CA 1
ATOM 2976 C C . ALA B 1 40 ? 4.59 -14.953 -1.459 1 98.88 40 ALA B C 1
ATOM 2978 O O . ALA B 1 40 ? 5.164 -13.859 -1.502 1 98.88 40 ALA B O 1
ATOM 2979 N N . TRP B 1 41 ? 3.777 -15.375 -2.395 1 98.88 41 TRP B N 1
ATOM 2980 C CA . TRP B 1 41 ? 3.504 -14.617 -3.611 1 98.88 41 TRP B CA 1
ATOM 2981 C C . TRP B 1 41 ? 2.008 -14.367 -3.773 1 98.88 41 TRP B C 1
ATOM 2983 O O . TRP B 1 41 ? 1.192 -15.258 -3.506 1 98.88 41 TRP B O 1
ATOM 2993 N N . VAL B 1 42 ? 1.646 -13.109 -4.223 1 98.56 42 VAL B N 1
ATOM 2994 C CA . VAL B 1 42 ? 0.246 -12.797 -4.492 1 98.56 42 VAL B CA 1
ATOM 2995 C C . VAL B 1 42 ? 0.098 -12.273 -5.918 1 98.56 42 VAL B C 1
ATOM 2997 O O . VAL B 1 42 ? 0.995 -11.602 -6.438 1 98.56 42 VAL B O 1
ATOM 3000 N N . ALA B 1 43 ? -0.998 -12.547 -6.496 1 97.06 43 ALA B N 1
ATOM 3001 C CA . ALA B 1 43 ? -1.311 -12.086 -7.848 1 97.06 43 ALA B CA 1
ATOM 3002 C C . ALA B 1 43 ? -2.072 -10.766 -7.816 1 97.06 43 ALA B C 1
ATOM 3004 O O . ALA B 1 43 ? -2.695 -10.422 -6.809 1 97.06 43 ALA B O 1
ATOM 3005 N N . GLN B 1 44 ? -1.996 -10.07 -8.875 1 97.75 44 GLN B N 1
ATOM 3006 C CA . GLN B 1 44 ? -2.768 -8.852 -9.078 1 97.75 44 GLN B CA 1
ATOM 3007 C C . GLN B 1 44 ? -3.877 -9.062 -10.102 1 97.75 44 GLN B C 1
ATOM 3009 O O . GLN B 1 44 ? -3.623 -9.539 -11.211 1 97.75 44 GLN B O 1
ATOM 3014 N N . HIS B 1 45 ? -5.062 -8.742 -9.75 1 96.56 45 HIS B N 1
ATOM 3015 C CA . HIS B 1 45 ? -6.195 -8.727 -10.672 1 96.56 45 HIS B CA 1
ATOM 3016 C C . HIS B 1 45 ? -7.098 -7.523 -10.414 1 96.56 45 HIS B C 1
ATOM 3018 O O . HIS B 1 45 ? -7.504 -7.277 -9.281 1 96.56 45 HIS B O 1
ATOM 3024 N N . HIS B 1 46 ? -7.352 -6.805 -11.477 1 96.62 46 HIS B N 1
ATOM 3025 C CA . HIS B 1 46 ? -8.227 -5.637 -11.422 1 96.62 46 HIS B CA 1
ATOM 3026 C C . HIS B 1 46 ? -9.664 -6.012 -11.766 1 96.62 46 HIS B C 1
ATOM 3028 O O . HIS B 1 46 ? -9.906 -6.848 -12.641 1 96.62 46 HIS B O 1
ATOM 3034 N N . PHE B 1 47 ? -10.672 -5.457 -11.07 1 95.56 47 PHE B N 1
ATOM 3035 C CA . PHE B 1 47 ? -12.086 -5.301 -11.414 1 95.56 47 PHE B CA 1
ATOM 3036 C C . PHE B 1 47 ? -12.844 -6.602 -11.172 1 95.56 47 PHE B C 1
ATOM 3038 O O . PHE B 1 47 ? -13.938 -6.59 -10.609 1 95.56 47 PHE B O 1
ATOM 3045 N N . HIS B 1 48 ? -12.148 -7.781 -11.43 1 90.06 48 HIS B N 1
ATOM 3046 C CA . HIS B 1 48 ? -12.922 -9.016 -11.555 1 90.06 48 HIS B CA 1
ATOM 3047 C C . HIS B 1 48 ? -12.805 -9.867 -10.297 1 90.06 48 HIS B C 1
ATOM 3049 O O . HIS B 1 48 ? -11.781 -10.523 -10.078 1 90.06 48 HIS B O 1
ATOM 3055 N N . GLU B 1 49 ? -13.875 -9.992 -9.672 1 90.5 49 GLU B N 1
ATOM 3056 C CA . GLU B 1 49 ? -13.969 -10.758 -8.43 1 90.5 49 GLU B CA 1
ATOM 3057 C C . GLU B 1 49 ? -13.562 -12.219 -8.648 1 90.5 49 GLU B C 1
ATOM 3059 O O . GLU B 1 49 ? -12.836 -12.789 -7.836 1 90.5 49 GLU B O 1
ATOM 3064 N N . ALA B 1 50 ? -13.93 -12.773 -9.742 1 87.56 50 ALA B N 1
ATOM 3065 C CA . ALA B 1 50 ? -13.734 -14.203 -10 1 87.56 50 ALA B CA 1
ATOM 3066 C C . ALA B 1 50 ? -12.281 -14.5 -10.344 1 87.56 50 ALA B C 1
ATOM 3068 O O . ALA B 1 50 ? -11.867 -15.664 -10.336 1 87.56 50 ALA B O 1
ATOM 3069 N N . GLU B 1 51 ? -11.5 -13.516 -10.531 1 84.81 51 GLU B N 1
ATOM 3070 C CA . GLU B 1 51 ? -10.078 -13.711 -10.82 1 84.81 51 GLU B CA 1
ATOM 3071 C C . GLU B 1 51 ? -9.227 -13.453 -9.586 1 84.81 51 GLU B C 1
ATOM 3073 O O . GLU B 1 51 ? -7.996 -13.555 -9.641 1 84.81 51 GLU B O 1
ATOM 3078 N N . GLY B 1 52 ? -9.789 -13.328 -8.406 1 76.5 52 GLY B N 1
ATOM 3079 C CA . GLY B 1 52 ? -9.062 -13.109 -7.16 1 76.5 52 GLY B CA 1
ATOM 3080 C C . GLY B 1 52 ? -9.336 -11.75 -6.543 1 76.5 52 GLY B C 1
ATOM 3081 O O . GLY B 1 52 ? -9.562 -11.648 -5.336 1 76.5 52 GLY B O 1
ATOM 3082 N N . GLY B 1 53 ? -9.297 -10.742 -7.406 1 83.38 53 GLY B N 1
ATOM 3083 C CA . GLY B 1 53 ? -9.812 -9.445 -6.988 1 83.38 53 GLY B CA 1
ATOM 3084 C C . GLY B 1 53 ? -8.867 -8.695 -6.07 1 83.38 53 GLY B C 1
ATOM 3085 O O . GLY B 1 53 ? -9.305 -8.039 -5.125 1 83.38 53 GLY B O 1
ATOM 3086 N N . LEU B 1 54 ? -7.613 -8.875 -6.121 1 96.62 54 LEU B N 1
ATOM 3087 C CA . LEU B 1 54 ? -6.652 -8.023 -5.43 1 96.62 54 LEU B CA 1
ATOM 3088 C C . LEU B 1 54 ? -5.949 -7.094 -6.41 1 96.62 54 LEU B C 1
ATOM 3090 O O . LEU B 1 54 ? -4.965 -7.477 -7.039 1 96.62 54 LEU B O 1
ATOM 3094 N N . PRO B 1 55 ? -6.461 -5.875 -6.473 1 97.88 55 PRO B N 1
ATOM 3095 C CA . PRO B 1 55 ? -5.84 -4.941 -7.422 1 97.88 55 PRO B CA 1
ATOM 3096 C C . PRO B 1 55 ? -4.562 -4.316 -6.875 1 97.88 55 PRO B C 1
ATOM 3098 O O . PRO B 1 55 ? -3.766 -3.762 -7.641 1 97.88 55 PRO B O 1
ATOM 3101 N N . SER B 1 56 ? -4.328 -4.398 -5.527 1 98.56 56 SER B N 1
ATOM 3102 C CA . SER B 1 56 ? -3.24 -3.674 -4.879 1 98.56 56 SER B CA 1
ATOM 3103 C C . SER B 1 56 ? -2.342 -4.621 -4.09 1 98.56 56 SER B C 1
ATOM 3105 O O . SER B 1 56 ? -2.246 -4.52 -2.865 1 98.56 56 SER B O 1
ATOM 3107 N N . PRO B 1 57 ? -1.58 -5.395 -4.766 1 98.75 57 PRO B N 1
ATOM 3108 C CA . PRO B 1 57 ? -0.802 -6.434 -4.09 1 98.75 57 PRO B CA 1
ATOM 3109 C C . PRO B 1 57 ? 0.254 -5.859 -3.146 1 98.75 57 PRO B C 1
ATOM 3111 O O . PRO B 1 57 ? 0.468 -6.391 -2.055 1 98.75 57 PRO B O 1
ATOM 3114 N N . LEU B 1 58 ? 0.962 -4.758 -3.535 1 98.94 58 LEU B N 1
ATOM 3115 C CA . LEU B 1 58 ? 2.002 -4.199 -2.676 1 98.94 58 LEU B CA 1
ATOM 3116 C C . LEU B 1 58 ? 1.401 -3.641 -1.391 1 98.94 58 LEU B C 1
ATOM 3118 O O . LEU B 1 58 ? 1.982 -3.791 -0.313 1 98.94 58 LEU B O 1
ATOM 3122 N N . LEU B 1 59 ? 0.271 -2.992 -1.524 1 98.94 59 LEU B N 1
ATOM 3123 C CA . LEU B 1 59 ? -0.42 -2.477 -0.347 1 98.94 59 LEU B CA 1
ATOM 3124 C C . LEU B 1 59 ? -0.849 -3.615 0.573 1 98.94 59 LEU B C 1
ATOM 3126 O O . LEU B 1 59 ? -0.645 -3.547 1.788 1 98.94 59 LEU B O 1
ATOM 3130 N N . PHE B 1 60 ? -1.441 -4.707 0.021 1 98.88 60 PHE B N 1
ATOM 3131 C CA . PHE B 1 60 ? -1.827 -5.883 0.792 1 98.88 60 PHE B CA 1
ATOM 3132 C C . PHE B 1 60 ? -0.62 -6.484 1.505 1 98.88 60 PHE B C 1
ATOM 3134 O O . PHE B 1 60 ? -0.695 -6.816 2.689 1 98.88 60 PHE B O 1
ATOM 3141 N N . LEU B 1 61 ? 0.485 -6.57 0.773 1 98.94 61 LEU B N 1
ATOM 3142 C CA . LEU B 1 61 ? 1.691 -7.168 1.335 1 98.94 61 LEU B CA 1
ATOM 3143 C C . LEU B 1 61 ? 2.27 -6.289 2.441 1 98.94 61 LEU B C 1
ATOM 3145 O O . LEU B 1 61 ? 2.936 -6.789 3.35 1 98.94 61 LEU B O 1
ATOM 3149 N N . ALA B 1 62 ? 2.041 -4.949 2.377 1 98.94 62 ALA B N 1
ATOM 3150 C CA . ALA B 1 62 ? 2.459 -4.086 3.48 1 98.94 62 ALA B CA 1
ATOM 3151 C C . ALA B 1 62 ? 1.721 -4.445 4.766 1 98.94 62 ALA B C 1
ATOM 3153 O O . ALA B 1 62 ? 2.314 -4.461 5.848 1 98.94 62 ALA B O 1
ATOM 3154 N N . HIS B 1 63 ? 0.428 -4.73 4.645 1 98.88 63 HIS B N 1
ATOM 3155 C CA . HIS B 1 63 ? -0.373 -5.184 5.777 1 98.88 63 HIS B CA 1
ATOM 3156 C C . HIS B 1 63 ? 0.159 -6.5 6.336 1 98.88 63 HIS B C 1
ATOM 3158 O O . HIS B 1 63 ? 0.297 -6.652 7.551 1 98.88 63 HIS B O 1
ATOM 3164 N N . VAL B 1 64 ? 0.509 -7.402 5.453 1 98.88 64 VAL B N 1
ATOM 3165 C CA . VAL B 1 64 ? 1.007 -8.719 5.824 1 98.88 64 VAL B CA 1
ATOM 3166 C C . VAL B 1 64 ? 2.398 -8.594 6.441 1 98.88 64 VAL B C 1
ATOM 3168 O O . VAL B 1 64 ? 2.734 -9.32 7.383 1 98.88 64 VAL B O 1
ATOM 3171 N N . ALA B 1 65 ? 3.215 -7.691 5.898 1 98.88 65 ALA B N 1
ATOM 3172 C CA . ALA B 1 65 ? 4.582 -7.484 6.371 1 98.88 65 ALA B CA 1
ATOM 3173 C C . ALA B 1 65 ? 4.598 -7.137 7.855 1 98.88 65 ALA B C 1
ATOM 3175 O O . ALA B 1 65 ? 5.508 -7.543 8.586 1 98.88 65 ALA B O 1
ATOM 3176 N N . ALA B 1 66 ? 3.582 -6.418 8.312 1 98.69 66 ALA B N 1
ATOM 3177 C CA . ALA B 1 66 ? 3.492 -6.012 9.711 1 98.69 66 ALA B CA 1
ATOM 3178 C C . ALA B 1 66 ? 3.232 -7.215 10.617 1 98.69 66 ALA B C 1
ATOM 3180 O O . ALA B 1 66 ? 3.404 -7.133 11.836 1 98.69 66 ALA B O 1
ATOM 3181 N N . GLN B 1 67 ? 2.85 -8.359 10.016 1 98.56 67 GLN B N 1
ATOM 3182 C CA . GLN B 1 67 ? 2.438 -9.523 10.789 1 98.56 67 GLN B CA 1
ATOM 3183 C C . GLN B 1 67 ? 3.402 -10.688 10.594 1 98.56 67 GLN B C 1
ATOM 3185 O O . GLN B 1 67 ? 3.199 -11.773 11.148 1 98.56 67 GLN B O 1
ATOM 3190 N N . THR B 1 68 ? 4.398 -10.531 9.742 1 98.56 68 THR B N 1
ATOM 3191 C CA . THR B 1 68 ? 5.387 -11.562 9.461 1 98.56 68 THR B CA 1
ATOM 3192 C C . THR B 1 68 ? 6.797 -11.055 9.758 1 98.56 68 THR B C 1
ATOM 3194 O O . THR B 1 68 ? 7.004 -9.859 9.953 1 98.56 68 THR B O 1
ATOM 3197 N N . ARG B 1 69 ? 7.777 -11.945 9.789 1 97.25 69 ARG B N 1
ATOM 3198 C CA . ARG B 1 69 ? 9.117 -11.547 10.219 1 97.25 69 ARG B CA 1
ATOM 3199 C C . ARG B 1 69 ? 10.18 -12.102 9.281 1 97.25 69 ARG B C 1
ATOM 3201 O O . ARG B 1 69 ? 11.25 -11.508 9.133 1 97.25 69 ARG B O 1
ATOM 3208 N N . ARG B 1 70 ? 9.906 -13.242 8.641 1 97.25 70 ARG B N 1
ATOM 3209 C CA . ARG B 1 70 ? 10.984 -13.945 7.957 1 97.25 70 ARG B CA 1
ATOM 3210 C C . ARG B 1 70 ? 10.648 -14.18 6.492 1 97.25 70 ARG B C 1
ATOM 3212 O O . ARG B 1 70 ? 11.508 -14.031 5.617 1 97.25 70 ARG B O 1
ATOM 3219 N N . ILE B 1 71 ? 9.422 -14.602 6.246 1 98.69 71 ILE B N 1
ATOM 3220 C CA . ILE B 1 71 ? 9.016 -15.016 4.906 1 98.69 71 ILE B CA 1
ATOM 3221 C C . ILE B 1 71 ? 9.148 -13.836 3.943 1 98.69 71 ILE B C 1
ATOM 3223 O O . ILE B 1 71 ? 8.797 -12.703 4.285 1 98.69 71 ILE B O 1
ATOM 3227 N N . ARG B 1 72 ? 9.805 -14.016 2.842 1 98.75 72 ARG B N 1
ATOM 3228 C CA . ARG B 1 72 ? 9.891 -12.969 1.827 1 98.75 72 ARG B CA 1
ATOM 3229 C C . ARG B 1 72 ? 8.555 -12.789 1.108 1 98.75 72 ARG B C 1
ATOM 3231 O O . ARG B 1 72 ? 7.793 -13.75 0.967 1 98.75 72 ARG B O 1
ATOM 3238 N N . LEU B 1 73 ? 8.234 -11.57 0.74 1 98.88 73 LEU B N 1
ATOM 3239 C CA . LEU B 1 73 ? 6.934 -11.188 0.217 1 98.88 73 LEU B CA 1
ATOM 3240 C C . LEU B 1 73 ? 7.039 -10.727 -1.235 1 98.88 73 LEU B C 1
ATOM 3242 O O . LEU B 1 73 ? 7.738 -9.758 -1.535 1 98.88 73 LEU B O 1
ATOM 3246 N N . GLY B 1 74 ? 6.336 -11.445 -2.115 1 98.81 74 GLY B N 1
ATOM 3247 C CA . GLY B 1 74 ? 6.547 -11.172 -3.527 1 98.81 74 GLY B CA 1
ATOM 3248 C C . GLY B 1 74 ? 5.254 -10.977 -4.297 1 98.81 74 GLY B C 1
ATOM 3249 O O . GLY B 1 74 ? 4.176 -11.32 -3.811 1 98.81 74 GLY B O 1
ATOM 3250 N N . THR B 1 75 ? 5.379 -10.328 -5.426 1 98.88 75 THR B N 1
ATOM 3251 C CA . THR B 1 75 ? 4.285 -10.195 -6.379 1 98.88 75 THR B CA 1
ATOM 3252 C C . THR B 1 75 ? 4.453 -11.164 -7.543 1 98.88 75 THR B C 1
ATOM 3254 O O . THR B 1 75 ? 5.535 -11.266 -8.125 1 98.88 75 THR B O 1
ATOM 3257 N N . GLY B 1 76 ? 3.52 -11.969 -7.863 1 98.12 76 GLY B N 1
ATOM 3258 C CA . GLY B 1 76 ? 3.496 -12.883 -8.992 1 98.12 76 GLY B CA 1
ATOM 3259 C C . GLY B 1 76 ? 2.277 -12.703 -9.883 1 98.12 76 GLY B C 1
ATOM 3260 O O . GLY B 1 76 ? 1.449 -13.609 -9.992 1 98.12 76 GLY B O 1
ATOM 3261 N N . ILE B 1 77 ? 2.129 -11.508 -10.375 1 97.94 77 ILE B N 1
ATOM 3262 C CA . ILE B 1 77 ? 3.023 -10.414 -10.742 1 97.94 77 ILE B CA 1
ATOM 3263 C C . ILE B 1 77 ? 2.291 -9.086 -10.609 1 97.94 77 ILE B C 1
ATOM 3265 O O . ILE B 1 77 ? 1.071 -9.055 -10.438 1 97.94 77 ILE B O 1
ATOM 3269 N N . ILE B 1 78 ? 3.01 -8 -10.602 1 98.56 78 ILE B N 1
ATOM 3270 C CA . ILE B 1 78 ? 2.475 -6.699 -10.969 1 98.56 78 ILE B CA 1
ATOM 3271 C C . ILE B 1 78 ? 2.289 -6.629 -12.484 1 98.56 78 ILE B C 1
ATOM 3273 O O . ILE B 1 78 ? 3.225 -6.898 -13.242 1 98.56 78 ILE B O 1
ATOM 3277 N N . THR B 1 79 ? 1.076 -6.336 -12.914 1 98 79 THR B N 1
ATOM 3278 C CA . THR B 1 79 ? 0.845 -6.09 -14.328 1 98 79 THR B CA 1
ATOM 3279 C C . THR B 1 79 ? 1.341 -4.703 -14.727 1 98 79 THR B C 1
ATOM 3281 O O . THR B 1 79 ? 0.554 -3.758 -14.812 1 98 79 THR B O 1
ATOM 3284 N N . LEU B 1 80 ? 2.555 -4.633 -15.102 1 98.56 80 LEU B N 1
ATOM 3285 C CA . LEU B 1 80 ? 3.311 -3.385 -15.148 1 98.56 80 LEU B CA 1
ATOM 3286 C C . LEU B 1 80 ? 2.723 -2.43 -16.172 1 98.56 80 LEU B C 1
ATOM 3288 O O . LEU B 1 80 ? 2.691 -1.216 -15.961 1 98.56 80 LEU B O 1
ATOM 3292 N N . PRO B 1 81 ? 2.164 -2.906 -17.312 1 98.19 81 PRO B N 1
ATOM 3293 C CA . PRO B 1 81 ? 1.606 -1.987 -18.312 1 98.19 81 PRO B CA 1
ATOM 3294 C C . PRO B 1 81 ? 0.456 -1.148 -17.766 1 98.19 81 PRO B C 1
ATOM 3296 O O . PRO B 1 81 ? 0.212 -0.038 -18.234 1 98.19 81 PRO B O 1
ATOM 3299 N N . MET B 1 82 ? -0.213 -1.619 -16.75 1 97.44 82 MET B N 1
ATOM 3300 C CA . MET B 1 82 ? -1.381 -0.937 -16.188 1 97.44 82 MET B CA 1
ATOM 3301 C C . MET B 1 82 ? -0.986 -0.037 -15.031 1 97.44 82 MET B C 1
ATOM 3303 O O . MET B 1 82 ? -1.847 0.56 -14.375 1 97.44 82 MET B O 1
ATOM 3307 N N . GLU B 1 83 ? 0.322 0.044 -14.805 1 97.94 83 GLU B N 1
ATOM 3308 C CA . GLU B 1 83 ? 0.827 0.778 -13.648 1 97.94 83 GLU B CA 1
ATOM 3309 C C . GLU B 1 83 ? 1.724 1.936 -14.078 1 97.94 83 GLU B C 1
ATOM 3311 O O . GLU B 1 83 ? 2.209 1.965 -15.211 1 97.94 83 GLU B O 1
ATOM 3316 N N . SER B 1 84 ? 1.834 2.977 -13.172 1 97.25 84 SER B N 1
ATOM 3317 C CA . SER B 1 84 ? 2.955 3.906 -13.242 1 97.25 84 SER B CA 1
ATOM 3318 C C . SER B 1 84 ? 4.238 3.27 -12.727 1 97.25 84 SER B C 1
ATOM 3320 O O . SER B 1 84 ? 4.34 2.934 -11.547 1 97.25 84 SER B O 1
ATOM 3322 N N . PRO B 1 85 ? 5.227 3.09 -13.648 1 97.88 85 PRO B N 1
ATOM 3323 C CA . PRO B 1 85 ? 6.461 2.451 -13.188 1 97.88 85 PRO B CA 1
ATOM 3324 C C . PRO B 1 85 ? 7.105 3.188 -12.016 1 97.88 85 PRO B C 1
ATOM 3326 O O . PRO B 1 85 ? 7.656 2.553 -11.109 1 97.88 85 PRO B O 1
ATOM 3329 N N . LEU B 1 86 ? 7.016 4.496 -12.047 1 97.88 86 LEU B N 1
ATOM 3330 C CA . LEU B 1 86 ? 7.582 5.285 -10.961 1 97.88 86 LEU B CA 1
ATOM 3331 C C . LEU B 1 86 ? 6.836 5.023 -9.656 1 97.88 86 LEU B C 1
ATOM 3333 O O . LEU B 1 86 ? 7.457 4.867 -8.602 1 97.88 86 LEU B O 1
ATOM 3337 N N . ARG B 1 87 ? 5.543 4.934 -9.688 1 98.38 87 ARG B N 1
ATOM 3338 C CA . ARG B 1 87 ? 4.758 4.672 -8.484 1 98.38 87 ARG B CA 1
ATOM 3339 C C . ARG B 1 87 ? 4.988 3.25 -7.98 1 98.38 87 ARG B C 1
ATOM 3341 O O . ARG B 1 87 ? 5.02 3.012 -6.77 1 98.38 87 ARG B O 1
ATOM 3348 N N . VAL B 1 88 ? 5.152 2.328 -8.922 1 98.69 88 VAL B N 1
ATOM 3349 C CA . VAL B 1 88 ? 5.508 0.972 -8.516 1 98.69 88 VAL B CA 1
ATOM 3350 C C . VAL B 1 88 ? 6.836 0.989 -7.766 1 98.69 88 VAL B C 1
ATOM 3352 O O . VAL B 1 88 ? 6.965 0.359 -6.711 1 98.69 88 VAL B O 1
ATOM 3355 N N . ALA B 1 89 ? 7.805 1.723 -8.289 1 98.56 89 ALA B N 1
ATOM 3356 C CA . ALA B 1 89 ? 9.109 1.832 -7.633 1 98.56 89 ALA B CA 1
ATOM 3357 C C . ALA B 1 89 ? 8.969 2.432 -6.238 1 98.56 89 ALA B C 1
ATOM 3359 O O . ALA B 1 89 ? 9.57 1.938 -5.281 1 98.56 89 ALA B O 1
ATOM 3360 N N . GLU B 1 90 ? 8.188 3.465 -6.109 1 98.44 90 GLU B N 1
ATOM 3361 C CA . GLU B 1 90 ? 7.984 4.125 -4.82 1 98.44 90 GLU B CA 1
ATOM 3362 C C . GLU B 1 90 ? 7.316 3.191 -3.818 1 98.44 90 GLU B C 1
ATOM 3364 O O . GLU B 1 90 ? 7.77 3.062 -2.682 1 98.44 90 GLU B O 1
ATOM 3369 N N . ASP B 1 91 ? 6.254 2.541 -4.254 1 98.75 91 ASP B N 1
ATOM 3370 C CA . ASP B 1 91 ? 5.547 1.609 -3.381 1 98.75 91 ASP B CA 1
ATOM 3371 C C . ASP B 1 91 ? 6.461 0.466 -2.943 1 98.75 91 ASP B C 1
ATOM 3373 O O . ASP B 1 91 ? 6.484 0.101 -1.767 1 98.75 91 ASP B O 1
ATOM 3377 N N . ALA B 1 92 ? 7.176 -0.039 -3.885 1 98.81 92 ALA B N 1
ATOM 3378 C CA . ALA B 1 92 ? 8.062 -1.157 -3.582 1 98.81 92 ALA B CA 1
ATOM 3379 C C . ALA B 1 92 ? 9.172 -0.733 -2.621 1 98.81 92 ALA B C 1
ATOM 3381 O O . ALA B 1 92 ? 9.539 -1.487 -1.718 1 98.81 92 ALA B O 1
ATOM 3382 N N . ALA B 1 93 ? 9.727 0.429 -2.826 1 98.38 93 ALA B N 1
ATOM 3383 C CA . ALA B 1 93 ? 10.789 0.936 -1.958 1 98.38 93 ALA B CA 1
ATOM 3384 C C . ALA B 1 93 ? 10.289 1.087 -0.521 1 98.38 93 ALA B C 1
ATOM 3386 O O . ALA B 1 93 ? 10.961 0.653 0.42 1 98.38 93 ALA B O 1
ATOM 3387 N N . VAL B 1 94 ? 9.117 1.693 -0.358 1 98.69 94 VAL B N 1
ATOM 3388 C CA . VAL B 1 94 ? 8.547 1.881 0.971 1 98.69 94 VAL B CA 1
ATOM 3389 C C . VAL B 1 94 ? 8.258 0.523 1.607 1 98.69 94 VAL B C 1
ATOM 3391 O O . VAL B 1 94 ? 8.617 0.284 2.764 1 98.69 94 VAL B O 1
ATOM 3394 N N . LEU B 1 95 ? 7.668 -0.382 0.858 1 98.81 95 LEU B N 1
ATOM 3395 C CA . LEU B 1 95 ? 7.363 -1.71 1.38 1 98.81 95 LEU B CA 1
ATOM 3396 C C . LEU B 1 95 ? 8.633 -2.441 1.788 1 98.81 95 LEU B C 1
ATOM 3398 O O . LEU B 1 95 ? 8.656 -3.145 2.801 1 98.81 95 LEU B O 1
ATOM 3402 N N . ASP B 1 96 ? 9.641 -2.311 0.972 1 98.56 96 ASP B N 1
ATOM 3403 C CA . ASP B 1 96 ? 10.891 -3 1.268 1 98.56 96 ASP B CA 1
ATOM 3404 C C . ASP B 1 96 ? 11.469 -2.543 2.605 1 98.56 96 ASP B C 1
ATOM 3406 O O . ASP B 1 96 ? 11.945 -3.363 3.395 1 98.56 96 ASP B O 1
ATOM 3410 N N . LEU B 1 97 ? 11.438 -1.308 2.887 1 97.94 97 LEU B N 1
ATOM 3411 C CA . LEU B 1 97 ? 11.906 -0.796 4.172 1 97.94 97 LEU B CA 1
ATOM 3412 C C . LEU B 1 97 ? 11.023 -1.294 5.309 1 97.94 97 LEU B C 1
ATOM 3414 O O . LEU B 1 97 ? 11.523 -1.752 6.336 1 97.94 97 LEU B O 1
ATOM 3418 N N . LEU B 1 98 ? 9.688 -1.241 5.098 1 98.31 98 LEU B N 1
ATOM 3419 C CA . LEU B 1 98 ? 8.742 -1.643 6.137 1 98.31 98 LEU B CA 1
ATOM 3420 C C . LEU B 1 98 ? 8.891 -3.127 6.461 1 98.31 98 LEU B C 1
ATOM 3422 O O . LEU B 1 98 ? 8.648 -3.545 7.594 1 98.31 98 LEU B O 1
ATOM 3426 N N . SER B 1 99 ? 9.297 -3.934 5.48 1 98.19 99 SER B N 1
ATOM 3427 C CA . SER B 1 99 ? 9.383 -5.383 5.641 1 98.19 99 SER B CA 1
ATOM 3428 C C . SER B 1 99 ? 10.781 -5.809 6.07 1 98.19 99 SER B C 1
ATOM 3430 O O . SER B 1 99 ? 11.023 -6.988 6.344 1 98.19 99 SER B O 1
ATOM 3432 N N . GLY B 1 100 ? 11.727 -4.879 6.137 1 96.94 100 GLY B N 1
ATOM 3433 C CA . GLY B 1 100 ? 13.102 -5.215 6.48 1 96.94 100 GLY B CA 1
ATOM 3434 C C . GLY B 1 100 ? 13.859 -5.863 5.34 1 96.94 100 GLY B C 1
ATOM 3435 O O . GLY B 1 100 ? 14.672 -6.766 5.562 1 96.94 100 GLY B O 1
ATOM 3436 N N . GLY B 1 101 ? 13.484 -5.488 4.121 1 97.38 101 GLY B N 1
ATOM 3437 C CA . GLY B 1 101 ? 14.234 -5.953 2.967 1 97.38 101 GLY B CA 1
ATOM 3438 C C . GLY B 1 101 ? 13.727 -7.273 2.418 1 97.38 101 GLY B C 1
ATOM 3439 O O . GLY B 1 101 ? 14.477 -8.016 1.782 1 97.38 101 GLY B O 1
ATOM 3440 N N . ARG B 1 102 ? 12.461 -7.59 2.559 1 98.06 102 ARG B N 1
ATOM 3441 C CA . ARG B 1 102 ? 11.977 -8.93 2.256 1 98.06 102 ARG B CA 1
ATOM 3442 C C . ARG B 1 102 ? 11.195 -8.953 0.944 1 98.06 102 ARG B C 1
ATOM 3444 O O . ARG B 1 102 ? 10.602 -9.969 0.583 1 98.06 102 ARG B O 1
ATOM 3451 N N . VAL B 1 103 ? 11.219 -7.887 0.151 1 98.69 103 VAL B N 1
ATOM 3452 C CA . VAL B 1 103 ? 10.336 -7.766 -1.002 1 98.69 103 VAL B CA 1
ATOM 3453 C C . VAL B 1 103 ? 10.984 -8.422 -2.221 1 98.69 103 VAL B C 1
ATOM 3455 O O . VAL B 1 103 ? 12.18 -8.25 -2.461 1 98.69 103 VAL B O 1
ATOM 3458 N N . GLU B 1 104 ? 10.273 -9.258 -2.938 1 98.75 104 GLU B N 1
ATOM 3459 C CA . GLU B 1 104 ? 10.562 -9.773 -4.273 1 98.75 104 GLU B CA 1
ATOM 3460 C C . GLU B 1 104 ? 9.578 -9.219 -5.301 1 98.75 104 GLU B C 1
ATOM 3462 O O . GLU B 1 104 ? 8.367 -9.375 -5.152 1 98.75 104 GLU B O 1
ATOM 3467 N N . LEU B 1 105 ? 10.094 -8.625 -6.332 1 98.69 105 LEU B N 1
ATOM 3468 C CA . LEU B 1 105 ? 9.211 -7.926 -7.258 1 98.69 105 LEU B CA 1
ATOM 3469 C C . LEU B 1 105 ? 9.062 -8.711 -8.562 1 98.69 105 LEU B C 1
ATOM 3471 O O . LEU B 1 105 ? 9.93 -8.648 -9.43 1 98.69 105 LEU B O 1
ATOM 3475 N N . GLY B 1 106 ? 7.984 -9.438 -8.672 1 98.88 106 GLY B N 1
ATOM 3476 C CA . GLY B 1 106 ? 7.641 -10.102 -9.914 1 98.88 106 GLY B CA 1
ATOM 3477 C C . GLY B 1 106 ? 6.789 -9.242 -10.836 1 98.88 106 GLY B C 1
ATOM 3478 O O . GLY B 1 106 ? 5.781 -8.68 -10.406 1 98.88 106 GLY B O 1
ATOM 3479 N N . LEU B 1 107 ? 7.156 -9.172 -12.094 1 98.81 107 LEU B N 1
ATOM 3480 C CA . LEU B 1 107 ? 6.539 -8.297 -13.086 1 98.81 107 LEU B CA 1
ATOM 3481 C C . LEU B 1 107 ? 6.109 -9.094 -14.32 1 98.81 107 LEU B C 1
ATOM 3483 O O . LEU B 1 107 ? 6.707 -10.117 -14.641 1 98.81 107 LEU B O 1
ATOM 3487 N N . GLY B 1 108 ? 5.129 -8.602 -14.953 1 98.31 108 GLY B N 1
ATOM 3488 C CA . GLY B 1 108 ? 4.68 -9.203 -16.203 1 98.31 108 GLY B CA 1
ATOM 3489 C C . GLY B 1 108 ? 3.744 -8.305 -16.984 1 98.31 108 GLY B C 1
ATOM 3490 O O . GLY B 1 108 ? 3.359 -7.234 -16.531 1 98.31 108 GLY B O 1
ATOM 3491 N N . SER B 1 109 ? 3.365 -8.719 -18.172 1 96.75 109 SER B N 1
ATOM 3492 C CA . SER B 1 109 ? 2.576 -7.91 -19.094 1 96.75 109 SER B CA 1
ATOM 3493 C C . SER B 1 109 ? 1.083 -8.055 -18.812 1 96.75 109 SER B C 1
ATOM 3495 O O . SER B 1 109 ? 0.291 -7.184 -19.188 1 96.75 109 SER B O 1
ATOM 3497 N N . GLY B 1 110 ? 0.747 -9.125 -18.141 1 92.31 110 GLY B N 1
ATOM 3498 C CA . GLY B 1 110 ? -0.665 -9.375 -17.891 1 92.31 110 GLY B CA 1
ATOM 3499 C C . GLY B 1 110 ? -1.341 -10.125 -19.031 1 92.31 110 GLY B C 1
ATOM 3500 O O . GLY B 1 110 ? -0.724 -10.391 -20.062 1 92.31 110 GLY B O 1
ATOM 3501 N N . GLY B 1 111 ? -2.719 -10.547 -18.797 1 86.5 111 GLY B N 1
ATOM 3502 C CA . GLY B 1 111 ? -3.305 -11.43 -19.797 1 86.5 111 GLY B CA 1
ATOM 3503 C C . GLY B 1 111 ? -4.805 -11.258 -19.938 1 86.5 111 GLY B C 1
ATOM 3504 O O . GLY B 1 111 ? -5.438 -11.93 -20.766 1 86.5 111 GLY B O 1
ATOM 3505 N N . THR B 1 112 ? -5.438 -10.406 -19.141 1 90 112 THR B N 1
ATOM 3506 C CA . THR B 1 112 ? -6.875 -10.203 -19.25 1 90 112 THR B CA 1
ATOM 3507 C C . THR B 1 112 ? -7.184 -8.969 -20.094 1 90 112 THR B C 1
ATOM 3509 O O . THR B 1 112 ? -7.117 -7.84 -19.609 1 90 112 THR B O 1
ATOM 3512 N N . PRO B 1 113 ? -7.617 -9.141 -21.312 1 92.62 113 PRO B N 1
ATOM 3513 C CA . PRO B 1 113 ? -7.754 -8.016 -22.25 1 92.62 113 PRO B CA 1
ATOM 3514 C C . PRO B 1 113 ? -8.711 -6.941 -21.75 1 92.62 113 PRO B C 1
ATOM 3516 O O . PRO B 1 113 ? -8.438 -5.746 -21.906 1 92.62 113 PRO B O 1
ATOM 3519 N N . SER B 1 114 ? -9.773 -7.309 -21.109 1 93.19 114 SER B N 1
ATOM 3520 C CA . SER B 1 114 ? -10.812 -6.363 -20.703 1 93.19 114 SER B CA 1
ATOM 3521 C C . SER B 1 114 ? -10.328 -5.453 -19.578 1 93.19 114 SER B C 1
ATOM 3523 O O . SER B 1 114 ? -10.969 -4.441 -19.281 1 93.19 114 SER B O 1
ATOM 3525 N N . SER B 1 115 ? -9.188 -5.738 -19 1 95.25 115 SER B N 1
ATOM 3526 C CA . SER B 1 115 ? -8.711 -4.969 -17.844 1 95.25 115 SER B CA 1
ATOM 3527 C C . SER B 1 115 ? -7.883 -3.771 -18.297 1 95.25 115 SER B C 1
ATOM 3529 O O . SER B 1 115 ? -7.613 -2.869 -17.5 1 95.25 115 SER B O 1
ATOM 3531 N N . PHE B 1 116 ? -7.512 -3.689 -19.562 1 96.94 116 PHE B N 1
ATOM 3532 C CA . PHE B 1 116 ? -6.516 -2.717 -20 1 96.94 116 PHE B CA 1
ATOM 3533 C C . PHE B 1 116 ? -7.168 -1.378 -20.312 1 96.94 116 PHE B C 1
ATOM 3535 O O . PHE B 1 116 ? -6.648 -0.324 -19.938 1 96.94 116 PHE B O 1
ATOM 3542 N N . PRO B 1 117 ? -8.406 -1.352 -20.844 1 96.62 117 PRO B N 1
ATOM 3543 C CA . PRO B 1 117 ? -8.969 -0.088 -21.344 1 96.62 117 PRO B CA 1
ATOM 3544 C C . PRO B 1 117 ? -9.141 0.948 -20.234 1 96.62 117 PRO B C 1
ATOM 3546 O O . PRO B 1 117 ? -8.828 2.125 -20.422 1 96.62 117 PRO B O 1
ATOM 3549 N N . PRO B 1 118 ? -9.539 0.572 -19 1 96.75 118 PRO B N 1
ATOM 3550 C CA . PRO B 1 118 ? -9.68 1.591 -17.969 1 96.75 118 PRO B CA 1
ATOM 3551 C C . PRO B 1 118 ? -8.367 2.289 -17.641 1 96.75 118 PRO B C 1
ATOM 3553 O O . PRO B 1 118 ? -8.367 3.361 -17.031 1 96.75 118 PRO B O 1
ATOM 3556 N N . PHE B 1 119 ? -7.293 1.705 -18.016 1 96.44 119 PHE B N 1
ATOM 3557 C CA . PHE B 1 119 ? -5.984 2.295 -17.766 1 96.44 119 PHE B CA 1
ATOM 3558 C C . PHE B 1 119 ? -5.438 2.957 -19.031 1 96.44 119 PHE B C 1
ATOM 3560 O O . PHE B 1 119 ? -4.254 3.301 -19.094 1 96.44 119 PHE B O 1
ATOM 3567 N N . GLY B 1 120 ? -6.254 3.068 -20.031 1 94.81 120 GLY B N 1
ATOM 3568 C CA . GLY B 1 120 ? -5.91 3.795 -21.234 1 94.81 120 GLY B CA 1
ATOM 3569 C C . GLY B 1 120 ? -5.043 2.992 -22.188 1 94.81 120 GLY B C 1
ATOM 3570 O O . GLY B 1 120 ? -4.273 3.561 -22.969 1 94.81 120 GLY B O 1
ATOM 3571 N N . LEU B 1 121 ? -5.078 1.722 -22.078 1 95.88 121 LEU B N 1
ATOM 3572 C CA . LEU B 1 121 ? -4.238 0.832 -22.875 1 95.88 121 LEU B CA 1
ATOM 3573 C C . LEU B 1 121 ? -5.066 -0.279 -23.5 1 95.88 121 LEU B C 1
ATOM 3575 O O . LEU B 1 121 ? -6.023 -0.767 -22.906 1 95.88 121 LEU B O 1
ATOM 3579 N N . GLN B 1 122 ? -4.691 -0.625 -24.719 1 95.81 122 GLN B N 1
ATOM 3580 C CA . GLN B 1 122 ? -5.27 -1.811 -25.344 1 95.81 122 GLN B CA 1
ATOM 3581 C C . GLN B 1 122 ? -4.387 -3.035 -25.109 1 95.81 122 GLN B C 1
ATOM 3583 O O . GLN B 1 122 ? -3.158 -2.928 -25.094 1 95.81 122 GLN B O 1
ATOM 3588 N N . SER B 1 123 ? -5.031 -4.16 -25.016 1 95.5 123 SER B N 1
ATOM 3589 C CA . SER B 1 123 ? -4.316 -5.387 -24.672 1 95.5 123 SER B CA 1
ATOM 3590 C C . SER B 1 123 ? -3.244 -5.703 -25.719 1 95.5 123 SER B C 1
ATOM 3592 O O . SER B 1 123 ? -2.197 -6.262 -25.375 1 95.5 123 SER B O 1
ATOM 3594 N N . GLU B 1 124 ? -3.404 -5.285 -26.922 1 96 124 GLU B N 1
ATOM 3595 C CA . GLU B 1 124 ? -2.465 -5.574 -28 1 96 124 GLU B CA 1
ATOM 3596 C C . GLU B 1 124 ? -1.155 -4.812 -27.812 1 96 124 GLU B C 1
ATOM 3598 O O . GLU B 1 124 ? -0.125 -5.188 -28.375 1 96 124 GLU B O 1
ATOM 3603 N N . GLU B 1 125 ? -1.227 -3.766 -27.016 1 96.31 125 GLU B N 1
ATOM 3604 C CA . GLU B 1 125 ? -0.065 -2.904 -26.812 1 96.31 125 GLU B CA 1
ATOM 3605 C C . GLU B 1 125 ? 0.717 -3.312 -25.562 1 96.31 125 GLU B C 1
ATOM 3607 O O . GLU B 1 125 ? 1.729 -2.693 -25.234 1 96.31 125 GLU B O 1
ATOM 3612 N N . ARG B 1 126 ? 0.288 -4.355 -24.938 1 96.31 126 ARG B N 1
ATOM 3613 C CA . ARG B 1 126 ? 0.774 -4.641 -23.594 1 96.31 126 ARG B CA 1
ATOM 3614 C C . ARG B 1 126 ? 2.256 -5 -23.609 1 96.31 126 ARG B C 1
ATOM 3616 O O . ARG B 1 126 ? 2.996 -4.648 -22.688 1 96.31 126 ARG B O 1
ATOM 3623 N N . GLY B 1 127 ? 2.723 -5.715 -24.656 1 96.38 127 GLY B N 1
ATOM 3624 C CA . GLY B 1 127 ? 4.133 -6.062 -24.734 1 96.38 127 GLY B CA 1
ATOM 3625 C C . GLY B 1 127 ? 5.039 -4.848 -24.828 1 96.38 127 GLY B C 1
ATOM 3626 O O . GLY B 1 127 ? 6.016 -4.742 -24.078 1 96.38 127 GLY B O 1
ATOM 3627 N N . GLU B 1 128 ? 4.723 -3.947 -25.734 1 97.12 128 GLU B N 1
ATOM 3628 C CA . GLU B 1 128 ? 5.504 -2.727 -25.906 1 97.12 128 GLU B CA 1
ATOM 3629 C C . GLU B 1 128 ? 5.445 -1.855 -24.656 1 97.12 128 GLU B C 1
ATOM 3631 O O . GLU B 1 128 ? 6.465 -1.317 -24.219 1 97.12 128 GLU B O 1
ATOM 3636 N N . ALA B 1 129 ? 4.223 -1.718 -24.125 1 97.88 129 ALA B N 1
ATOM 3637 C CA . ALA B 1 129 ? 4.051 -0.946 -22.891 1 97.88 129 ALA B CA 1
ATOM 3638 C C . ALA B 1 129 ? 4.875 -1.537 -21.766 1 97.88 129 ALA B C 1
ATOM 3640 O O . ALA B 1 129 ? 5.496 -0.803 -20.984 1 97.88 129 ALA B O 1
ATOM 3641 N N . TYR B 1 130 ? 4.898 -2.871 -21.734 1 98.25 130 TYR B N 1
ATOM 3642 C CA . TYR B 1 130 ? 5.684 -3.553 -20.703 1 98.25 130 TYR B CA 1
ATOM 3643 C C . TYR B 1 130 ? 7.16 -3.182 -20.812 1 98.25 130 TYR B C 1
ATOM 3645 O O . TYR B 1 130 ? 7.793 -2.836 -19.812 1 98.25 130 TYR B O 1
ATOM 3653 N N . GLY B 1 131 ? 7.695 -3.287 -22 1 97.81 131 GLY B N 1
ATOM 3654 C CA . GLY B 1 131 ? 9.094 -2.953 -22.188 1 97.81 131 GLY B CA 1
ATOM 3655 C C . GLY B 1 131 ? 9.438 -1.536 -21.781 1 97.81 131 GLY B C 1
ATOM 3656 O O . GLY B 1 131 ? 10.438 -1.311 -21.078 1 97.81 131 GLY B O 1
ATOM 3657 N N . ARG B 1 132 ? 8.609 -0.569 -22.141 1 97.69 132 ARG B N 1
ATOM 3658 C CA . ARG B 1 132 ? 8.812 0.834 -21.797 1 97.69 132 ARG B CA 1
ATOM 3659 C C . ARG B 1 132 ? 8.75 1.046 -20.297 1 97.69 132 ARG B C 1
ATOM 3661 O O . ARG B 1 132 ? 9.609 1.716 -19.719 1 97.69 132 ARG B O 1
ATOM 3668 N N . HIS B 1 133 ? 7.75 0.496 -19.688 1 98.31 133 HIS B N 1
ATOM 3669 C CA . HIS B 1 133 ? 7.559 0.67 -18.25 1 98.31 133 HIS B CA 1
ATOM 3670 C C . HIS B 1 133 ? 8.672 -0.012 -17.453 1 98.31 133 HIS B C 1
ATOM 3672 O O . HIS B 1 133 ? 9.117 0.509 -16.422 1 98.31 133 HIS B O 1
ATOM 3678 N N . LEU B 1 134 ? 9.086 -1.188 -17.938 1 98.31 134 LEU B N 1
ATOM 3679 C CA . LEU B 1 134 ? 10.164 -1.896 -17.266 1 98.31 134 LEU B CA 1
ATOM 3680 C C . LEU B 1 134 ? 11.445 -1.068 -17.281 1 98.31 134 LEU B C 1
ATOM 3682 O O . LEU B 1 134 ? 12.156 -0.999 -16.266 1 98.31 134 LEU B O 1
ATOM 3686 N N . ALA B 1 135 ? 11.758 -0.456 -18.406 1 97.5 135 ALA B N 1
ATOM 3687 C CA . ALA B 1 135 ? 12.938 0.393 -18.5 1 97.5 135 ALA B CA 1
ATOM 3688 C C . ALA B 1 135 ? 12.875 1.554 -17.516 1 97.5 135 ALA B C 1
ATOM 3690 O O . ALA B 1 135 ? 13.867 1.873 -16.859 1 97.5 135 ALA B O 1
ATOM 3691 N N . LEU B 1 136 ? 11.719 2.156 -17.391 1 97.44 136 LEU B N 1
ATOM 3692 C CA . LEU B 1 136 ? 11.531 3.281 -16.484 1 97.44 136 LEU B CA 1
ATOM 3693 C C . LEU B 1 136 ? 11.641 2.834 -15.031 1 97.44 136 LEU B C 1
ATOM 3695 O O . LEU B 1 136 ? 12.242 3.531 -14.211 1 97.44 136 LEU B O 1
ATOM 3699 N N . LEU B 1 137 ? 11.055 1.707 -14.719 1 98.12 137 LEU B N 1
ATOM 3700 C CA . LEU B 1 137 ? 11.156 1.151 -13.375 1 98.12 137 LEU B CA 1
ATOM 3701 C C . LEU B 1 137 ? 12.609 0.885 -13 1 98.12 137 LEU B C 1
ATOM 3703 O O . LEU B 1 137 ? 13.055 1.25 -11.906 1 98.12 137 LEU B O 1
ATOM 3707 N N . ARG B 1 138 ? 13.367 0.284 -13.883 1 97.19 138 ARG B N 1
ATOM 3708 C CA . ARG B 1 138 ? 14.766 -0.028 -13.633 1 97.19 138 ARG B CA 1
ATOM 3709 C C . ARG B 1 138 ? 15.586 1.243 -13.43 1 97.19 138 ARG B C 1
ATOM 3711 O O . ARG B 1 138 ? 16.438 1.301 -12.539 1 97.19 138 ARG B O 1
ATOM 3718 N N . ALA B 1 139 ? 15.305 2.23 -14.258 1 96.56 139 ALA B N 1
ATOM 3719 C CA . ALA B 1 139 ? 16 3.504 -14.109 1 96.56 139 ALA B CA 1
ATOM 3720 C C . ALA B 1 139 ? 15.758 4.113 -12.734 1 96.56 139 ALA B C 1
ATOM 3722 O O . ALA B 1 139 ? 16.688 4.598 -12.086 1 96.56 139 ALA B O 1
ATOM 3723 N N . ALA B 1 140 ? 14.523 4.07 -12.297 1 97.56 140 ALA B N 1
ATOM 3724 C CA . ALA B 1 140 ? 14.188 4.59 -10.977 1 97.56 140 ALA B CA 1
ATOM 3725 C C . ALA B 1 140 ? 14.906 3.814 -9.875 1 97.56 140 ALA B C 1
ATOM 3727 O O . ALA B 1 140 ? 15.5 4.41 -8.977 1 97.56 140 ALA B O 1
ATOM 3728 N N . LEU B 1 141 ? 14.93 2.506 -9.984 1 97.44 141 LEU B N 1
ATOM 3729 C CA . LEU B 1 141 ? 15.547 1.656 -8.969 1 97.44 141 LEU B CA 1
ATOM 3730 C C . LEU B 1 141 ? 17.062 1.813 -8.969 1 97.44 141 LEU B C 1
ATOM 3732 O O . LEU B 1 141 ? 17.719 1.608 -7.945 1 97.44 141 LEU B O 1
ATOM 3736 N N . ASN B 1 142 ? 17.594 2.197 -10.062 1 95.81 142 ASN B N 1
ATOM 3737 C CA . ASN B 1 142 ? 19.031 2.426 -10.188 1 95.81 142 ASN B CA 1
ATOM 3738 C C . ASN B 1 142 ? 19.422 3.838 -9.758 1 95.81 142 ASN B C 1
ATOM 3740 O O . ASN B 1 142 ? 20.562 4.27 -9.961 1 95.81 142 ASN B O 1
ATOM 3744 N N . ASP B 1 143 ? 18.469 4.594 -9.281 1 95.5 143 ASP B N 1
ATOM 3745 C CA . ASP B 1 143 ? 18.688 5.945 -8.773 1 95.5 143 ASP B CA 1
ATOM 3746 C C . ASP B 1 143 ? 19.078 6.902 -9.891 1 95.5 143 ASP B C 1
ATOM 3748 O O . ASP B 1 143 ? 19.875 7.824 -9.68 1 95.5 143 ASP B O 1
ATOM 3752 N N . GLU B 1 144 ? 18.656 6.621 -11.07 1 96.31 144 GLU B N 1
ATOM 3753 C CA . GLU B 1 144 ? 18.875 7.547 -12.18 1 96.31 144 GLU B CA 1
ATOM 3754 C C . GLU B 1 144 ? 17.953 8.766 -12.07 1 96.31 144 GLU B C 1
ATOM 3756 O O . GLU B 1 144 ? 16.891 8.695 -11.453 1 96.31 144 GLU B O 1
ATOM 3761 N N . PRO B 1 145 ? 18.422 9.938 -12.648 1 96.75 145 PRO B N 1
ATOM 3762 C CA . PRO B 1 145 ? 17.531 11.102 -12.672 1 96.75 145 PRO B CA 1
ATOM 3763 C C . PRO B 1 145 ? 16.219 10.828 -13.398 1 96.75 145 PRO B C 1
ATOM 3765 O O . PRO B 1 145 ? 16.203 10.133 -14.422 1 96.75 145 PRO B O 1
ATOM 3768 N N . LEU B 1 146 ? 15.18 11.359 -12.82 1 95.75 146 LEU B N 1
ATOM 3769 C CA . LEU B 1 146 ? 13.852 11.055 -13.344 1 95.75 146 LEU B CA 1
ATOM 3770 C C . LEU B 1 146 ? 13.383 12.125 -14.32 1 95.75 146 LEU B C 1
ATOM 3772 O O . LEU B 1 146 ? 13.359 13.312 -13.977 1 95.75 146 LEU B O 1
ATOM 3776 N N . ALA B 1 147 ? 13.047 11.695 -15.492 1 91.81 147 ALA B N 1
ATOM 3777 C CA . ALA B 1 147 ? 12.43 12.523 -16.516 1 91.81 147 ALA B CA 1
ATOM 3778 C C . ALA B 1 147 ? 13.273 13.766 -16.812 1 91.81 147 ALA B C 1
ATOM 3780 O O . ALA B 1 147 ? 12.734 14.859 -16.984 1 91.81 147 ALA B O 1
ATOM 3781 N N . GLY B 1 148 ? 14.531 13.656 -16.719 1 91 148 GLY B N 1
ATOM 3782 C CA . GLY B 1 148 ? 15.414 14.75 -17.078 1 91 148 GLY B CA 1
ATOM 3783 C C . GLY B 1 148 ? 15.523 15.797 -15.977 1 91 148 GLY B C 1
ATOM 3784 O O . GLY B 1 148 ? 16.047 16.891 -16.203 1 91 148 GLY B O 1
ATOM 3785 N N . THR B 1 149 ? 14.953 15.5 -14.852 1 94.75 149 THR B N 1
ATOM 3786 C CA . THR B 1 149 ? 15.07 16.406 -13.703 1 94.75 149 THR B CA 1
ATOM 3787 C C . THR B 1 149 ? 16.188 15.93 -12.766 1 94.75 149 THR B C 1
ATOM 3789 O O . THR B 1 149 ? 16.875 14.953 -13.055 1 94.75 149 THR B O 1
ATOM 3792 N N . ASP B 1 150 ? 16.312 16.688 -11.641 1 95 150 ASP B N 1
ATOM 3793 C CA . ASP B 1 150 ? 17.297 16.297 -10.625 1 95 150 ASP B CA 1
ATOM 3794 C C . ASP B 1 150 ? 16.656 15.414 -9.562 1 95 150 ASP B C 1
ATOM 3796 O O . ASP B 1 150 ? 17.297 15.086 -8.562 1 95 150 ASP B O 1
ATOM 3800 N N . ASN B 1 151 ? 15.445 15.008 -9.797 1 95.94 151 ASN B N 1
ATOM 3801 C CA . ASN B 1 151 ? 14.75 14.156 -8.836 1 95.94 151 ASN B CA 1
ATOM 3802 C C . ASN B 1 151 ? 15.203 12.703 -8.945 1 95.94 151 ASN B C 1
ATOM 3804 O O . ASN B 1 151 ? 15.508 12.227 -10.039 1 95.94 151 ASN B O 1
ATOM 3808 N N . HIS B 1 152 ? 15.273 12.062 -7.82 1 96.75 152 HIS B N 1
ATOM 3809 C CA . HIS B 1 152 ? 15.562 10.641 -7.707 1 96.75 152 HIS B CA 1
ATOM 3810 C C . HIS B 1 152 ? 14.531 9.938 -6.824 1 96.75 152 HIS B C 1
ATOM 3812 O O . HIS B 1 152 ? 13.852 10.578 -6.027 1 96.75 152 HIS B O 1
ATOM 3818 N N . LEU B 1 153 ? 14.516 8.664 -7.059 1 97.31 153 LEU B N 1
ATOM 3819 C CA . LEU B 1 153 ? 13.648 7.863 -6.203 1 97.31 153 LEU B CA 1
ATOM 3820 C C . LEU B 1 153 ? 14.023 8.039 -4.734 1 97.31 153 LEU B C 1
ATOM 3822 O O . LEU B 1 153 ? 15.203 7.961 -4.383 1 97.31 153 LEU B O 1
ATOM 3826 N N . TYR B 1 154 ? 13.016 8.273 -3.906 1 96.44 154 TYR B N 1
ATOM 3827 C CA . TYR B 1 154 ? 13.156 8.289 -2.455 1 96.44 154 TYR B CA 1
ATOM 3828 C C . TYR B 1 154 ? 11.961 7.629 -1.781 1 96.44 154 TYR B C 1
ATOM 3830 O O . TYR B 1 154 ? 10.812 7.934 -2.104 1 96.44 154 TYR B O 1
ATOM 3838 N N . PRO B 1 155 ? 12.297 6.832 -0.791 1 96.56 155 PRO B N 1
ATOM 3839 C CA . PRO B 1 155 ? 13.609 6.332 -0.378 1 96.56 155 PRO B CA 1
ATOM 3840 C C . PRO B 1 155 ? 14.32 5.555 -1.484 1 96.56 155 PRO B C 1
ATOM 3842 O O . PRO B 1 155 ? 13.664 4.973 -2.354 1 96.56 155 PRO B O 1
ATOM 3845 N N . ALA B 1 156 ? 15.609 5.527 -1.438 1 93.94 156 ALA B N 1
ATOM 3846 C CA . ALA B 1 156 ? 16.391 4.75 -2.396 1 93.94 156 ALA B CA 1
ATOM 3847 C C . ALA B 1 156 ? 16.188 3.254 -2.182 1 93.94 156 ALA B C 1
ATOM 3849 O O . ALA B 1 156 ? 16.016 2.799 -1.048 1 93.94 156 ALA B O 1
ATOM 3850 N N . ALA B 1 157 ? 16.156 2.525 -3.227 1 92.69 157 ALA B N 1
ATOM 3851 C CA . ALA B 1 157 ? 15.906 1.087 -3.146 1 92.69 157 ALA B CA 1
ATOM 3852 C C . ALA B 1 157 ? 16.812 0.326 -4.117 1 92.69 157 ALA B C 1
ATOM 3854 O O . ALA B 1 157 ? 16.328 -0.528 -4.871 1 92.69 157 ALA B O 1
ATOM 3855 N N . ARG B 1 158 ? 18.031 0.497 -4.059 1 84.81 158 ARG B N 1
ATOM 3856 C CA . ARG B 1 158 ? 18.938 -0.058 -5.047 1 84.81 158 ARG B CA 1
ATOM 3857 C C . ARG B 1 158 ? 18.984 -1.58 -4.961 1 84.81 158 ARG B C 1
ATOM 3859 O O . ARG B 1 158 ? 19.141 -2.262 -5.977 1 84.81 158 ARG B O 1
ATOM 3866 N N . GLY B 1 159 ? 18.781 -2.084 -3.803 1 92.56 159 GLY B N 1
ATOM 3867 C CA . GLY B 1 159 ? 18.797 -3.529 -3.641 1 92.56 159 GLY B CA 1
ATOM 3868 C C . GLY B 1 159 ? 17.641 -4.223 -4.336 1 92.56 159 GLY B C 1
ATOM 3869 O O . GLY B 1 159 ? 17.734 -5.406 -4.672 1 92.56 159 GLY B O 1
ATOM 3870 N N . LEU B 1 160 ? 16.562 -3.508 -4.566 1 95.31 160 LEU B N 1
ATOM 3871 C CA . LEU B 1 160 ? 15.375 -4.09 -5.188 1 95.31 160 LEU B CA 1
ATOM 3872 C C . LEU B 1 160 ? 15.656 -4.488 -6.633 1 95.31 160 LEU B C 1
ATOM 3874 O O . LEU B 1 160 ? 15.039 -5.422 -7.156 1 95.31 160 LEU B O 1
ATOM 3878 N N . ARG B 1 161 ? 16.594 -3.838 -7.254 1 93.19 161 ARG B N 1
ATOM 3879 C CA . ARG B 1 161 ? 16.953 -4.133 -8.633 1 93.19 161 ARG B CA 1
ATOM 3880 C C . ARG B 1 161 ? 17.453 -5.566 -8.781 1 93.19 161 ARG B C 1
ATOM 3882 O O . ARG B 1 161 ? 17.234 -6.211 -9.805 1 93.19 161 ARG B O 1
ATOM 3889 N N . LEU B 1 162 ? 18 -6.078 -7.723 1 95 162 LEU B N 1
ATOM 3890 C CA . LEU B 1 162 ? 18.578 -7.414 -7.746 1 95 162 LEU B CA 1
ATOM 3891 C C . LEU B 1 162 ? 17.531 -8.469 -7.422 1 95 162 LEU B C 1
ATOM 3893 O O . LEU B 1 162 ? 17.812 -9.672 -7.484 1 95 162 LEU B O 1
ATOM 3897 N N . ARG B 1 163 ? 16.344 -8.047 -7.137 1 98.12 163 ARG B N 1
ATOM 3898 C CA . ARG B 1 163 ? 15.297 -8.969 -6.719 1 98.12 163 ARG B CA 1
ATOM 3899 C C . ARG B 1 163 ? 14.078 -8.867 -7.629 1 98.12 163 ARG B C 1
ATOM 3901 O O . ARG B 1 163 ? 12.945 -9.117 -7.199 1 98.12 163 ARG B O 1
ATOM 3908 N N . LEU B 1 164 ? 14.344 -8.5 -8.875 1 98.5 164 LEU B N 1
ATOM 3909 C CA . LEU B 1 164 ? 13.312 -8.477 -9.906 1 98.5 164 LEU B CA 1
ATOM 3910 C C . LEU B 1 164 ? 13.117 -9.852 -10.523 1 98.5 164 LEU B C 1
ATOM 3912 O O . LEU B 1 164 ? 14.078 -10.594 -10.711 1 98.5 164 LEU B O 1
ATOM 3916 N N . TRP B 1 165 ? 11.922 -10.211 -10.758 1 98.88 165 TRP B N 1
ATOM 3917 C CA . TRP B 1 165 ? 11.508 -11.406 -11.477 1 98.88 165 TRP B CA 1
ATOM 3918 C C . TRP B 1 165 ? 10.633 -11.039 -12.68 1 98.88 165 TRP B C 1
ATOM 3920 O O . TRP B 1 165 ? 9.852 -10.094 -12.617 1 98.88 165 TRP B O 1
ATOM 3930 N N . GLN B 1 166 ? 10.758 -11.75 -13.766 1 98.75 166 GLN B N 1
ATOM 3931 C CA . GLN B 1 166 ? 9.922 -11.531 -14.938 1 98.75 166 GLN B CA 1
ATOM 3932 C C . GLN B 1 166 ? 9.148 -12.797 -15.305 1 98.75 166 GLN B C 1
ATOM 3934 O O . GLN B 1 166 ? 9.742 -13.867 -15.469 1 98.75 166 GLN B O 1
ATOM 3939 N N . ALA B 1 167 ? 7.902 -12.68 -15.391 1 98.56 167 ALA B N 1
ATOM 3940 C CA . ALA B 1 167 ? 7.051 -13.781 -15.844 1 98.56 167 ALA B CA 1
ATOM 3941 C C . ALA B 1 167 ? 6.914 -13.773 -17.359 1 98.56 167 ALA B C 1
ATOM 3943 O O . ALA B 1 167 ? 6.805 -12.711 -17.984 1 98.56 167 ALA B O 1
ATOM 3944 N N . THR B 1 168 ? 6.91 -14.922 -17.984 1 97.56 168 THR B N 1
ATOM 3945 C CA . THR B 1 168 ? 6.762 -15.016 -19.438 1 97.56 168 THR B CA 1
ATOM 3946 C C . THR B 1 168 ? 6.32 -16.422 -19.844 1 97.56 168 THR B C 1
ATOM 3948 O O . THR B 1 168 ? 6.562 -17.391 -19.125 1 97.56 168 THR B O 1
ATOM 3951 N N . PHE B 1 169 ? 5.719 -16.5 -20.984 1 96 169 PHE B N 1
ATOM 3952 C CA . PHE B 1 169 ? 5.355 -17.766 -21.594 1 96 169 PHE B CA 1
ATOM 3953 C C . PHE B 1 169 ? 6.254 -18.062 -22.781 1 96 169 PHE B C 1
ATOM 3955 O O . PHE B 1 169 ? 6.105 -19.109 -23.438 1 96 169 PHE B O 1
ATOM 3962 N N . SER B 1 170 ? 7.23 -17.203 -23.047 1 96.25 170 SER B N 1
ATOM 3963 C CA . SER B 1 170 ? 7.902 -17.344 -24.328 1 96.25 170 SER B CA 1
ATOM 3964 C C . SER B 1 170 ? 9.406 -17.516 -24.156 1 96.25 170 SER B C 1
ATOM 3966 O O . SER B 1 170 ? 9.977 -17.062 -23.156 1 96.25 170 SER B O 1
ATOM 3968 N N . VAL B 1 171 ? 9.969 -18.125 -25.156 1 98 171 VAL B N 1
ATOM 3969 C CA . VAL B 1 171 ? 11.414 -18.297 -25.203 1 98 171 VAL B CA 1
ATOM 3970 C C . VAL B 1 171 ? 12.109 -16.938 -25.266 1 98 171 VAL B C 1
ATOM 3972 O O . VAL B 1 171 ? 13.078 -16.703 -24.547 1 98 171 VAL B O 1
ATOM 3975 N N . ASP B 1 172 ? 11.555 -16.047 -26.016 1 97.69 172 ASP B N 1
ATOM 3976 C CA . ASP B 1 172 ? 12.125 -14.703 -26.109 1 97.69 172 ASP B CA 1
ATOM 3977 C C . ASP B 1 172 ? 12.07 -13.992 -24.75 1 97.69 172 ASP B C 1
ATOM 3979 O O . ASP B 1 172 ? 13 -13.281 -24.375 1 97.69 172 ASP B O 1
ATOM 3983 N N . GLY B 1 173 ? 10.945 -14.172 -24.094 1 97.56 173 GLY B N 1
ATOM 3984 C CA . GLY B 1 173 ? 10.828 -13.602 -22.75 1 97.56 173 GLY B CA 1
ATOM 3985 C C . GLY B 1 173 ? 11.828 -14.18 -21.766 1 97.56 173 GLY B C 1
ATOM 3986 O O . GLY B 1 173 ? 12.359 -13.453 -20.922 1 97.56 173 GLY B O 1
ATOM 3987 N N . GLY B 1 174 ? 12.07 -15.484 -21.859 1 98.62 174 GLY B N 1
ATOM 3988 C CA . GLY B 1 174 ? 13.109 -16.094 -21.047 1 98.62 174 GLY B CA 1
ATOM 3989 C C . GLY B 1 174 ? 14.484 -15.5 -21.281 1 98.62 174 GLY B C 1
ATOM 3990 O O . GLY B 1 174 ? 15.195 -15.172 -20.328 1 98.62 174 GLY B O 1
ATOM 3991 N N . ALA B 1 175 ? 14.781 -15.32 -22.531 1 98.69 175 ALA B N 1
ATOM 3992 C CA . ALA B 1 175 ? 16.062 -14.734 -22.891 1 98.69 175 ALA B CA 1
ATOM 3993 C C . ALA B 1 175 ? 16.188 -13.305 -22.375 1 98.69 175 ALA B C 1
ATOM 3995 O O . ALA B 1 175 ? 17.234 -12.906 -21.875 1 98.69 175 ALA B O 1
ATOM 3996 N N . ARG B 1 176 ? 15.133 -12.57 -22.5 1 97.56 176 ARG B N 1
ATOM 3997 C CA . ARG B 1 176 ? 15.117 -11.195 -22.031 1 97.56 176 ARG B CA 1
ATOM 3998 C C . ARG B 1 176 ? 15.352 -11.117 -20.531 1 97.56 176 ARG B C 1
ATOM 4000 O O . ARG B 1 176 ? 16.141 -10.305 -20.062 1 97.56 176 ARG B O 1
ATOM 4007 N N . ALA B 1 177 ? 14.68 -11.938 -19.75 1 98.5 177 ALA B N 1
ATOM 4008 C CA . ALA B 1 177 ? 14.875 -11.984 -18.297 1 98.5 177 ALA B CA 1
ATOM 4009 C C . ALA B 1 177 ? 16.312 -12.359 -17.953 1 98.5 177 ALA B C 1
ATOM 4011 O O . ALA B 1 177 ? 16.922 -11.742 -17.078 1 98.5 177 ALA B O 1
ATOM 4012 N N . GLY B 1 178 ? 16.797 -13.344 -18.672 1 98.62 178 GLY B N 1
ATOM 4013 C CA . GLY B 1 178 ? 18.188 -13.766 -18.453 1 98.62 178 GLY B CA 1
ATOM 4014 C C . GLY B 1 178 ? 19.188 -12.664 -18.719 1 98.62 178 GLY B C 1
ATOM 4015 O O . GLY B 1 178 ? 20.031 -12.375 -17.875 1 98.62 178 GLY B O 1
ATOM 4016 N N . ARG B 1 179 ? 19.047 -12 -19.875 1 98.25 179 ARG B N 1
ATOM 4017 C CA . ARG B 1 179 ? 19.969 -10.93 -20.266 1 98.25 179 ARG B CA 1
ATOM 4018 C C . ARG B 1 179 ? 20 -9.828 -19.219 1 98.25 179 ARG B C 1
ATOM 4020 O O . ARG B 1 179 ? 21.031 -9.203 -18.984 1 98.25 179 ARG B O 1
ATOM 4027 N N . ALA B 1 180 ? 18.922 -9.641 -18.562 1 97.5 180 ALA B N 1
ATOM 4028 C CA . ALA B 1 180 ? 18.797 -8.578 -17.562 1 97.5 180 ALA B CA 1
ATOM 4029 C C . ALA B 1 180 ? 19.297 -9.039 -16.203 1 97.5 180 ALA B C 1
ATOM 4031 O O . ALA B 1 180 ? 19.406 -8.234 -15.273 1 97.5 180 ALA B O 1
ATOM 4032 N N . GLY B 1 181 ? 19.578 -10.281 -16.047 1 97.81 181 GLY B N 1
ATOM 4033 C CA . GLY B 1 181 ? 19.984 -10.836 -14.766 1 97.81 181 GLY B CA 1
ATOM 4034 C C . GLY B 1 181 ? 18.828 -10.961 -13.781 1 97.81 181 GLY B C 1
ATOM 4035 O O . GLY B 1 181 ? 19.047 -11.094 -12.578 1 97.81 181 GLY B O 1
ATOM 4036 N N . ASP B 1 182 ? 17.609 -10.844 -14.25 1 98.5 182 ASP B N 1
ATOM 4037 C CA . ASP B 1 182 ? 16.422 -10.969 -13.414 1 98.5 182 ASP B CA 1
ATOM 4038 C C . ASP B 1 182 ? 16.078 -12.438 -13.164 1 98.5 182 ASP B C 1
ATOM 4040 O O . ASP B 1 182 ? 16.641 -13.328 -13.805 1 98.5 182 ASP B O 1
ATOM 4044 N N . GLY B 1 183 ? 15.25 -12.695 -12.164 1 98.75 183 GLY B N 1
ATOM 4045 C CA . GLY B 1 183 ? 14.672 -14.023 -12.023 1 98.75 183 GLY B CA 1
ATOM 4046 C C . GLY B 1 183 ? 13.641 -14.336 -13.094 1 98.75 183 GLY B C 1
ATOM 4047 O O . GLY B 1 183 ? 13.023 -13.422 -13.648 1 98.75 183 GLY B O 1
ATOM 4048 N N . LEU B 1 184 ? 13.492 -15.594 -13.352 1 98.88 184 LEU B N 1
ATOM 4049 C CA . LEU B 1 184 ? 12.484 -16.094 -14.289 1 98.88 184 LEU B CA 1
ATOM 4050 C C . LEU B 1 184 ? 11.312 -16.719 -13.547 1 98.88 184 LEU B C 1
ATOM 4052 O O . LEU B 1 184 ? 11.5 -17.578 -12.68 1 98.88 184 LEU B O 1
ATOM 4056 N N . MET B 1 185 ? 10.109 -16.266 -13.812 1 98.81 185 MET B N 1
ATOM 4057 C CA . MET B 1 185 ? 8.898 -16.844 -13.227 1 98.81 185 MET B CA 1
ATOM 4058 C C . MET B 1 185 ? 8.133 -17.656 -14.266 1 98.81 185 MET B C 1
ATOM 4060 O O . MET B 1 185 ? 7.641 -17.094 -15.25 1 98.81 185 MET B O 1
ATOM 4064 N N . LEU B 1 186 ? 8.023 -18.922 -13.961 1 98.69 186 LEU B N 1
ATOM 4065 C CA . LEU B 1 186 ? 7.27 -19.812 -14.844 1 98.69 186 LEU B CA 1
ATOM 4066 C C . LEU B 1 186 ? 5.883 -20.094 -14.273 1 98.69 186 LEU B C 1
ATOM 4068 O O . LEU B 1 186 ? 5.742 -20.328 -13.07 1 98.69 186 LEU B O 1
ATOM 4072 N N . SER B 1 187 ? 4.918 -20.094 -15.094 1 97.44 187 SER B N 1
ATOM 4073 C CA . SER B 1 187 ? 3.516 -20.203 -14.703 1 97.44 187 SER B CA 1
ATOM 4074 C C . SER B 1 187 ? 3.154 -21.641 -14.32 1 97.44 187 SER B C 1
ATOM 4076 O O . SER B 1 187 ? 3.84 -22.578 -14.727 1 97.44 187 SER B O 1
ATOM 4078 N N . ARG B 1 188 ? 2.096 -21.781 -13.57 1 97.31 188 ARG B N 1
ATOM 4079 C CA . ARG B 1 188 ? 1.612 -23.094 -13.133 1 97.31 188 ARG B CA 1
ATOM 4080 C C . ARG B 1 188 ? 1.032 -23.875 -14.305 1 97.31 188 ARG B C 1
ATOM 4082 O O . ARG B 1 188 ? 0.857 -25.094 -14.219 1 97.31 188 ARG B O 1
ATOM 4089 N N . THR B 1 189 ? 0.579 -23.141 -15.297 1 95 189 THR B N 1
ATOM 4090 C CA . THR B 1 189 ? 0.033 -23.656 -16.547 1 95 189 THR B CA 1
ATOM 4091 C C . THR B 1 189 ? 0.163 -22.625 -17.656 1 95 189 THR B C 1
ATOM 4093 O O . THR B 1 189 ? 0.434 -21.453 -17.406 1 95 189 THR B O 1
ATOM 4096 N N . GLN B 1 190 ? 0.126 -23.125 -18.922 1 92.44 190 GLN B N 1
ATOM 4097 C CA . GLN B 1 190 ? 0.19 -22.203 -20.062 1 92.44 190 GLN B CA 1
ATOM 4098 C C . GLN B 1 190 ? -0.469 -22.812 -21.297 1 92.44 190 GLN B C 1
ATOM 4100 O O . GLN B 1 190 ? -0.625 -24.031 -21.391 1 92.44 190 GLN B O 1
ATOM 4105 N N . PRO B 1 191 ? -0.907 -21.891 -22.172 1 88.69 191 PRO B N 1
ATOM 4106 C CA . PRO B 1 191 ? -1.533 -22.406 -23.391 1 88.69 191 PRO B CA 1
ATOM 4107 C C . PRO B 1 191 ? -0.616 -23.344 -24.172 1 88.69 191 PRO B C 1
ATOM 4109 O O . PRO B 1 191 ? 0.593 -23.109 -24.25 1 88.69 191 PRO B O 1
ATOM 4112 N N . ARG B 1 192 ? -1.262 -24.344 -24.75 1 92.06 192 ARG B N 1
ATOM 4113 C CA . ARG B 1 192 ? -0.542 -25.266 -25.625 1 92.06 192 ARG B CA 1
ATOM 4114 C C . ARG B 1 192 ? -0.572 -24.781 -27.078 1 92.06 192 ARG B C 1
ATOM 4116 O O . ARG B 1 192 ? -1.538 -24.156 -27.5 1 92.06 192 ARG B O 1
ATOM 4123 N N . PRO B 1 193 ? 0.589 -25.094 -27.75 1 89.19 193 PRO B N 1
ATOM 4124 C CA . PRO B 1 193 ? 0.553 -24.75 -29.172 1 89.19 193 PRO B CA 1
ATOM 4125 C C . PRO B 1 193 ? -0.563 -25.469 -29.922 1 89.19 193 PRO B C 1
ATOM 4127 O O . PRO B 1 193 ? -0.986 -26.547 -29.516 1 89.19 193 PRO B O 1
ATOM 4130 N N . ALA B 1 194 ? -0.923 -24.781 -31.031 1 85.62 194 ALA B N 1
ATOM 4131 C CA . ALA B 1 194 ? -1.946 -25.391 -31.891 1 85.62 194 ALA B CA 1
ATOM 4132 C C . ALA B 1 194 ? -1.522 -26.781 -32.344 1 85.62 194 ALA B C 1
ATOM 4134 O O . ALA B 1 194 ? -0.395 -26.969 -32.812 1 85.62 194 ALA B O 1
ATOM 4135 N N . GLY B 1 195 ? -2.297 -27.766 -32.156 1 85.25 195 GLY B N 1
ATOM 4136 C CA . GLY B 1 195 ? -2.035 -29.094 -32.688 1 85.25 195 GLY B CA 1
ATOM 4137 C C . GLY B 1 195 ? -1.364 -30 -31.656 1 85.25 195 GLY B C 1
ATOM 4138 O O . GLY B 1 195 ? -1.211 -31.203 -31.891 1 85.25 195 GLY B O 1
ATOM 4139 N N . GLU B 1 196 ? -0.977 -29.406 -30.578 1 89.25 196 GLU B N 1
ATOM 4140 C CA . GLU B 1 196 ? -0.323 -30.219 -29.562 1 89.25 196 GLU B CA 1
ATOM 4141 C C . GLU B 1 196 ? -0.984 -30.016 -28.188 1 89.25 196 GLU B C 1
ATOM 4143 O O . GLU B 1 196 ? -0.32 -29.656 -27.219 1 89.25 196 GLU B O 1
ATOM 4148 N N . PRO B 1 197 ? -2.23 -30.312 -28.078 1 85.69 197 PRO B N 1
ATOM 4149 C CA . PRO B 1 197 ? -2.984 -30.031 -26.859 1 85.69 197 PRO B CA 1
ATOM 4150 C C . PRO B 1 197 ? -2.484 -30.844 -25.656 1 85.69 197 PRO B C 1
ATOM 4152 O O . PRO B 1 197 ? -2.75 -30.484 -24.516 1 85.69 197 PRO B O 1
ATOM 4155 N N . ASP B 1 198 ? -1.67 -31.891 -25.906 1 88.38 198 ASP B N 1
ATOM 4156 C CA . ASP B 1 198 ? -1.287 -32.781 -24.812 1 88.38 198 ASP B CA 1
ATOM 4157 C C . ASP B 1 198 ?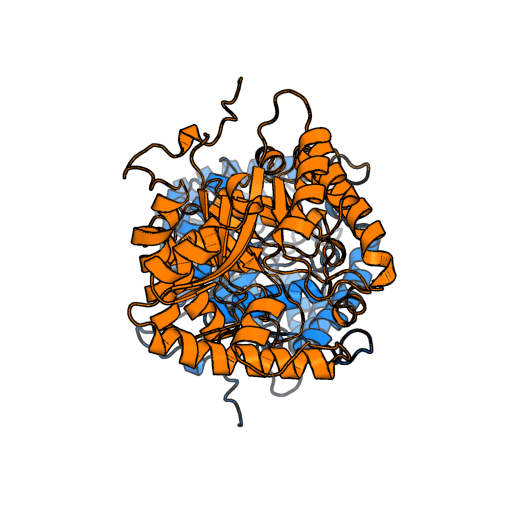 0.175 -32.594 -24.422 1 88.38 198 ASP B C 1
ATOM 4159 O O . ASP B 1 198 ? 0.736 -33.375 -23.656 1 88.38 198 ASP B O 1
ATOM 4163 N N . MET B 1 199 ? 0.771 -31.594 -25 1 93 199 MET B N 1
ATOM 4164 C CA . MET B 1 199 ? 2.168 -31.328 -24.672 1 93 199 MET B CA 1
ATOM 4165 C C . MET B 1 199 ? 2.33 -31.078 -23.172 1 93 199 MET B C 1
ATOM 4167 O O . MET B 1 199 ? 1.597 -30.281 -22.578 1 93 199 MET B O 1
ATOM 4171 N N . PRO B 1 200 ? 3.256 -31.875 -22.547 1 95.69 200 PRO B N 1
ATOM 4172 C CA . PRO B 1 200 ? 3.461 -31.672 -21.109 1 95.69 200 PRO B CA 1
ATOM 4173 C C . PRO B 1 200 ? 4.027 -30.281 -20.797 1 95.69 200 PRO B C 1
ATOM 4175 O O . PRO B 1 200 ? 4.754 -29.703 -21.609 1 95.69 200 PRO B O 1
ATOM 4178 N N . LEU B 1 201 ? 3.693 -29.797 -19.641 1 97.44 201 LEU B N 1
ATOM 4179 C CA . LEU B 1 201 ? 4.074 -28.453 -19.234 1 97.44 201 LEU B CA 1
ATOM 4180 C C . LEU B 1 201 ? 5.59 -28.281 -19.266 1 97.44 201 LEU B C 1
ATOM 4182 O O . LEU B 1 201 ? 6.09 -27.234 -19.703 1 97.44 201 LEU B O 1
ATOM 4186 N N . ASP B 1 202 ? 6.41 -29.266 -18.734 1 98 202 ASP B N 1
ATOM 4187 C CA . ASP B 1 202 ? 7.863 -29.156 -18.703 1 98 202 ASP B CA 1
ATOM 4188 C C . ASP B 1 202 ? 8.445 -29.078 -20.109 1 98 202 ASP B C 1
ATOM 4190 O O . ASP B 1 202 ? 9.438 -28.375 -20.344 1 98 202 ASP B O 1
ATOM 4194 N N . ALA B 1 203 ? 7.816 -29.734 -21.062 1 97.31 203 ALA B N 1
ATOM 4195 C CA . ALA B 1 203 ? 8.273 -29.672 -22.438 1 97.31 203 ALA B CA 1
ATOM 4196 C C . ALA B 1 203 ? 8.117 -28.25 -23 1 97.31 203 ALA B C 1
ATOM 4198 O O . ALA B 1 203 ? 8.922 -27.812 -23.828 1 97.31 203 ALA B O 1
ATOM 4199 N N . LEU B 1 204 ? 7.066 -27.562 -22.578 1 97.19 204 LEU B N 1
ATOM 4200 C CA . LEU B 1 204 ? 6.832 -26.172 -22.969 1 97.19 204 LEU B CA 1
ATOM 4201 C C . LEU B 1 204 ? 7.82 -25.234 -22.281 1 97.19 204 LEU B C 1
ATOM 4203 O O . LEU B 1 204 ? 8.266 -24.25 -22.875 1 97.19 204 LEU B O 1
ATOM 4207 N N . GLN B 1 205 ? 8.203 -25.516 -21.062 1 98.69 205 GLN B N 1
ATOM 4208 C CA . GLN B 1 205 ? 8.914 -24.547 -20.219 1 98.69 205 GLN B CA 1
ATOM 4209 C C . GLN B 1 205 ? 10.422 -24.75 -20.312 1 98.69 205 GLN B C 1
ATOM 4211 O O . GLN B 1 205 ? 11.188 -23.812 -20.125 1 98.69 205 GLN B O 1
ATOM 4216 N N . ASN B 1 206 ? 10.906 -26 -20.641 1 98.75 206 ASN B N 1
ATOM 4217 C CA . ASN B 1 206 ? 12.336 -26.266 -20.703 1 98.75 206 ASN B CA 1
ATOM 4218 C C . ASN B 1 206 ? 13.031 -25.406 -21.75 1 98.75 206 ASN B C 1
ATOM 4220 O O . ASN B 1 206 ? 14.109 -24.859 -21.5 1 98.75 206 ASN B O 1
ATOM 4224 N N . PRO B 1 207 ? 12.406 -25.203 -22.953 1 98.62 207 PRO B N 1
ATOM 4225 C CA . PRO B 1 207 ? 13.047 -24.281 -23.891 1 98.62 207 PRO B CA 1
ATOM 4226 C C . PRO B 1 207 ? 13.156 -22.859 -23.359 1 98.62 207 PRO B C 1
ATOM 4228 O O . PRO B 1 207 ? 14.102 -22.141 -23.703 1 98.62 207 PRO B O 1
ATOM 4231 N N . ILE B 1 208 ? 12.203 -22.375 -22.562 1 98.75 208 ILE B N 1
ATOM 4232 C CA . ILE B 1 208 ? 12.258 -21.047 -21.938 1 98.75 208 ILE B CA 1
ATOM 4233 C C . ILE B 1 208 ? 13.414 -21 -20.938 1 98.75 208 ILE B C 1
ATOM 4235 O O . ILE B 1 208 ? 14.188 -20.031 -20.922 1 98.75 208 ILE B O 1
ATOM 4239 N N . ILE B 1 209 ? 13.57 -22.062 -20.156 1 98.88 209 ILE B N 1
ATOM 4240 C CA . ILE B 1 209 ? 14.664 -22.156 -19.188 1 98.88 209 ILE B CA 1
ATOM 4241 C C . ILE B 1 209 ? 16 -22.125 -19.938 1 98.88 209 ILE B C 1
ATOM 4243 O O . ILE B 1 209 ? 16.922 -21.422 -19.531 1 98.88 209 ILE B O 1
ATOM 4247 N N . ASP B 1 210 ? 16.078 -22.922 -21.016 1 98.88 210 ASP B N 1
ATOM 4248 C CA . ASP B 1 210 ? 17.297 -22.938 -21.812 1 98.88 210 ASP B CA 1
ATOM 4249 C C . ASP B 1 210 ? 17.672 -21.531 -22.266 1 98.88 210 ASP B C 1
ATOM 4251 O O . ASP B 1 210 ? 18.828 -21.109 -22.109 1 98.88 210 ASP B O 1
ATOM 4255 N N . ALA B 1 211 ? 16.719 -20.828 -22.844 1 98.88 211 ALA B N 1
ATOM 4256 C CA . ALA B 1 211 ? 16.969 -19.484 -23.344 1 98.88 211 ALA B CA 1
ATOM 4257 C C . ALA B 1 211 ? 17.391 -18.547 -22.234 1 98.88 211 ALA B C 1
ATOM 4259 O O . ALA B 1 211 ? 18.266 -17.703 -22.422 1 98.88 211 ALA B O 1
ATOM 4260 N N . TYR B 1 212 ? 16.766 -18.641 -21.109 1 98.88 212 TYR B N 1
ATOM 4261 C CA . TYR B 1 212 ? 17.109 -17.859 -19.922 1 98.88 212 TYR B CA 1
ATOM 4262 C C . TYR B 1 212 ? 18.562 -18.109 -19.5 1 98.88 212 TYR B C 1
ATOM 4264 O O . TYR B 1 212 ? 19.344 -17.172 -19.344 1 9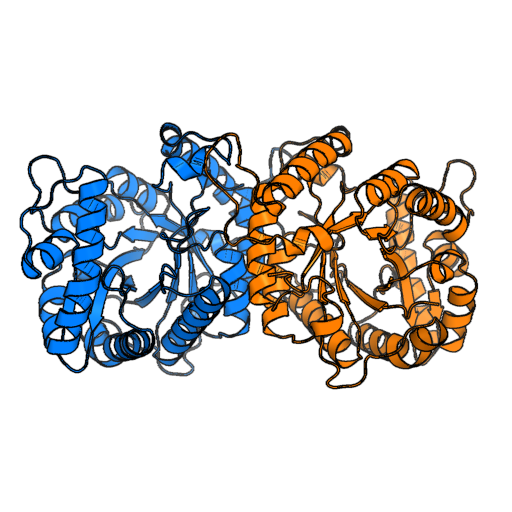8.88 212 TYR B O 1
ATOM 4272 N N . LEU B 1 213 ? 18.938 -19.391 -19.328 1 98.69 213 LEU B N 1
ATOM 4273 C CA . LEU B 1 213 ? 20.266 -19.781 -18.859 1 98.69 213 LEU B CA 1
ATOM 4274 C C . LEU B 1 213 ? 21.328 -19.375 -19.859 1 98.69 213 LEU B C 1
ATOM 4276 O O . LEU B 1 213 ? 22.406 -18.906 -19.484 1 98.69 213 LEU B O 1
ATOM 4280 N N . ASP B 1 214 ? 20.969 -19.516 -21.141 1 98.69 214 ASP B N 1
ATOM 4281 C CA . ASP B 1 214 ? 21.906 -19.156 -22.203 1 98.69 214 ASP B CA 1
ATOM 4282 C C . ASP B 1 214 ? 22.203 -17.656 -22.203 1 98.69 214 ASP B C 1
ATOM 4284 O O . ASP B 1 214 ? 23.297 -17.234 -22.547 1 98.69 214 ASP B O 1
ATOM 4288 N N . ALA B 1 215 ? 21.203 -16.875 -21.812 1 98.62 215 ALA B N 1
ATOM 4289 C CA . ALA B 1 215 ? 21.312 -15.43 -21.891 1 98.62 215 ALA B CA 1
ATOM 4290 C C . ALA B 1 215 ? 21.891 -14.844 -20.609 1 98.62 215 ALA B C 1
ATOM 4292 O O . ALA B 1 215 ? 22.297 -13.68 -20.578 1 98.62 215 ALA B O 1
ATOM 4293 N N . LEU B 1 216 ? 21.938 -15.609 -19.562 1 98.12 216 LEU B N 1
ATOM 4294 C CA . LEU B 1 216 ? 22.375 -15.125 -18.25 1 98.12 216 LEU B CA 1
ATOM 4295 C C . LEU B 1 216 ? 23.828 -14.664 -18.312 1 98.12 216 LEU B C 1
ATOM 4297 O O . LEU B 1 216 ? 24.688 -15.383 -18.812 1 98.12 216 LEU B O 1
ATOM 4301 N N . PRO B 1 217 ? 24.109 -13.43 -17.844 1 97.31 217 PRO B N 1
ATOM 4302 C CA . PRO B 1 217 ? 25.516 -12.992 -17.797 1 97.31 217 PRO B CA 1
ATOM 4303 C C . PRO B 1 217 ? 26.391 -13.883 -16.922 1 97.31 217 PRO B C 1
ATOM 4305 O O . PRO B 1 217 ? 25.906 -14.477 -15.961 1 97.31 217 PRO B O 1
ATOM 4308 N N . ALA B 1 218 ? 27.656 -13.82 -17.203 1 95.75 218 ALA B N 1
ATOM 4309 C CA . ALA B 1 218 ? 28.625 -14.586 -16.422 1 95.75 218 ALA B CA 1
ATOM 4310 C C . ALA B 1 218 ? 28.641 -14.117 -14.969 1 95.75 218 ALA B C 1
ATOM 4312 O O . ALA B 1 218 ? 28.609 -12.914 -14.703 1 95.75 218 ALA B O 1
ATOM 4313 N N . GLY B 1 219 ? 28.562 -15.047 -14.086 1 94.88 219 GLY B N 1
ATOM 4314 C CA . GLY B 1 219 ? 28.688 -14.727 -12.68 1 94.88 219 GLY B CA 1
ATOM 4315 C C . GLY B 1 219 ? 27.344 -14.523 -11.992 1 94.88 219 GLY B C 1
ATOM 4316 O O . GLY B 1 219 ? 27.266 -14.508 -10.766 1 94.88 219 GLY B O 1
ATOM 4317 N N . VAL B 1 220 ? 26.312 -14.32 -12.758 1 96.12 220 VAL B N 1
ATOM 4318 C CA . VAL B 1 220 ? 25 -14.156 -12.156 1 96.12 220 VAL B CA 1
ATOM 4319 C C . VAL B 1 220 ? 24.359 -15.523 -11.93 1 96.12 220 VAL B C 1
ATOM 4321 O O . VAL B 1 220 ? 24.234 -16.328 -12.859 1 96.12 220 VAL B O 1
ATOM 4324 N N . ALA B 1 221 ? 24 -15.789 -10.711 1 96.44 221 ALA B N 1
ATOM 4325 C CA . ALA B 1 221 ? 23.359 -17.062 -10.391 1 96.44 221 ALA B CA 1
ATOM 4326 C C . ALA B 1 221 ? 21.938 -17.094 -10.938 1 96.44 221 ALA B C 1
ATOM 4328 O O . ALA B 1 221 ? 21.203 -16.109 -10.852 1 96.44 221 ALA B O 1
ATOM 4329 N N . PRO B 1 222 ? 21.5 -18.203 -11.492 1 97.44 222 PRO B N 1
ATOM 4330 C CA . PRO B 1 222 ? 20.125 -18.312 -11.969 1 97.44 222 PRO B CA 1
ATOM 4331 C C . PRO B 1 222 ? 19.109 -18.281 -10.828 1 97.44 222 PRO B C 1
ATOM 4333 O O . PRO B 1 222 ? 19.359 -18.797 -9.742 1 97.44 222 PRO B O 1
ATOM 4336 N N . ARG B 1 223 ? 18.031 -17.672 -11.062 1 98.44 223 ARG B N 1
ATOM 4337 C CA . ARG B 1 223 ? 16.812 -17.719 -10.25 1 98.44 223 ARG B CA 1
ATOM 4338 C C . ARG B 1 223 ? 15.602 -18.094 -11.094 1 98.44 223 ARG B C 1
ATOM 4340 O O . ARG B 1 223 ? 15.109 -17.297 -11.883 1 98.44 223 ARG B O 1
ATOM 4347 N N . ILE B 1 224 ? 15.219 -19.312 -10.938 1 98.81 224 ILE B N 1
ATOM 4348 C CA . ILE B 1 224 ? 14.125 -19.859 -11.734 1 98.81 224 ILE B CA 1
ATOM 4349 C C . ILE B 1 224 ? 13.008 -20.359 -10.812 1 98.81 224 ILE B C 1
ATOM 4351 O O . ILE B 1 224 ? 13.195 -21.312 -10.062 1 98.81 224 ILE B O 1
ATOM 4355 N N . MET B 1 225 ? 11.898 -19.672 -10.906 1 98.81 225 MET B N 1
ATOM 4356 C CA . MET B 1 225 ? 10.742 -20.109 -10.133 1 98.81 225 MET B CA 1
ATOM 4357 C C . MET B 1 225 ? 9.797 -20.938 -10.992 1 98.81 225 MET B C 1
ATOM 4359 O O . MET B 1 225 ? 9.336 -20.484 -12.039 1 98.81 225 MET B O 1
ATOM 4363 N N . ALA B 1 226 ? 9.555 -22.125 -10.594 1 98.56 226 ALA B N 1
ATOM 4364 C CA . ALA B 1 226 ? 8.523 -22.969 -11.203 1 98.56 226 ALA B CA 1
ATOM 4365 C C . ALA B 1 226 ? 7.277 -23.016 -10.328 1 98.56 226 ALA B C 1
ATOM 4367 O O . ALA B 1 226 ? 7.309 -23.562 -9.219 1 98.56 226 ALA B O 1
ATOM 4368 N N . SER B 1 227 ? 6.223 -22.469 -10.828 1 98.5 227 SER B N 1
ATOM 4369 C CA . SER B 1 227 ? 4.938 -22.547 -10.141 1 98.5 227 SER B CA 1
ATOM 4370 C C . SER B 1 227 ? 4.172 -23.797 -10.531 1 98.5 227 SER B C 1
ATOM 4372 O O . SER B 1 227 ? 4.176 -24.203 -11.695 1 98.5 227 SER B O 1
ATOM 4374 N N . ARG B 1 228 ? 3.543 -24.484 -9.57 1 98.75 228 ARG B N 1
ATOM 4375 C CA . ARG B 1 228 ? 2.73 -25.656 -9.828 1 98.75 228 ARG B CA 1
ATOM 4376 C C . ARG B 1 228 ? 1.452 -25.641 -9 1 98.75 228 ARG B C 1
ATOM 4378 O O . ARG B 1 228 ? 1.464 -25.219 -7.84 1 98.75 228 ARG B O 1
ATOM 4385 N N . THR B 1 229 ? 0.364 -26.062 -9.633 1 98.5 229 THR B N 1
ATOM 4386 C CA . THR B 1 229 ? -0.823 -26.406 -8.852 1 98.5 229 THR B CA 1
ATOM 4387 C C . THR B 1 229 ? -0.615 -27.703 -8.078 1 98.5 229 THR B C 1
ATOM 4389 O O . THR B 1 229 ? -0.416 -28.766 -8.672 1 98.5 229 THR B O 1
ATOM 4392 N N . ALA B 1 230 ? -0.649 -27.609 -6.762 1 98.56 230 ALA B N 1
ATOM 4393 C CA . ALA B 1 230 ? -0.521 -28.797 -5.918 1 98.56 230 ALA B CA 1
ATOM 4394 C C . ALA B 1 230 ? -1.497 -28.75 -4.746 1 98.56 230 ALA B C 1
ATOM 4396 O O . ALA B 1 230 ? -1.604 -27.719 -4.066 1 98.56 230 ALA B O 1
ATOM 4397 N N . PHE B 1 231 ? -2.248 -29.75 -4.562 1 98.56 231 PHE B N 1
ATOM 4398 C CA . PHE B 1 231 ? -3.133 -29.938 -3.418 1 98.56 231 PHE B CA 1
ATOM 4399 C C . PHE B 1 231 ? -2.832 -31.266 -2.717 1 98.56 231 PHE B C 1
ATOM 4401 O O . PHE B 1 231 ? -3.17 -32.344 -3.225 1 98.56 231 PHE B O 1
ATOM 4408 N N . VAL B 1 232 ? -2.193 -31.188 -1.582 1 98.69 232 VAL B N 1
ATOM 4409 C CA . VAL B 1 232 ? -1.743 -32.344 -0.819 1 98.69 232 VAL B CA 1
ATOM 4410 C C . VAL B 1 232 ? -2.662 -32.562 0.382 1 98.69 232 VAL B C 1
ATOM 4412 O O . VAL B 1 232 ? -2.936 -31.625 1.138 1 98.69 232 VAL B O 1
ATOM 4415 N N . THR B 1 233 ? -3.15 -33.75 0.501 1 98 233 THR B N 1
ATOM 4416 C CA . THR B 1 233 ? -4.07 -34.094 1.58 1 98 233 THR B CA 1
ATOM 4417 C C . THR B 1 233 ? -3.613 -35.375 2.301 1 98 233 THR B C 1
ATOM 4419 O O . THR B 1 233 ? -2.738 -36.094 1.812 1 98 233 THR B O 1
ATOM 4422 N N . ASP B 1 234 ? -4.277 -35.625 3.498 1 97.19 234 ASP B N 1
ATOM 4423 C CA . ASP B 1 234 ? -4.027 -36.844 4.246 1 97.19 234 ASP B CA 1
ATOM 4424 C C . ASP B 1 234 ? -4.73 -38.031 3.598 1 97.19 234 ASP B C 1
ATOM 4426 O O . ASP B 1 234 ? -4.309 -39.188 3.771 1 97.19 234 ASP B O 1
ATOM 4430 N N . ASN B 1 235 ? -5.77 -37.656 2.846 1 94.56 235 ASN B N 1
ATOM 4431 C CA . ASN B 1 235 ? -6.613 -38.688 2.236 1 94.56 235 ASN B CA 1
ATOM 4432 C C . ASN B 1 235 ? -6.836 -38.406 0.75 1 94.56 235 ASN B C 1
ATOM 4434 O O . ASN B 1 235 ? -7.359 -37.375 0.374 1 94.56 235 ASN B O 1
ATOM 4438 N N . SER B 1 236 ? -6.59 -39.438 -0.038 1 94.56 236 SER B N 1
ATOM 4439 C CA . SER B 1 236 ? -6.688 -39.312 -1.487 1 94.56 236 SER B CA 1
ATOM 4440 C C . SER B 1 236 ? -8.117 -38.969 -1.92 1 94.56 236 SER B C 1
ATOM 4442 O O . SER B 1 236 ? -8.328 -38.25 -2.895 1 94.56 236 SER B O 1
ATOM 4444 N N . ASP B 1 237 ? -9.078 -39.469 -1.263 1 96.25 237 ASP B N 1
ATOM 4445 C CA . ASP B 1 237 ? -10.477 -39.25 -1.628 1 96.25 237 ASP B CA 1
ATOM 4446 C C . ASP B 1 237 ? -10.859 -37.781 -1.518 1 96.25 237 ASP B C 1
ATOM 4448 O O . ASP B 1 237 ? -11.625 -37.25 -2.336 1 96.25 237 ASP B O 1
ATOM 4452 N N . ASP B 1 238 ? -10.359 -37.125 -0.534 1 94.81 238 ASP B N 1
ATOM 4453 C CA . ASP B 1 238 ? -10.609 -35.688 -0.376 1 94.81 238 ASP B CA 1
ATOM 4454 C C . ASP B 1 238 ? -10.031 -34.906 -1.545 1 94.81 238 ASP B C 1
ATOM 4456 O O . ASP B 1 238 ? -10.688 -34 -2.076 1 94.81 238 ASP B O 1
ATOM 4460 N N . ALA B 1 239 ? -8.859 -35.25 -1.923 1 96.12 239 ALA B N 1
ATOM 4461 C CA . ALA B 1 239 ? -8.203 -34.562 -3.029 1 96.12 239 ALA B CA 1
ATOM 4462 C C . ALA B 1 239 ? -9.023 -34.656 -4.309 1 96.12 239 ALA B C 1
ATOM 4464 O O . ALA B 1 239 ? -9.242 -33.656 -5.004 1 96.12 239 ALA B O 1
ATOM 4465 N N . ARG B 1 240 ? -9.469 -35.875 -4.578 1 96.62 240 ARG B N 1
ATOM 4466 C CA . ARG B 1 240 ? -10.203 -36.125 -5.812 1 96.62 240 ARG B CA 1
ATOM 4467 C C . ARG B 1 240 ? -11.57 -35.406 -5.785 1 96.62 240 ARG B C 1
ATOM 4469 O O . ARG B 1 240 ? -12.008 -34.844 -6.789 1 96.62 240 ARG B O 1
ATOM 4476 N N . ARG B 1 241 ? -12.188 -35.469 -4.648 1 97.19 241 ARG B N 1
ATOM 4477 C CA . ARG B 1 241 ? -13.492 -34.844 -4.5 1 97.19 241 ARG B CA 1
ATOM 4478 C C . ARG B 1 241 ? -13.414 -33.344 -4.758 1 97.19 241 ARG B C 1
ATOM 4480 O O . ARG B 1 241 ? -14.18 -32.812 -5.562 1 97.19 241 ARG B O 1
ATOM 4487 N N . PHE B 1 242 ? -12.5 -32.688 -4.117 1 96.88 242 PHE B N 1
ATOM 4488 C CA . PHE B 1 242 ? -12.367 -31.25 -4.273 1 96.88 242 PHE B CA 1
ATOM 4489 C C . PHE B 1 242 ? -11.867 -30.891 -5.672 1 96.88 242 PHE B C 1
ATOM 4491 O O . PHE B 1 242 ? -12.289 -29.891 -6.254 1 96.88 242 PHE B O 1
ATOM 4498 N N . ALA B 1 243 ? -10.992 -31.734 -6.18 1 97.56 243 ALA B N 1
ATOM 4499 C CA . ALA B 1 243 ? -10.477 -31.5 -7.523 1 97.56 243 ALA B CA 1
ATOM 4500 C C . ALA B 1 243 ? -11.594 -31.594 -8.562 1 97.56 243 ALA B C 1
ATOM 4502 O O . ALA B 1 243 ? -11.641 -30.797 -9.508 1 97.56 243 ALA B O 1
ATOM 4503 N N . GLN B 1 244 ? -12.422 -32.625 -8.391 1 97.19 244 GLN B N 1
ATOM 4504 C CA . GLN B 1 244 ? -13.523 -32.781 -9.328 1 97.19 244 GLN B CA 1
ATOM 4505 C C . GLN B 1 244 ? -14.383 -31.516 -9.391 1 97.19 244 GLN B C 1
ATOM 4507 O O . GLN B 1 244 ? -14.719 -31.031 -10.477 1 97.19 244 GLN B O 1
ATOM 4512 N N . THR B 1 245 ? -14.68 -31.016 -8.266 1 95.94 245 THR B N 1
ATOM 4513 C CA . THR B 1 245 ? -15.516 -29.828 -8.188 1 95.94 245 THR B CA 1
ATOM 4514 C C . THR B 1 245 ? -14.812 -28.641 -8.82 1 95.94 245 THR B C 1
ATOM 4516 O O . THR B 1 245 ? -15.367 -27.984 -9.711 1 95.94 245 THR B O 1
ATOM 4519 N N . GLY B 1 246 ? -13.641 -28.344 -8.398 1 95.81 246 GLY B N 1
ATOM 4520 C CA . GLY B 1 246 ? -12.914 -27.172 -8.844 1 95.81 246 GLY B CA 1
ATOM 4521 C C . GLY B 1 246 ? -12.539 -27.219 -10.312 1 95.81 246 GLY B C 1
ATOM 4522 O O . GLY B 1 246 ? -12.734 -26.25 -11.047 1 95.81 246 GLY B O 1
ATOM 4523 N N . LEU B 1 247 ? -12.062 -28.312 -10.781 1 96.56 247 LEU B N 1
ATOM 4524 C CA . LEU B 1 247 ? -11.57 -28.438 -12.148 1 96.56 247 LEU B CA 1
ATOM 4525 C C . LEU B 1 247 ? -12.727 -28.5 -13.141 1 96.56 247 LEU B C 1
ATOM 4527 O O . LEU B 1 247 ? -12.609 -28.031 -14.273 1 96.56 247 LEU B O 1
ATOM 4531 N N . ALA B 1 248 ? -13.805 -29.094 -12.711 1 95.75 248 ALA B N 1
ATOM 4532 C CA . ALA B 1 248 ? -14.984 -29.094 -13.57 1 95.75 248 ALA B CA 1
ATOM 4533 C C . ALA B 1 248 ? -15.461 -27.656 -13.828 1 95.75 248 ALA B C 1
ATOM 4535 O O . ALA B 1 248 ? -15.844 -27.328 -14.953 1 95.75 248 ALA B O 1
ATOM 4536 N N . ALA B 1 249 ? -15.492 -26.906 -12.797 1 93.44 249 ALA B N 1
ATOM 4537 C CA . ALA B 1 249 ? -15.875 -25.516 -12.945 1 93.44 249 ALA B CA 1
ATOM 4538 C C . ALA B 1 249 ? -14.914 -24.781 -13.875 1 93.44 249 ALA B C 1
ATOM 4540 O O . ALA B 1 249 ? -15.344 -24 -14.727 1 93.44 249 ALA B O 1
ATOM 4541 N N . GLN B 1 250 ? -13.656 -25.016 -13.688 1 92.38 250 GLN B N 1
ATOM 4542 C CA . GLN B 1 250 ? -12.648 -24.406 -14.539 1 92.38 250 GLN B CA 1
ATOM 4543 C C . GLN B 1 250 ? -12.82 -24.844 -15.992 1 92.38 250 GLN B C 1
ATOM 4545 O O . GLN B 1 250 ? -12.68 -24.031 -16.906 1 92.38 250 GLN B O 1
ATOM 4550 N N . ALA B 1 251 ? -13.078 -26.062 -16.156 1 93.62 251 ALA B N 1
ATOM 4551 C CA . ALA B 1 251 ? -13.305 -26.594 -17.5 1 93.62 251 ALA B CA 1
ATOM 4552 C C . ALA B 1 251 ? -14.508 -25.922 -18.172 1 93.62 251 ALA B C 1
ATOM 4554 O O . ALA B 1 251 ? -14.461 -25.594 -19.359 1 93.62 251 ALA B O 1
ATOM 4555 N N . ALA B 1 252 ? -15.508 -25.75 -17.422 1 92.75 252 ALA B N 1
ATOM 4556 C CA . ALA B 1 252 ? -16.703 -25.094 -17.938 1 92.75 252 ALA B CA 1
ATOM 4557 C C . ALA B 1 252 ? -16.406 -23.672 -18.375 1 92.75 252 ALA B C 1
ATOM 4559 O O . ALA B 1 252 ? -16.859 -23.234 -19.438 1 92.75 252 ALA B O 1
ATOM 4560 N N . GLN B 1 253 ? -15.68 -22.984 -17.547 1 87.56 253 GLN B N 1
ATOM 4561 C CA . GLN B 1 253 ? -15.289 -21.625 -17.875 1 87.56 253 GLN B CA 1
ATOM 4562 C C . GLN B 1 253 ? -14.398 -21.578 -19.125 1 87.56 253 GLN B C 1
ATOM 4564 O O . GLN B 1 253 ? -14.547 -20.703 -19.969 1 87.56 253 GLN B O 1
ATOM 4569 N N . PHE B 1 254 ? -13.492 -22.516 -19.156 1 87.69 254 PHE B N 1
ATOM 4570 C CA . PHE B 1 254 ? -12.57 -22.641 -20.266 1 87.69 254 PHE B CA 1
ATOM 4571 C C . PHE B 1 254 ? -13.328 -22.859 -21.578 1 87.69 254 PHE B C 1
ATOM 4573 O O . PHE B 1 254 ? -13.031 -22.219 -22.594 1 87.69 254 PHE B O 1
ATOM 4580 N N . ARG B 1 255 ? -14.289 -23.609 -21.531 1 89.44 255 ARG B N 1
ATOM 4581 C CA . ARG B 1 255 ? -15.125 -23.891 -22.703 1 89.44 255 ARG B CA 1
ATOM 4582 C C . ARG B 1 255 ? -15.969 -22.672 -23.062 1 89.44 255 ARG B C 1
ATOM 4584 O O . ARG B 1 255 ? -16.141 -22.359 -24.25 1 89.44 255 ARG B O 1
ATOM 4591 N N . ALA B 1 256 ? -16.438 -22.062 -22.094 1 87.94 256 ALA B N 1
ATOM 4592 C CA . ALA B 1 256 ? -17.25 -20.875 -22.312 1 87.94 256 ALA B CA 1
ATOM 4593 C C . ALA B 1 256 ? -16.469 -19.766 -23.016 1 87.94 256 ALA B C 1
ATOM 4595 O O . ALA B 1 256 ? -17.031 -18.969 -23.766 1 87.94 256 ALA B O 1
ATOM 4596 N N . GLN B 1 257 ? -15.195 -19.828 -22.812 1 82.56 257 GLN B N 1
ATOM 4597 C CA . GLN B 1 257 ? -14.328 -18.828 -23.438 1 82.56 257 GLN B CA 1
ATOM 4598 C C . GLN B 1 257 ? -13.922 -19.266 -24.844 1 82.56 257 GLN B C 1
ATOM 4600 O O . GLN B 1 257 ? -13.141 -18.578 -25.5 1 82.56 257 GLN B O 1
ATOM 4605 N N . GLY B 1 258 ? -14.352 -20.375 -25.25 1 81.62 258 GLY B N 1
ATOM 4606 C CA . GLY B 1 258 ? -14.148 -20.797 -26.625 1 81.62 258 GLY B CA 1
ATOM 4607 C C . GLY B 1 258 ? -13 -21.766 -26.781 1 81.62 258 GLY B C 1
ATOM 4608 O O . GLY B 1 258 ? -12.609 -22.109 -27.906 1 81.62 258 GLY B O 1
ATOM 4609 N N . HIS B 1 259 ? -12.477 -22.266 -25.625 1 83.19 259 HIS B N 1
ATOM 4610 C CA . HIS B 1 259 ? -11.359 -23.188 -25.703 1 83.19 259 HIS B CA 1
ATOM 4611 C C . HIS B 1 259 ? -11.844 -24.641 -25.734 1 83.19 259 HIS B C 1
ATOM 4613 O O . HIS B 1 259 ? -12.969 -24.938 -25.328 1 83.19 259 HIS B O 1
ATOM 4619 N N . ARG B 1 260 ? -11.031 -25.453 -26.375 1 82.56 260 ARG B N 1
ATOM 4620 C CA . ARG B 1 260 ? -11.383 -26.859 -26.484 1 82.56 260 ARG B CA 1
ATOM 4621 C C . ARG B 1 260 ? -10.586 -27.703 -25.5 1 82.56 260 ARG B C 1
ATOM 4623 O O . ARG B 1 260 ? -9.383 -27.484 -25.312 1 82.56 260 ARG B O 1
ATOM 4630 N N . LEU B 1 261 ? -11.242 -28.516 -24.734 1 85.81 261 LEU B N 1
ATOM 4631 C CA . LEU B 1 261 ? -10.609 -29.5 -23.844 1 85.81 261 LEU B CA 1
ATOM 4632 C C . LEU B 1 261 ? -10.812 -30.922 -24.359 1 85.81 261 LEU B C 1
ATOM 4634 O O . LEU B 1 261 ? -11.883 -31.25 -24.875 1 85.81 261 LEU B O 1
ATOM 4638 N N . THR B 1 262 ? -9.703 -31.656 -24.188 1 79.94 262 THR B N 1
ATOM 4639 C CA . THR B 1 262 ? -9.766 -33.062 -24.609 1 79.94 262 THR B CA 1
ATOM 4640 C C . THR B 1 262 ? -10.344 -33.938 -23.484 1 79.94 262 THR B C 1
ATOM 4642 O O . THR B 1 262 ? -9.695 -34.125 -22.453 1 79.94 262 THR B O 1
ATOM 4645 N N . GLY B 1 263 ? -11.711 -34.125 -23.469 1 87.88 263 GLY B N 1
ATOM 4646 C CA . GLY B 1 263 ? -12.305 -35.062 -22.5 1 87.88 263 GLY B CA 1
ATOM 4647 C C . GLY B 1 263 ? -13.094 -34.344 -21.406 1 87.88 263 GLY B C 1
ATOM 4648 O O . GLY B 1 263 ? -13.07 -33.125 -21.312 1 87.88 263 GLY B O 1
ATOM 4649 N N . GLU B 1 264 ? -13.688 -35.281 -20.516 1 91.31 264 GLU B N 1
ATOM 4650 C CA . GLU B 1 264 ? -14.578 -34.719 -19.5 1 91.31 264 GLU B CA 1
ATOM 4651 C C . GLU B 1 264 ? -14.383 -35.375 -18.156 1 91.31 264 GLU B C 1
ATOM 4653 O O . GLU B 1 264 ? -15.133 -35.125 -17.203 1 91.31 264 GLU B O 1
ATOM 4658 N N . THR B 1 265 ? -13.305 -36.188 -18.109 1 95.25 265 THR B N 1
ATOM 4659 C CA . THR B 1 265 ? -13.055 -36.875 -16.844 1 95.25 265 THR B CA 1
ATOM 4660 C C . THR B 1 265 ? -12.125 -36.062 -15.953 1 95.25 265 THR B C 1
ATOM 4662 O O . THR B 1 265 ? -11.469 -35.125 -16.422 1 95.25 265 THR B O 1
ATOM 4665 N N . LEU B 1 266 ? -12.125 -36.438 -14.68 1 96.06 266 LEU B N 1
ATOM 4666 C CA . LEU B 1 266 ? -11.211 -35.781 -13.75 1 96.06 266 LEU B CA 1
ATOM 4667 C C . LEU B 1 266 ? -9.773 -35.906 -14.234 1 96.06 266 LEU B C 1
ATOM 4669 O O . LEU B 1 266 ? -9.008 -34.938 -14.164 1 96.06 266 LEU B O 1
ATOM 4673 N N . GLU B 1 267 ? -9.414 -37.094 -14.711 1 95.44 267 GLU B N 1
ATOM 4674 C CA . GLU B 1 267 ? -8.062 -37.312 -15.203 1 95.44 267 GLU B CA 1
ATOM 4675 C C . GLU B 1 267 ? -7.75 -36.406 -16.391 1 95.44 267 GLU B C 1
ATOM 4677 O O . GLU B 1 267 ? -6.621 -35.938 -16.531 1 95.44 267 GLU B O 1
ATOM 4682 N N . ASP B 1 268 ? -8.75 -36.188 -17.219 1 94.62 268 ASP B N 1
ATOM 4683 C CA . ASP B 1 268 ? -8.578 -35.25 -18.344 1 94.62 268 ASP B CA 1
ATOM 4684 C C . ASP B 1 268 ? -8.312 -33.844 -17.859 1 94.62 268 ASP B C 1
ATOM 4686 O O . ASP B 1 268 ? -7.438 -33.156 -18.391 1 94.62 268 ASP B O 1
ATOM 4690 N N . TYR B 1 269 ? -9.078 -33.438 -16.859 1 95.44 269 TYR B N 1
ATOM 4691 C CA . TYR B 1 269 ? -8.922 -32.094 -16.328 1 95.44 269 TYR B CA 1
ATOM 4692 C C . TYR B 1 269 ? -7.566 -31.906 -15.648 1 95.44 269 TYR B C 1
ATOM 4694 O O . TYR B 1 269 ? -6.914 -30.875 -15.812 1 95.44 269 TYR B O 1
ATOM 4702 N N . ILE B 1 270 ? -7.152 -32.906 -14.891 1 95.94 270 ILE B N 1
ATOM 4703 C CA . ILE B 1 270 ? -5.867 -32.906 -14.203 1 95.94 270 ILE B CA 1
ATOM 4704 C C . ILE B 1 270 ? -4.742 -32.688 -15.219 1 95.94 270 ILE B C 1
ATOM 4706 O O . ILE B 1 270 ? -3.852 -31.875 -15.016 1 95.94 270 ILE B O 1
ATOM 4710 N N . ALA B 1 271 ? -4.816 -33.406 -16.281 1 93.44 271 ALA B N 1
ATOM 4711 C CA . ALA B 1 271 ? -3.807 -33.312 -17.328 1 93.44 271 ALA B CA 1
ATOM 4712 C C . ALA B 1 271 ? -3.857 -31.953 -18.031 1 93.44 271 ALA B C 1
ATOM 4714 O O . ALA B 1 271 ? -2.822 -31.328 -18.25 1 93.44 271 ALA B O 1
ATOM 4715 N N . ALA B 1 272 ? -5.039 -31.484 -18.359 1 92.25 272 ALA B N 1
ATOM 4716 C CA . ALA B 1 272 ? -5.234 -30.266 -19.141 1 92.25 272 ALA B CA 1
ATOM 4717 C C . ALA B 1 272 ? -4.785 -29.047 -18.344 1 92.25 272 ALA B C 1
ATOM 4719 O O . ALA B 1 272 ? -4.285 -28.078 -18.922 1 92.25 272 ALA B O 1
ATOM 4720 N N . PHE B 1 273 ? -4.926 -29.094 -17.016 1 94.62 273 PHE B N 1
ATOM 4721 C CA . PHE B 1 273 ? -4.68 -27.906 -16.219 1 94.62 273 PHE B CA 1
ATOM 4722 C C . PHE B 1 273 ? -3.43 -28.078 -15.359 1 94.62 273 PHE B C 1
ATOM 4724 O O . PHE B 1 273 ? -3.178 -27.281 -14.445 1 94.62 273 PHE B O 1
ATOM 4731 N N . ASP B 1 274 ? -2.664 -29.156 -15.633 1 97 274 ASP B N 1
ATOM 4732 C CA . ASP B 1 274 ? -1.349 -29.391 -15.039 1 97 274 ASP B CA 1
ATOM 4733 C C . ASP B 1 274 ? -1.437 -29.453 -13.516 1 97 274 ASP B C 1
ATOM 4735 O O . ASP B 1 274 ? -0.698 -28.75 -12.82 1 97 274 ASP B O 1
ATOM 4739 N N . VAL B 1 275 ? -2.301 -30.328 -12.992 1 97.75 275 VAL B N 1
ATOM 4740 C CA . VAL B 1 275 ? -2.592 -30.375 -11.562 1 97.75 275 VAL B CA 1
ATOM 4741 C C . VAL B 1 275 ? -1.883 -31.562 -10.93 1 97.75 275 VAL B C 1
ATOM 4743 O O . VAL B 1 275 ? -1.845 -32.656 -11.508 1 97.75 275 VAL B O 1
ATOM 4746 N N . HIS B 1 276 ? -1.279 -31.375 -9.758 1 98.25 276 HIS B N 1
ATOM 4747 C CA . HIS B 1 276 ? -0.762 -32.406 -8.883 1 98.25 276 HIS B CA 1
ATOM 4748 C C . HIS B 1 276 ? -1.604 -32.531 -7.613 1 98.25 276 HIS B C 1
ATOM 4750 O O . HIS B 1 276 ? -1.806 -31.562 -6.898 1 98.25 276 HIS B O 1
ATOM 4756 N N . LEU B 1 277 ? -2.154 -33.719 -7.34 1 97.69 277 LEU B N 1
ATOM 4757 C CA . LEU B 1 277 ? -3.033 -33.812 -6.176 1 97.69 277 LEU B CA 1
ATOM 4758 C C . LEU B 1 277 ? -2.951 -35.219 -5.543 1 97.69 277 LEU B C 1
ATOM 4760 O O . LEU B 1 277 ? -2.594 -36.188 -6.207 1 97.69 277 LEU B O 1
ATOM 4764 N N . GLY B 1 278 ? -3.217 -35.281 -4.258 1 98.25 278 GLY B N 1
ATOM 4765 C CA . GLY B 1 278 ? -3.291 -36.531 -3.514 1 98.25 278 GLY B CA 1
ATOM 4766 C C . GLY B 1 278 ? -2.5 -36.5 -2.219 1 98.25 278 GLY B C 1
ATOM 4767 O O . GLY B 1 278 ? -2.307 -35.438 -1.628 1 98.25 278 GLY B O 1
ATOM 4768 N N . THR B 1 279 ? -2.168 -37.688 -1.74 1 98.19 279 THR B N 1
ATOM 4769 C CA . THR B 1 279 ? -1.277 -37.812 -0.592 1 98.19 279 THR B CA 1
ATOM 4770 C C . THR B 1 279 ? 0.125 -37.312 -0.941 1 98.19 279 THR B C 1
ATOM 4772 O O . THR B 1 279 ? 0.439 -37.094 -2.113 1 98.19 279 THR B O 1
ATOM 4775 N N . PRO B 1 280 ? 0.954 -37.156 0.104 1 98.38 280 PRO B N 1
ATOM 4776 C CA . PRO B 1 280 ? 2.332 -36.75 -0.183 1 98.38 280 PRO B CA 1
ATOM 4777 C C . PRO B 1 280 ? 3.031 -37.688 -1.161 1 98.38 280 PRO B C 1
ATOM 4779 O O . PRO B 1 280 ? 3.705 -37.219 -2.088 1 98.38 280 PRO B O 1
ATOM 4782 N N . ARG B 1 281 ? 2.801 -38.938 -1.008 1 97.94 281 ARG B N 1
ATOM 4783 C CA . ARG B 1 281 ? 3.418 -39.906 -1.896 1 97.94 281 ARG B CA 1
ATOM 4784 C C . ARG B 1 281 ? 2.914 -39.75 -3.326 1 97.94 281 ARG B C 1
ATOM 4786 O O . ARG B 1 281 ? 3.701 -39.75 -4.273 1 97.94 281 ARG B O 1
ATOM 4793 N N . GLU B 1 282 ? 1.644 -39.625 -3.469 1 97.88 282 GLU B N 1
ATOM 4794 C CA . GLU B 1 282 ? 1.033 -39.469 -4.789 1 97.88 282 GLU B CA 1
ATOM 4795 C C . GLU B 1 282 ? 1.479 -38.188 -5.473 1 97.88 282 GLU B C 1
ATOM 4797 O O . GLU B 1 282 ? 1.8 -38.188 -6.664 1 97.88 282 GLU B O 1
ATOM 4802 N N . THR B 1 283 ? 1.433 -37.125 -4.734 1 98.31 283 THR B N 1
ATOM 4803 C CA . THR B 1 283 ? 1.812 -35.812 -5.281 1 98.31 283 THR B CA 1
ATOM 4804 C C . THR B 1 283 ? 3.285 -35.812 -5.672 1 98.31 283 THR B C 1
ATOM 4806 O O . THR B 1 283 ? 3.646 -35.281 -6.734 1 98.31 283 THR B O 1
ATOM 4809 N N . LEU B 1 284 ? 4.133 -36.375 -4.82 1 98 284 LEU B N 1
ATOM 4810 C CA . LEU B 1 284 ? 5.566 -36.438 -5.102 1 98 284 LEU B CA 1
ATOM 4811 C C . LEU B 1 284 ? 5.84 -37.25 -6.363 1 98 284 LEU B C 1
ATOM 4813 O O . LEU B 1 284 ? 6.746 -36.938 -7.133 1 98 284 LEU B O 1
ATOM 4817 N N . ALA B 1 285 ? 5.082 -38.281 -6.578 1 97.75 285 ALA B N 1
ATOM 4818 C CA . ALA B 1 285 ? 5.273 -39.156 -7.742 1 97.75 285 ALA B CA 1
ATOM 4819 C C . ALA B 1 285 ? 5.105 -38.344 -9.039 1 97.75 285 ALA B C 1
ATOM 4821 O O . ALA B 1 285 ? 5.855 -38.562 -10 1 97.75 285 ALA B O 1
ATOM 4822 N N . THR B 1 286 ? 4.117 -37.5 -9.102 1 97.25 286 THR B N 1
ATOM 4823 C CA . THR B 1 286 ? 3.881 -36.75 -10.32 1 97.25 286 THR B CA 1
ATOM 4824 C C . THR B 1 286 ? 4.84 -35.562 -10.406 1 97.25 286 THR B C 1
ATOM 4826 O O . THR B 1 286 ? 5.34 -35.25 -11.484 1 97.25 286 THR B O 1
ATOM 4829 N N . LEU B 1 287 ? 5.145 -34.906 -9.297 1 98.31 287 LEU B N 1
ATOM 4830 C CA . LEU B 1 287 ? 6.051 -33.781 -9.281 1 98.31 287 LEU B CA 1
ATOM 4831 C C . LEU B 1 287 ? 7.465 -34.188 -9.664 1 98.31 287 LEU B C 1
ATOM 4833 O O . LEU B 1 287 ? 8.18 -33.438 -10.328 1 98.31 287 LEU B O 1
ATOM 4837 N N . SER B 1 288 ? 7.84 -35.375 -9.297 1 97.06 288 SER B N 1
ATOM 4838 C CA . SER B 1 288 ? 9.203 -35.844 -9.531 1 97.06 288 SER B CA 1
ATOM 4839 C C . SER B 1 288 ? 9.453 -36.125 -11.008 1 97.06 288 SER B C 1
ATOM 4841 O O . SER B 1 288 ? 10.602 -36.188 -11.445 1 97.06 288 SER B O 1
ATOM 4843 N N . ARG B 1 289 ? 8.422 -36.25 -11.805 1 96.75 289 ARG B N 1
ATOM 4844 C CA . ARG B 1 289 ? 8.547 -36.5 -13.234 1 96.75 289 ARG B CA 1
ATOM 4845 C C . ARG B 1 289 ? 8.734 -35.188 -14 1 96.75 289 ARG B C 1
ATOM 4847 O O . ARG B 1 289 ? 9.094 -35.219 -15.18 1 96.75 289 ARG B O 1
ATOM 4854 N N . ASP B 1 290 ? 8.477 -34.125 -13.383 1 97.38 290 ASP B N 1
ATOM 4855 C CA . ASP B 1 290 ? 8.555 -32.812 -13.984 1 97.38 290 ASP B CA 1
ATOM 4856 C C . ASP B 1 290 ? 10.008 -32.344 -14.125 1 97.38 290 ASP B C 1
ATOM 4858 O O . ASP B 1 290 ? 10.633 -31.938 -13.141 1 97.38 290 ASP B O 1
ATOM 4862 N N . THR B 1 291 ? 10.586 -32.344 -15.297 1 97.81 291 THR B N 1
ATOM 4863 C CA . THR B 1 291 ? 12 -32.062 -15.516 1 97.81 291 THR B CA 1
ATOM 4864 C C . THR B 1 291 ? 12.312 -30.594 -15.32 1 97.81 291 THR B C 1
ATOM 4866 O O . THR B 1 291 ? 13.469 -30.219 -15.109 1 97.81 291 THR B O 1
ATOM 4869 N N . ALA B 1 292 ? 11.305 -29.719 -15.477 1 98 292 ALA B N 1
ATOM 4870 C CA . ALA B 1 292 ? 11.508 -28.281 -15.219 1 98 292 ALA B CA 1
ATOM 4871 C C . ALA B 1 292 ? 11.758 -28.031 -13.734 1 98 292 ALA B C 1
ATOM 4873 O O . ALA B 1 292 ? 12.531 -27.141 -13.375 1 98 292 ALA B O 1
ATOM 4874 N N . LEU B 1 293 ? 11.141 -28.812 -12.844 1 97.44 293 LEU B N 1
ATOM 4875 C CA . LEU B 1 293 ? 11.312 -28.641 -11.406 1 97.44 293 LEU B CA 1
ATOM 4876 C C . LEU B 1 293 ? 12.742 -28.953 -10.984 1 97.44 293 LEU B C 1
ATOM 4878 O O . LEU B 1 293 ? 13.281 -28.328 -10.07 1 97.44 293 LEU B O 1
ATOM 4882 N N . ALA B 1 294 ? 13.297 -29.891 -11.656 1 95.56 294 ALA B N 1
ATOM 4883 C CA . ALA B 1 294 ? 14.672 -30.266 -11.336 1 95.56 294 ALA B CA 1
ATOM 4884 C C . ALA B 1 294 ? 15.625 -29.109 -11.617 1 95.56 294 ALA B C 1
ATOM 4886 O O . ALA B 1 294 ? 16.672 -28.984 -10.961 1 95.56 294 ALA B O 1
ATOM 4887 N N . ARG B 1 295 ? 15.234 -28.234 -12.492 1 97.31 295 ARG B N 1
ATOM 4888 C CA . ARG B 1 295 ? 16.078 -27.141 -12.938 1 97.31 295 ARG B CA 1
ATOM 4889 C C . ARG B 1 295 ? 15.734 -25.844 -12.195 1 97.31 295 ARG B C 1
ATOM 4891 O O . ARG B 1 295 ? 16.438 -24.844 -12.32 1 97.31 295 ARG B O 1
ATOM 4898 N N . ALA B 1 296 ? 14.664 -25.891 -11.422 1 98.06 296 ALA B N 1
ATOM 4899 C CA . ALA B 1 296 ? 14.188 -24.703 -10.719 1 98.06 296 ALA B CA 1
ATOM 4900 C C . ALA B 1 296 ? 14.992 -24.453 -9.445 1 98.06 296 ALA B C 1
ATOM 4902 O O . ALA B 1 296 ? 15.438 -25.391 -8.789 1 98.06 296 ALA B O 1
ATOM 4903 N N . THR B 1 297 ? 15.219 -23.156 -9.125 1 98.25 297 THR B N 1
ATOM 4904 C CA . THR B 1 297 ? 15.82 -22.781 -7.848 1 98.25 297 THR B CA 1
ATOM 4905 C C . THR B 1 297 ? 14.742 -22.5 -6.805 1 98.25 297 THR B C 1
ATOM 4907 O O . THR B 1 297 ? 14.992 -22.594 -5.602 1 98.25 297 THR B O 1
ATOM 4910 N N . ASP B 1 298 ? 13.555 -22.125 -7.242 1 98.5 298 ASP B N 1
ATOM 4911 C CA . ASP B 1 298 ? 12.414 -21.781 -6.398 1 98.5 298 ASP B CA 1
ATOM 4912 C C . ASP B 1 298 ? 11.18 -22.594 -6.781 1 98.5 298 ASP B C 1
ATOM 4914 O O . ASP B 1 298 ? 10.703 -22.516 -7.914 1 98.5 298 ASP B O 1
ATOM 4918 N N . LEU B 1 299 ? 10.664 -23.344 -5.828 1 98.5 299 LEU B N 1
ATOM 4919 C CA . LEU B 1 299 ? 9.398 -24.062 -5.98 1 98.5 299 LEU B CA 1
ATOM 4920 C C . LEU B 1 299 ? 8.242 -23.234 -5.426 1 98.5 299 LEU B C 1
ATOM 4922 O O . LEU B 1 299 ? 8.281 -22.797 -4.273 1 98.5 299 LEU B O 1
ATOM 4926 N N . SER B 1 300 ? 7.277 -22.953 -6.23 1 98.62 300 SER B N 1
ATOM 4927 C CA . SER B 1 300 ? 6.102 -22.219 -5.762 1 98.62 300 SER B CA 1
ATOM 4928 C C . SER B 1 300 ? 4.828 -23.031 -5.984 1 98.62 300 SER B C 1
ATOM 4930 O O . SER B 1 300 ? 4.555 -23.469 -7.102 1 98.62 300 SER B O 1
ATOM 4932 N N . PHE B 1 301 ? 4.043 -23.203 -4.941 1 98.75 301 PHE B N 1
ATOM 4933 C CA . PHE B 1 301 ? 2.854 -24.047 -5.031 1 98.75 301 PHE B CA 1
ATOM 4934 C C . PHE B 1 301 ? 1.602 -23.234 -4.703 1 98.75 301 PHE B C 1
ATOM 4936 O O . PHE B 1 301 ? 1.637 -22.344 -3.861 1 98.75 301 PHE B O 1
ATOM 4943 N N . GLN B 1 302 ? 0.559 -23.531 -5.344 1 97.94 302 GLN B N 1
ATOM 4944 C CA . GLN B 1 302 ? -0.772 -22.984 -5.121 1 97.94 302 GLN B CA 1
ATOM 4945 C C . GLN B 1 302 ? -1.85 -24.047 -5.312 1 97.94 302 GLN B C 1
ATOM 4947 O O . GLN B 1 302 ? -1.625 -25.047 -5.992 1 97.94 302 GLN B O 1
ATOM 4952 N N . VAL B 1 303 ? -3.008 -23.797 -4.754 1 96.81 303 VAL B N 1
ATOM 4953 C CA . VAL B 1 303 ? -4.066 -24.797 -4.832 1 96.81 303 VAL B CA 1
ATOM 4954 C C . VAL B 1 303 ? -4.98 -24.5 -6.02 1 96.81 303 VAL B C 1
ATOM 4956 O O . VAL B 1 303 ? -5.891 -25.266 -6.324 1 96.81 303 VAL B O 1
ATOM 4959 N N . HIS B 1 304 ? -4.789 -23.297 -6.621 1 92.94 304 HIS B N 1
ATOM 4960 C CA . HIS B 1 304 ? -5.586 -23.016 -7.809 1 92.94 304 HIS B CA 1
ATOM 4961 C C . HIS B 1 304 ? -5.32 -24.047 -8.906 1 92.94 304 HIS B C 1
ATOM 4963 O O . HIS B 1 304 ? -4.168 -24.406 -9.148 1 92.94 304 HIS B O 1
ATOM 4969 N N . SER B 1 305 ? -6.367 -24.609 -9.5 1 93.25 305 SER B N 1
ATOM 4970 C CA . SER B 1 305 ? -7.781 -24.344 -9.742 1 93.25 305 SER B CA 1
ATOM 4971 C C . SER B 1 305 ? -8.672 -25.328 -8.992 1 93.25 305 SER B C 1
ATOM 4973 O O . SER B 1 305 ? -9.852 -25.469 -9.305 1 93.25 305 SER B O 1
ATOM 4975 N N . ILE B 1 306 ? -8.086 -26.047 -8.078 1 95.06 306 ILE B N 1
ATOM 4976 C CA . ILE B 1 306 ? -8.867 -26.922 -7.215 1 95.06 306 ILE B CA 1
ATOM 4977 C C . ILE B 1 306 ? -9.664 -26.078 -6.219 1 95.06 306 ILE B C 1
ATOM 4979 O O . ILE B 1 306 ? -10.883 -26.25 -6.098 1 95.06 306 ILE B O 1
ATOM 4983 N N . ASP B 1 307 ? -9.047 -25.234 -5.543 1 92.88 307 ASP B N 1
ATOM 4984 C CA . ASP B 1 307 ? -9.586 -24.234 -4.617 1 92.88 307 ASP B CA 1
ATOM 4985 C C . ASP B 1 307 ? -10.477 -24.906 -3.564 1 92.88 307 ASP B C 1
ATOM 4987 O O . ASP B 1 307 ? -11.648 -24.562 -3.426 1 92.88 307 ASP B O 1
ATOM 4991 N N . PRO B 1 308 ? -9.867 -25.781 -2.77 1 96.62 308 PRO B N 1
ATOM 4992 C CA . PRO B 1 308 ? -10.586 -26.453 -1.683 1 96.62 308 PRO B CA 1
ATOM 4993 C C . PRO B 1 308 ? -10.922 -25.516 -0.531 1 96.62 308 PRO B C 1
ATOM 4995 O O . PRO B 1 308 ? -10.477 -24.359 -0.522 1 96.62 308 PRO B O 1
ATOM 4998 N N . PRO B 1 309 ? -11.797 -26 0.46 1 96.38 309 PRO B N 1
ATOM 4999 C CA . PRO B 1 309 ? -12.078 -25.172 1.635 1 96.38 309 PRO B CA 1
ATOM 5000 C C . PRO B 1 309 ? -10.82 -24.812 2.42 1 96.38 309 PRO B C 1
ATOM 5002 O O . PRO B 1 309 ? -9.875 -25.594 2.469 1 96.38 309 PRO B O 1
ATOM 5005 N N . HIS B 1 310 ? -10.867 -23.688 3.084 1 97.62 310 HIS B N 1
ATOM 5006 C CA . HIS B 1 310 ? -9.734 -23 3.699 1 97.62 310 HIS B CA 1
ATOM 5007 C C . HIS B 1 310 ? -8.961 -23.938 4.625 1 97.62 310 HIS B C 1
ATOM 5009 O O . HIS B 1 310 ? -7.73 -24 4.566 1 97.62 310 HIS B O 1
ATOM 5015 N N . PRO B 1 311 ? -9.578 -24.766 5.5 1 97.81 311 PRO B N 1
ATOM 5016 C CA . PRO B 1 311 ? -8.805 -25.641 6.387 1 97.81 311 PRO B CA 1
ATOM 5017 C C . PRO B 1 311 ? -7.945 -26.641 5.621 1 97.81 311 PRO B C 1
ATOM 5019 O O . PRO B 1 311 ? -6.855 -27 6.078 1 97.81 311 PRO B O 1
ATOM 5022 N N . PHE B 1 312 ? -8.398 -27.062 4.469 1 97.94 312 PHE B N 1
ATOM 5023 C CA . PHE B 1 312 ? -7.641 -28 3.658 1 97.94 312 PHE B CA 1
ATOM 5024 C C . PHE B 1 312 ? -6.453 -27.328 2.994 1 97.94 312 PHE B C 1
ATOM 5026 O O . PHE B 1 312 ? -5.414 -27.953 2.768 1 97.94 312 PHE B O 1
ATOM 5033 N N . ILE B 1 313 ? -6.613 -26.031 2.672 1 98.44 313 ILE B N 1
ATOM 5034 C CA . ILE B 1 313 ? -5.5 -25.266 2.137 1 98.44 313 ILE B CA 1
ATOM 5035 C C . ILE B 1 313 ? -4.383 -25.188 3.174 1 98.44 313 ILE B C 1
ATOM 5037 O O . ILE B 1 313 ? -3.215 -25.422 2.859 1 98.44 313 ILE B O 1
ATOM 5041 N N . LEU B 1 314 ? -4.746 -24.891 4.414 1 98.69 314 LEU B N 1
ATOM 5042 C CA . LEU B 1 314 ? -3.762 -24.797 5.484 1 98.69 314 LEU B CA 1
ATOM 5043 C C . LEU B 1 314 ? -3.053 -26.125 5.688 1 98.69 314 LEU B C 1
ATOM 5045 O O . LEU B 1 314 ? -1.828 -26.172 5.82 1 98.69 314 LEU B O 1
ATOM 5049 N N . ARG B 1 315 ? -3.832 -27.188 5.68 1 98.56 315 ARG B N 1
ATOM 5050 C CA . ARG B 1 315 ? -3.246 -28.516 5.84 1 98.56 315 ARG B CA 1
ATOM 5051 C C . ARG B 1 315 ? -2.307 -28.844 4.684 1 98.56 315 ARG B C 1
ATOM 5053 O O . ARG B 1 315 ? -1.232 -29.406 4.891 1 98.56 315 ARG B O 1
ATOM 5060 N N . SER B 1 316 ? -2.701 -28.5 3.498 1 98.75 316 SER B N 1
ATOM 5061 C CA . SER B 1 316 ? -1.867 -28.719 2.32 1 98.75 316 SER B CA 1
ATOM 5062 C C . SER B 1 316 ? -0.536 -27.984 2.439 1 98.75 316 SER B C 1
ATOM 5064 O O . SER B 1 316 ? 0.514 -28.531 2.096 1 98.75 316 SER B O 1
ATOM 5066 N N . ILE B 1 317 ? -0.571 -26.734 2.918 1 98.81 317 ILE B N 1
ATOM 5067 C CA . ILE B 1 317 ? 0.637 -25.953 3.139 1 98.81 317 ILE B CA 1
ATOM 5068 C C . ILE B 1 317 ? 1.581 -26.703 4.07 1 98.81 317 ILE B C 1
ATOM 5070 O O . ILE B 1 317 ? 2.77 -26.844 3.775 1 98.81 317 ILE B O 1
ATOM 5074 N N . SER B 1 318 ? 1.091 -27.266 5.113 1 98.62 318 SER B N 1
ATOM 5075 C CA . SER B 1 318 ? 1.896 -28 6.078 1 98.62 318 SER B CA 1
ATOM 5076 C C . SER B 1 318 ? 2.5 -29.266 5.453 1 98.62 318 SER B C 1
ATOM 5078 O O . SER B 1 318 ? 3.684 -29.547 5.641 1 98.62 318 SER B O 1
ATOM 5080 N N . LEU B 1 319 ? 1.684 -29.984 4.711 1 98.62 319 LEU B N 1
ATOM 5081 C CA . LEU B 1 319 ? 2.127 -31.25 4.125 1 98.62 319 LEU B CA 1
ATOM 5082 C C . LEU B 1 319 ? 3.18 -31 3.047 1 98.62 319 LEU B C 1
ATOM 5084 O O . LEU B 1 319 ? 4.121 -31.781 2.904 1 98.62 319 LEU B O 1
ATOM 5088 N N . LEU B 1 320 ? 3.016 -29.938 2.311 1 98.75 320 LEU B N 1
ATOM 5089 C CA . LEU B 1 320 ? 4.012 -29.578 1.306 1 98.75 320 LEU B CA 1
ATOM 5090 C C . LEU B 1 320 ? 5.375 -29.359 1.949 1 98.75 320 LEU B C 1
ATOM 5092 O O . LEU B 1 320 ? 6.383 -29.891 1.479 1 98.75 320 LEU B O 1
ATOM 5096 N N . ALA B 1 321 ? 5.371 -28.609 3.002 1 98.44 321 ALA B N 1
ATOM 5097 C CA . ALA B 1 321 ? 6.625 -28.266 3.672 1 98.44 321 ALA B CA 1
ATOM 5098 C C . ALA B 1 321 ? 7.227 -29.484 4.367 1 98.44 321 ALA B C 1
ATOM 5100 O O . ALA B 1 321 ? 8.445 -29.688 4.344 1 98.44 321 ALA B O 1
ATOM 5101 N N . GLN B 1 322 ? 6.438 -30.344 4.93 1 97.69 322 GLN B N 1
ATOM 5102 C CA . GLN B 1 322 ? 6.898 -31.422 5.793 1 97.69 322 GLN B CA 1
ATOM 5103 C C . GLN B 1 322 ? 7.324 -32.625 4.969 1 97.69 322 GLN B C 1
ATOM 5105 O O . GLN B 1 322 ? 8.289 -33.312 5.32 1 97.69 322 GLN B O 1
ATOM 5110 N N . GLN B 1 323 ? 6.617 -32.812 3.85 1 97.62 323 GLN B N 1
ATOM 5111 C CA . GLN B 1 323 ? 6.77 -34.156 3.275 1 97.62 323 GLN B CA 1
ATOM 5112 C C . GLN B 1 323 ? 7.109 -34.094 1.791 1 97.62 323 GLN B C 1
ATOM 5114 O O . GLN B 1 323 ? 7.75 -34.969 1.248 1 97.62 323 GLN B O 1
ATOM 5119 N N . VAL B 1 324 ? 6.734 -33.062 1.123 1 98.25 324 VAL B N 1
ATOM 5120 C CA . VAL B 1 324 ? 6.875 -33.031 -0.329 1 98.25 324 VAL B CA 1
ATOM 5121 C C . VAL B 1 324 ? 8.125 -32.25 -0.717 1 98.25 324 VAL B C 1
ATOM 5123 O O . VAL B 1 324 ? 9.008 -32.781 -1.396 1 98.25 324 VAL B O 1
ATOM 5126 N N . ALA B 1 325 ? 8.234 -31.047 -0.223 1 98 325 ALA B N 1
ATOM 5127 C CA . ALA B 1 325 ? 9.281 -30.125 -0.645 1 98 325 ALA B CA 1
ATOM 5128 C C . ALA B 1 325 ? 10.664 -30.672 -0.314 1 98 325 ALA B C 1
ATOM 5130 O O . ALA B 1 325 ? 11.602 -30.547 -1.114 1 98 325 ALA B O 1
ATOM 5131 N N . PRO B 1 326 ? 10.844 -31.344 0.876 1 97.19 326 PRO B N 1
ATOM 5132 C CA . PRO B 1 326 ? 12.172 -31.891 1.17 1 97.19 326 PRO B CA 1
ATOM 5133 C C . PRO B 1 326 ? 12.625 -32.938 0.139 1 97.19 326 PRO B C 1
ATOM 5135 O O . PRO B 1 326 ? 13.805 -32.969 -0.223 1 97.19 326 PRO B O 1
ATOM 5138 N N . ALA B 1 327 ? 11.711 -33.656 -0.339 1 96.31 327 ALA B N 1
ATOM 5139 C CA . ALA B 1 327 ? 12.039 -34.688 -1.322 1 96.31 327 ALA B CA 1
ATOM 5140 C C . ALA B 1 327 ? 12.375 -34.062 -2.674 1 96.31 327 ALA B C 1
ATOM 5142 O O . ALA B 1 327 ? 12.953 -34.719 -3.541 1 96.31 327 ALA B O 1
ATOM 5143 N N . LEU B 1 328 ? 12.031 -32.844 -2.816 1 97.06 328 LEU B N 1
ATOM 5144 C CA . LEU B 1 328 ? 12.297 -32.125 -4.074 1 97.06 328 LEU B CA 1
ATOM 5145 C C . LEU B 1 328 ? 13.539 -31.266 -3.961 1 97.06 328 LEU B C 1
ATOM 5147 O O . LEU B 1 328 ? 13.836 -30.469 -4.867 1 97.06 328 LEU B O 1
ATOM 5151 N N . GLY B 1 329 ? 14.195 -31.281 -2.83 1 95.81 329 GLY B N 1
ATOM 5152 C CA . GLY B 1 329 ? 15.469 -30.594 -2.701 1 95.81 329 GLY B CA 1
ATOM 5153 C C . GLY B 1 329 ? 15.391 -29.359 -1.815 1 95.81 329 GLY B C 1
ATOM 5154 O O . GLY B 1 329 ? 16.344 -28.578 -1.743 1 95.81 329 GLY B O 1
ATOM 5155 N N . TRP B 1 330 ? 14.273 -29.172 -1.139 1 96.88 330 TRP B N 1
ATOM 5156 C CA . TRP B 1 330 ? 14.133 -28.047 -0.209 1 96.88 330 TRP B CA 1
ATOM 5157 C C . TRP B 1 330 ? 14.547 -28.453 1.2 1 96.88 330 TRP B C 1
ATOM 5159 O O . TRP B 1 330 ? 14.281 -29.578 1.631 1 96.88 330 TRP B O 1
ATOM 5169 N N . LYS B 1 331 ? 15.203 -27.516 1.923 1 92.69 331 LYS B N 1
ATOM 5170 C CA . LYS B 1 331 ? 15.516 -27.672 3.34 1 92.69 331 LYS B CA 1
ATOM 5171 C C . LYS B 1 331 ? 15.133 -26.438 4.133 1 92.69 331 LYS B C 1
ATOM 5173 O O . LYS B 1 331 ? 15.477 -25.312 3.75 1 92.69 331 LYS B O 1
ATOM 5178 N N . GLN B 1 332 ? 14.383 -26.719 5.125 1 87.44 332 GLN B N 1
ATOM 5179 C CA . GLN B 1 332 ? 14.008 -25.594 5.98 1 87.44 332 GLN B CA 1
ATOM 5180 C C . GLN B 1 332 ? 15.242 -24.969 6.629 1 87.44 332 GLN B C 1
ATOM 5182 O O . GLN B 1 332 ? 16.125 -25.672 7.109 1 87.44 332 GLN B O 1
ATOM 5187 N N . ALA B 1 333 ? 15.234 -23.703 6.465 1 75.44 333 ALA B N 1
ATOM 5188 C CA . ALA B 1 333 ? 16.359 -23.031 7.121 1 75.44 333 ALA B CA 1
ATOM 5189 C C . ALA B 1 333 ? 16.281 -23.203 8.633 1 75.44 333 ALA B C 1
ATOM 5191 O O . ALA B 1 333 ? 15.188 -23.219 9.211 1 75.44 333 ALA B O 1
ATOM 5192 N N . ALA B 1 334 ? 17.453 -23.672 9.281 1 61.25 334 ALA B N 1
ATOM 5193 C CA . ALA B 1 334 ? 17.5 -23.781 10.742 1 61.25 334 ALA B CA 1
ATOM 5194 C C . ALA B 1 334 ? 17 -22.5 11.406 1 61.25 334 ALA B C 1
ATOM 5196 O O . ALA B 1 334 ? 17.234 -21.391 10.898 1 61.25 334 ALA B O 1
ATOM 5197 N N . PRO B 1 335 ? 16.188 -22.734 12.578 1 58.75 335 PRO B N 1
ATOM 5198 C CA . PRO B 1 335 ? 15.758 -21.547 13.32 1 58.75 335 PRO B CA 1
ATOM 5199 C C . PRO B 1 335 ? 16.938 -20.656 13.727 1 58.75 335 PRO B C 1
ATOM 5201 O O . PRO B 1 335 ? 17.984 -21.156 14.109 1 58.75 335 PRO B O 1
ATOM 5204 N N . GLY B 1 336 ? 17.078 -19.281 13.516 1 53 336 GLY B N 1
ATOM 5205 C CA . GLY B 1 336 ? 18.125 -18.375 13.914 1 53 336 GLY B CA 1
ATOM 5206 C C . GLY B 1 336 ? 19.109 -18.062 12.805 1 53 336 GLY B C 1
ATOM 5207 O O . GLY B 1 336 ? 20.094 -17.359 13.016 1 53 336 GLY B O 1
ATOM 5208 N N . ALA B 1 337 ? 19.156 -18.891 11.852 1 47.47 337 ALA B N 1
ATOM 5209 C CA . ALA B 1 337 ? 20.125 -18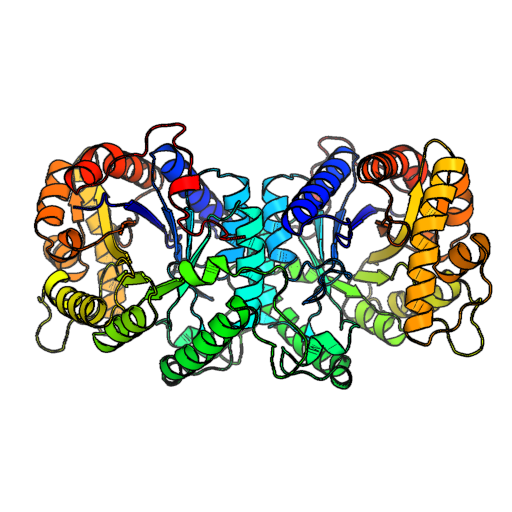.625 10.789 1 47.47 337 ALA B CA 1
ATOM 5210 C C . ALA B 1 337 ? 19.938 -17.219 10.227 1 47.47 337 ALA B C 1
ATOM 5212 O O . ALA B 1 337 ? 18.812 -16.766 10.008 1 47.47 337 ALA B O 1
ATOM 5213 N N . ASP B 1 338 ? 20.812 -16.281 10.555 1 43.16 338 ASP B N 1
ATOM 5214 C CA . ASP B 1 338 ? 20.875 -14.883 10.133 1 43.16 338 ASP B CA 1
ATOM 5215 C C . ASP B 1 338 ? 20.531 -14.742 8.648 1 43.16 338 ASP B C 1
ATOM 5217 O O . ASP B 1 338 ? 21.141 -15.406 7.805 1 43.16 338 ASP B O 1
ATOM 5221 N N . VAL B 1 339 ? 19.422 -14.367 8.375 1 42.81 339 VAL B N 1
ATOM 5222 C CA . VAL B 1 339 ? 18.938 -14.031 7.043 1 42.81 339 VAL B CA 1
ATOM 5223 C C . VAL B 1 339 ? 19.969 -13.164 6.328 1 42.81 339 VAL B C 1
ATOM 5225 O O . VAL B 1 339 ? 19.766 -12.734 5.191 1 42.81 339 VAL B O 1
ATOM 5228 N N . SER B 1 340 ? 20.922 -12.539 7.055 1 38.06 340 SER B N 1
ATOM 5229 C CA . SER B 1 340 ? 21.891 -11.656 6.426 1 38.06 340 SER B CA 1
ATOM 5230 C C . SER B 1 340 ? 22.609 -12.359 5.273 1 38.06 340 SER B C 1
ATOM 5232 O O . SER B 1 340 ? 23.266 -11.703 4.461 1 38.06 340 SER B O 1
ATOM 5234 N N . THR B 1 341 ? 22.688 -13.633 5.348 1 36.22 341 THR B N 1
ATOM 5235 C CA . THR B 1 341 ? 23.594 -14.234 4.375 1 36.22 341 THR B CA 1
ATOM 5236 C C . THR B 1 341 ? 22.969 -14.266 2.988 1 36.22 341 THR B C 1
ATOM 5238 O O . THR B 1 341 ? 23.625 -14.578 2.002 1 36.22 341 THR B O 1
ATOM 5241 N N . LEU B 1 342 ? 21.703 -14.234 3.062 1 34.88 342 LEU B N 1
ATOM 5242 C CA . LEU B 1 342 ? 21.188 -14.422 1.712 1 34.88 342 LEU B CA 1
ATOM 5243 C C . LEU B 1 342 ? 21.266 -13.125 0.91 1 34.88 342 LEU B C 1
ATOM 5245 O O . LEU B 1 342 ? 20.812 -13.078 -0.236 1 34.88 342 LEU B O 1
ATOM 5249 N N . ASN B 1 343 ? 21.391 -12 1.657 1 31.91 343 ASN B N 1
ATOM 5250 C CA . ASN B 1 343 ? 21.625 -10.773 0.895 1 31.91 343 ASN B CA 1
ATOM 5251 C C . ASN B 1 343 ? 23.094 -10.609 0.527 1 31.91 343 ASN B C 1
ATOM 5253 O O . ASN B 1 343 ? 23.922 -10.336 1.393 1 31.91 343 ASN B O 1
ATOM 5257 N N . PRO B 1 344 ? 23.469 -11.281 -0.551 1 34.16 344 PRO B N 1
ATOM 5258 C CA . PRO B 1 344 ? 24.891 -11.141 -0.928 1 34.16 344 PRO B CA 1
ATOM 5259 C C . PRO B 1 344 ? 25.328 -9.68 -0.995 1 34.16 344 PRO B C 1
ATOM 5261 O O . PRO B 1 344 ? 26.438 -9.391 -1.453 1 34.16 344 PRO B O 1
ATOM 5264 N N . ILE B 1 345 ? 24.438 -8.695 -0.97 1 30.28 345 ILE B N 1
ATOM 5265 C CA . ILE B 1 345 ? 25 -7.379 -1.259 1 30.28 345 ILE B CA 1
ATOM 5266 C C . ILE B 1 345 ? 25.812 -6.887 -0.058 1 30.28 345 ILE B C 1
ATOM 5268 O O . ILE B 1 345 ? 25.234 -6.496 0.962 1 30.28 345 ILE B O 1
ATOM 5272 N N . LYS B 1 346 ? 26.781 -7.559 0.558 1 33.12 346 LYS B N 1
ATOM 5273 C CA . LYS B 1 346 ? 27.672 -6.805 1.437 1 33.12 346 LYS B CA 1
ATOM 5274 C C . LYS B 1 346 ? 28.062 -5.473 0.807 1 33.12 346 LYS B C 1
ATOM 5276 O O . LYS B 1 346 ? 28.469 -5.426 -0.353 1 33.12 346 LYS B O 1
ATOM 5281 N N . GLU B 1 347 ? 27.594 -4.32 1.436 1 25.83 347 GLU B N 1
ATOM 5282 C CA . GLU B 1 347 ? 28.141 -2.996 1.14 1 25.83 347 GLU B CA 1
ATOM 5283 C C . GLU B 1 347 ? 29.656 -3.035 1.032 1 25.83 347 GLU B C 1
ATOM 5285 O O . GLU B 1 347 ? 30.344 -3.443 1.973 1 25.83 347 GLU B O 1
ATOM 5290 N N . THR B 1 348 ? 30.25 -3.453 -0.03 1 23.7 348 THR B N 1
ATOM 5291 C CA . THR B 1 348 ? 31.547 -2.826 -0.204 1 23.7 348 THR B CA 1
ATOM 5292 C C . THR B 1 348 ? 31.469 -1.327 0.071 1 23.7 348 THR B C 1
ATOM 5294 O O . THR B 1 348 ? 30.906 -0.575 -0.722 1 23.7 348 THR B O 1
ATOM 5297 N N . LEU B 1 349 ? 30.984 -0.945 1.247 1 17.64 349 LEU B N 1
ATOM 5298 C CA . LEU B 1 349 ? 31.469 0.374 1.646 1 17.64 349 LEU B CA 1
ATOM 5299 C C . LEU B 1 349 ? 32.938 0.317 2.053 1 17.64 349 LEU B C 1
ATOM 5301 O O . LEU B 1 349 ? 33.344 -0.564 2.816 1 17.64 349 LEU B O 1
#

InterPro domains:
  IPR011251 Luciferase-like domain [PF00296] (15-256)
  IPR024003 Putative luciferase-like monooxygenase, KPN01858 [TIGR04027] (4-329)
  IPR036661 Luciferase-like domain superfamily [G3DSA:3.20.20.30] (7-331)
  IPR036661 Luciferase-like domain superfamily [SSF51679] (7-330)
  IPR050766 Bacterial Luciferase Oxidoreductase [PTHR30137] (5-331)

Solvent-accessible surface area (backbone atoms only — not comparable to full-atom values): 36291 Å² total; per-residue (Å²): 128,84,72,26,41,41,29,42,41,48,51,42,68,61,96,60,53,68,56,53,25,53,52,51,49,46,50,48,48,51,49,35,40,73,52,47,34,48,30,35,31,34,33,50,25,67,45,38,64,90,67,20,32,34,57,40,48,68,35,52,47,22,26,45,34,66,74,54,85,73,46,23,46,30,32,64,26,41,45,44,46,73,47,57,32,65,56,52,47,40,44,49,28,53,39,21,49,74,41,72,65,32,57,33,48,21,32,30,50,69,86,61,56,86,62,28,52,66,63,76,36,57,55,89,47,23,65,63,39,24,54,55,34,49,54,49,26,50,38,39,32,67,57,36,61,37,79,85,41,92,45,35,52,30,60,76,34,58,70,52,63,76,34,31,26,36,48,50,93,38,44,67,47,22,25,52,24,11,58,70,63,33,22,38,36,38,61,42,62,75,90,60,57,90,94,37,80,78,64,53,69,40,72,64,45,41,58,20,50,49,32,16,61,71,35,36,49,89,90,60,80,86,42,30,32,40,33,34,21,44,42,37,35,97,42,50,67,59,32,51,54,38,34,44,56,24,37,49,52,50,50,51,51,43,41,73,72,71,48,87,71,78,72,87,47,63,70,34,44,33,63,73,57,44,53,35,54,13,25,52,68,53,26,40,59,59,54,71,68,35,66,44,57,76,68,31,38,26,44,28,37,22,44,62,64,31,64,60,62,68,73,55,50,53,50,16,52,44,44,38,52,72,58,32,40,47,78,73,47,31,66,71,75,63,91,83,63,66,71,67,68,74,52,74,75,65,75,84,116,129,83,72,25,42,42,28,43,39,48,51,42,67,63,96,60,54,69,58,54,25,53,52,52,46,46,51,48,48,53,51,35,40,75,52,49,34,49,30,36,30,33,34,53,25,67,44,38,63,90,67,20,29,34,57,40,47,68,36,53,46,23,28,45,33,64,74,54,85,73,48,23,46,31,32,64,26,41,44,43,47,73,48,57,32,64,57,50,47,40,46,50,29,53,40,20,49,74,41,72,66,31,56,34,49,21,32,29,51,69,86,61,56,84,61,27,52,66,64,76,38,57,55,89,48,22,65,63,41,25,55,53,33,49,54,50,27,50,38,40,32,68,57,34,62,35,79,85,42,91,44,35,54,29,61,75,34,57,70,52,63,77,33,31,28,36,47,50,95,38,45,68,47,22,25,52,26,11,57,68,65,33,21,38,36,37,62,42,61,74,89,59,57,89,94,37,80,78,63,53,68,39,72,65,45,42,57,20,49,50,33,16,62,72,36,37,50,90,89,59,78,85,41,30,32,39,32,35,22,44,42,39,35,95,41,51,66,58,33,52,54,36,33,44,56,23,37,50,53,49,49,52,52,42,40,73,72,68,48,87,71,81,71,87,46,63,70,36,44,33,63,74,57,45,51,36,55,13,26,52,68,53,26,41,59,59,54,70,67,37,65,44,58,75,70,32,38,26,44,27,38,23,45,63,63,30,64,60,62,68,71,55,50,52,50,17,53,44,46,38,52,72,57,33,38,47,77,72,46,31,65,70,74,64,90,82,64,67,69,66,69,75,52,74,73,66,76,87,115